Protein AF-A0A952J8Y2-F1 (afdb_monomer)

Nearest PDB structures (foldseek):
  6btm-assembly1_A  TM=7.842E-01  e=5.299E-17  Flavobacterium johnsoniae UW101
  8x2j-assembly1_A  TM=6.172E-01  e=7.082E-11  Chloroflexus aurantiacus J-10-fl
  6loe-assembly1_A  TM=7.519E-01  e=1.341E-09  Roseiflexus castenholzii DSM 13941
  6f0k-assembly1_A  TM=6.525E-01  e=1.495E-09  Rhodothermus marinus DSM 4252

Solvent-accessible surface area (backbone atoms only — not comparable to full-atom values): 26189 Å² total; per-residue (Å²): 134,82,88,85,88,91,87,83,92,90,82,86,79,84,80,84,76,85,52,72,67,59,58,52,52,50,50,52,55,55,62,63,71,69,68,76,72,80,71,73,79,57,69,66,46,35,53,50,8,45,52,54,33,59,75,75,42,51,90,39,39,35,41,87,42,71,54,67,33,66,43,41,45,56,45,64,60,52,36,44,71,68,44,66,55,98,93,35,46,17,61,56,51,48,55,45,32,60,26,34,55,64,55,44,36,73,74,60,39,66,69,47,46,55,58,63,68,72,35,97,64,79,84,76,73,35,80,84,68,47,72,70,56,50,51,23,29,53,51,16,33,65,44,67,84,62,76,79,82,74,87,79,76,80,79,79,89,71,90,73,80,84,76,83,75,80,70,74,70,56,67,65,59,54,52,51,51,52,51,53,50,52,52,50,52,53,51,51,54,54,52,52,54,54,51,51,52,54,53,33,58,73,70,73,46,87,78,71,81,79,73,56,70,88,70,32,67,67,51,50,51,52,51,51,52,52,49,49,51,50,50,50,48,52,52,51,52,52,57,68,49,59,92,51,57,54,67,43,60,76,87,52,88,56,88,60,40,39,21,55,43,37,44,72,66,60,46,60,71,51,77,56,27,53,34,25,56,73,31,51,56,59,49,78,62,57,64,64,67,55,48,74,52,43,76,76,54,61,63,48,96,84,64,38,46,63,56,51,49,53,51,27,66,29,43,14,45,38,82,89,80,72,42,75,80,46,81,65,47,87,80,80,70,71,83,67,85,82,74,63,87,90,60,90,66,49,33,17,55,40,40,62,70,60,61,51,60,68,46,82,59,51,33,70,48,41,70,24,54,61,74,45,24,60,48,62,85,40,71,68,58,54,51,52,48,63,73,71,55,81,74,70,66,90,85,34,74,76,52,56,57,55,52,50,51,51,50,32,43,74,71,63,77,34,93,74,86,50,62,61,76,78,46,71,73,42,61,73,81,76,65,118

Structure (mmCIF, N/CA/C/O backbone):
data_AF-A0A952J8Y2-F1
#
_entry.id   AF-A0A952J8Y2-F1
#
loop_
_atom_site.group_PDB
_atom_site.id
_atom_site.type_symbol
_atom_site.label_atom_id
_atom_site.label_alt_id
_atom_site.label_comp_id
_atom_site.label_asym_id
_atom_site.label_entity_id
_atom_site.label_seq_id
_atom_site.pdbx_PDB_ins_code
_atom_site.Cartn_x
_atom_site.Cartn_y
_atom_site.Cartn_z
_atom_site.occupancy
_atom_site.B_iso_or_equiv
_atom_site.auth_seq_id
_atom_site.auth_comp_id
_atom_site.auth_asym_id
_atom_site.auth_atom_id
_atom_site.pdbx_PDB_model_num
ATOM 1 N N . MET A 1 1 ? 95.793 -67.828 40.426 1.00 37.59 1 MET A N 1
ATOM 2 C CA . MET A 1 1 ? 97.027 -67.021 40.487 1.00 37.59 1 MET A CA 1
ATOM 3 C C . MET A 1 1 ? 96.925 -65.918 39.444 1.00 37.59 1 MET A C 1
ATOM 5 O O . MET A 1 1 ? 96.584 -66.226 38.314 1.00 37.59 1 MET A O 1
ATOM 9 N N . THR A 1 2 ? 97.158 -64.677 39.884 1.00 39.31 2 THR A N 1
ATOM 10 C CA . THR A 1 2 ? 97.718 -63.523 39.142 1.00 39.31 2 THR A CA 1
ATOM 11 C C . THR A 1 2 ? 97.095 -63.040 37.819 1.00 39.31 2 THR A C 1
ATOM 13 O O . THR A 1 2 ? 97.260 -63.648 36.770 1.00 39.31 2 THR A O 1
ATOM 16 N N . ASN A 1 3 ? 96.477 -61.852 37.922 1.00 41.53 3 ASN A N 1
ATOM 17 C CA . ASN A 1 3 ? 96.561 -60.657 37.059 1.00 41.53 3 ASN A CA 1
ATOM 18 C C . ASN A 1 3 ? 97.466 -60.722 35.810 1.00 41.53 3 ASN A C 1
ATOM 20 O O . ASN A 1 3 ? 98.627 -61.098 35.933 1.00 41.53 3 ASN A O 1
ATOM 24 N N . LEU A 1 4 ? 97.031 -60.103 34.701 1.00 38.81 4 LEU A N 1
ATOM 25 C CA . LEU A 1 4 ? 97.515 -58.768 34.286 1.00 38.81 4 LEU A CA 1
ATOM 26 C C . LEU A 1 4 ? 96.868 -58.276 32.976 1.00 38.81 4 LEU A C 1
ATOM 28 O O . LEU A 1 4 ? 96.550 -59.039 32.072 1.00 38.81 4 LEU A O 1
ATOM 32 N N . TYR A 1 5 ? 96.684 -56.959 32.944 1.00 49.06 5 TYR A N 1
ATOM 33 C CA . TYR A 1 5 ? 96.140 -56.112 31.886 1.00 49.06 5 TYR A CA 1
ATOM 34 C C . TYR A 1 5 ? 97.062 -56.011 30.663 1.00 49.06 5 TYR A C 1
ATOM 36 O O . TYR A 1 5 ? 98.270 -55.912 30.854 1.00 49.06 5 TYR A O 1
ATOM 44 N N . TRP A 1 6 ? 96.496 -55.832 29.460 1.00 31.84 6 TRP A N 1
ATOM 45 C CA . TRP A 1 6 ? 96.858 -54.713 28.571 1.00 31.84 6 TRP A CA 1
ATOM 46 C C . TRP A 1 6 ? 95.842 -54.515 27.429 1.00 31.84 6 TRP A C 1
ATOM 48 O O . TRP A 1 6 ? 95.114 -55.431 27.059 1.00 31.84 6 TRP A O 1
ATOM 58 N N . TRP A 1 7 ? 95.789 -53.289 26.911 1.00 40.00 7 TRP A N 1
ATOM 59 C CA . TRP A 1 7 ? 94.795 -52.717 25.997 1.00 40.00 7 TRP A CA 1
ATOM 60 C C . TRP A 1 7 ? 95.493 -52.263 24.705 1.00 40.00 7 TRP A C 1
ATOM 62 O O . TRP A 1 7 ? 96.508 -51.585 24.806 1.00 40.00 7 TRP A O 1
ATOM 72 N N . SER A 1 8 ? 94.952 -52.571 23.523 1.00 40.47 8 SER A N 1
ATOM 73 C CA . SER A 1 8 ? 94.955 -51.706 22.317 1.00 40.47 8 SER A CA 1
ATOM 74 C C . SER A 1 8 ? 94.087 -52.395 21.245 1.00 40.47 8 SER A C 1
ATOM 76 O O . SER A 1 8 ? 94.196 -53.598 21.035 1.00 40.47 8 SER A O 1
ATOM 78 N N . ASN A 1 9 ? 93.011 -51.813 20.710 1.00 40.97 9 ASN A N 1
ATOM 79 C CA . ASN A 1 9 ? 92.846 -50.582 19.927 1.00 40.97 9 ASN A CA 1
ATOM 80 C C . ASN A 1 9 ? 93.583 -50.627 18.573 1.00 40.97 9 ASN A C 1
ATOM 82 O O . ASN A 1 9 ? 94.766 -50.325 18.509 1.00 40.97 9 ASN A O 1
ATOM 86 N N . ASP A 1 10 ? 92.887 -51.064 17.512 1.00 42.88 10 ASP A N 1
ATOM 87 C CA . ASP A 1 10 ? 92.535 -50.234 16.339 1.00 42.88 10 ASP A CA 1
ATOM 88 C C . ASP A 1 10 ? 92.269 -51.035 15.048 1.00 42.88 10 ASP A C 1
ATOM 90 O O . ASP A 1 10 ? 93.159 -51.677 14.489 1.00 42.88 10 ASP A O 1
ATOM 94 N N . ARG A 1 11 ? 91.032 -50.870 14.548 1.00 40.94 11 ARG A N 1
ATOM 95 C CA . ARG A 1 11 ? 90.571 -50.637 13.155 1.00 40.94 11 ARG A CA 1
ATOM 96 C C . ARG A 1 11 ? 89.234 -51.356 12.900 1.00 40.94 11 ARG A C 1
ATOM 98 O O . ARG A 1 11 ? 89.181 -52.576 12.844 1.00 40.94 11 ARG A O 1
ATOM 105 N N . ILE A 1 12 ? 88.091 -50.656 12.967 1.00 44.97 12 ILE A N 1
ATOM 106 C CA . ILE A 1 12 ? 87.496 -49.793 11.911 1.00 44.97 12 ILE A CA 1
ATOM 107 C C . ILE A 1 12 ? 87.126 -50.638 10.673 1.00 44.97 12 ILE A C 1
ATOM 109 O O . ILE A 1 12 ? 88.001 -51.231 10.065 1.00 44.97 12 ILE A O 1
ATOM 113 N N . ASN A 1 13 ? 85.883 -50.705 10.185 1.00 40.69 13 ASN A N 1
ATOM 114 C CA . ASN A 1 13 ? 84.634 -50.105 10.641 1.00 40.69 13 ASN A CA 1
ATOM 115 C C . ASN A 1 13 ? 83.432 -50.891 10.090 1.00 40.69 13 ASN A C 1
ATOM 117 O O . ASN A 1 13 ? 83.464 -51.445 8.993 1.00 40.69 13 ASN A O 1
ATOM 121 N N . LYS A 1 14 ? 82.372 -50.895 10.899 1.00 43.59 14 LYS A N 1
ATOM 122 C CA . LYS A 1 14 ? 81.087 -51.585 10.752 1.00 43.59 14 LYS A CA 1
ATOM 123 C C . LYS A 1 14 ? 80.397 -51.353 9.405 1.00 43.59 14 LYS A C 1
ATOM 125 O O . LYS A 1 14 ? 80.108 -50.222 9.021 1.00 43.59 14 LYS A O 1
ATOM 130 N N . LYS A 1 15 ? 79.987 -52.458 8.779 1.00 45.75 15 LYS A N 1
ATOM 131 C CA . LYS A 1 15 ? 78.855 -52.482 7.852 1.00 45.75 15 LYS A CA 1
ATOM 132 C C . LYS A 1 15 ? 77.562 -52.153 8.607 1.00 45.75 15 LYS A C 1
ATOM 134 O O . LYS A 1 15 ? 77.312 -52.703 9.672 1.00 45.75 15 LYS A O 1
ATOM 139 N N . GLN A 1 16 ? 76.776 -51.282 7.979 1.00 55.72 16 GLN A N 1
ATOM 140 C CA . GLN A 1 16 ? 75.314 -51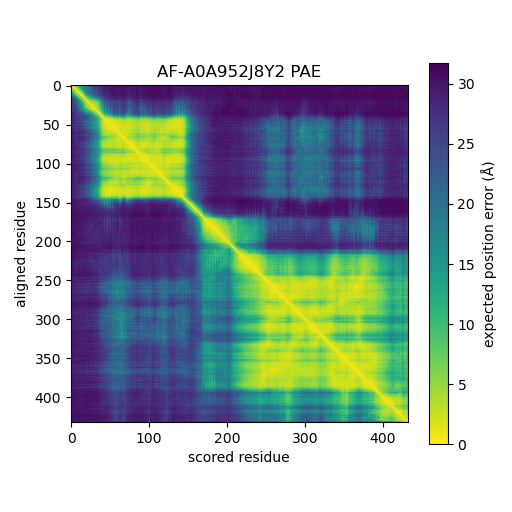.298 7.901 1.00 55.72 16 GLN A CA 1
ATOM 141 C C . GLN A 1 16 ? 74.534 -51.484 9.210 1.00 55.72 16 GLN A C 1
ATOM 143 O O . GLN A 1 16 ? 74.324 -52.585 9.703 1.00 55.72 16 GLN A O 1
ATOM 148 N N . GLY A 1 17 ? 73.985 -50.370 9.684 1.00 47.19 17 GLY A N 1
ATOM 149 C CA . GLY A 1 17 ? 72.886 -50.343 10.637 1.00 47.19 17 GLY A CA 1
ATOM 150 C C . GLY A 1 17 ? 72.138 -49.029 10.484 1.00 47.19 17 GLY A C 1
ATOM 151 O O . GLY A 1 17 ? 72.238 -48.163 11.348 1.00 47.19 17 GLY A O 1
ATOM 152 N N . ILE A 1 18 ? 71.452 -48.841 9.350 1.00 46.00 18 ILE A N 1
ATOM 153 C CA . ILE A 1 18 ? 70.480 -47.751 9.219 1.00 46.00 18 ILE A CA 1
ATOM 154 C C . ILE A 1 18 ? 69.364 -48.081 10.208 1.00 46.00 18 ILE A C 1
ATOM 156 O O . ILE A 1 18 ? 68.601 -49.026 10.029 1.00 46.00 18 ILE A O 1
ATOM 160 N N . SER A 1 19 ? 69.372 -47.339 11.309 1.00 49.56 19 SER A N 1
ATOM 161 C CA . SER A 1 19 ? 68.416 -47.421 12.402 1.00 49.56 19 SER A CA 1
ATOM 162 C C . SER A 1 19 ? 66.984 -47.357 11.864 1.00 49.56 19 SER A C 1
ATOM 164 O O . SER A 1 19 ? 66.639 -46.434 11.124 1.00 49.56 19 SER A O 1
ATOM 166 N N . LEU A 1 20 ? 66.143 -48.310 12.277 1.00 52.84 20 LEU A N 1
ATOM 167 C CA . LEU A 1 20 ? 64.697 -48.370 12.007 1.00 52.84 20 LEU A CA 1
ATOM 168 C C . LEU A 1 20 ? 63.957 -47.056 12.339 1.00 52.84 20 LEU A C 1
ATOM 170 O O . LEU A 1 20 ? 62.896 -46.789 11.781 1.00 52.84 20 LEU A O 1
ATOM 174 N N . TYR A 1 21 ? 64.548 -46.186 13.165 1.00 52.72 21 TYR A N 1
ATOM 175 C CA . TYR A 1 21 ? 64.028 -44.850 13.459 1.00 52.72 21 TYR A CA 1
ATOM 176 C C . TYR A 1 21 ? 64.170 -43.852 12.291 1.00 52.72 21 TYR A C 1
ATOM 178 O O . TYR A 1 21 ? 63.358 -42.939 12.179 1.00 52.72 21 TYR A O 1
ATOM 186 N N . SER A 1 22 ? 65.135 -44.029 11.379 1.00 52.72 22 SER A N 1
ATOM 187 C CA . SER A 1 22 ? 65.331 -43.144 10.214 1.00 52.72 22 SER A CA 1
ATOM 188 C C . SER A 1 22 ? 64.353 -43.449 9.070 1.00 52.72 22 SER A C 1
ATOM 190 O O . SER A 1 22 ? 63.892 -42.524 8.399 1.00 52.72 22 SER A O 1
ATOM 192 N N . LEU A 1 23 ? 63.955 -44.717 8.906 1.00 54.09 23 LEU A N 1
ATOM 193 C CA . LEU A 1 23 ? 62.909 -45.139 7.961 1.00 54.09 23 LEU A CA 1
ATOM 194 C C . LEU A 1 23 ? 61.502 -44.779 8.457 1.00 54.09 23 LEU A C 1
ATOM 196 O O . LEU A 1 23 ? 60.667 -44.359 7.664 1.00 54.09 23 LEU A O 1
ATOM 200 N N . ALA A 1 24 ? 61.251 -44.852 9.768 1.00 55.09 24 ALA A N 1
ATOM 201 C CA . ALA A 1 24 ? 59.982 -44.405 10.343 1.00 55.09 24 ALA A CA 1
ATOM 202 C C . ALA A 1 24 ? 59.804 -42.876 10.257 1.00 55.09 24 ALA A C 1
ATOM 204 O O . ALA A 1 24 ? 58.704 -42.404 9.983 1.00 55.09 24 ALA A O 1
ATOM 205 N N . PHE A 1 25 ? 60.878 -42.093 10.421 1.00 54.78 25 PHE A N 1
ATOM 206 C CA . PHE A 1 25 ? 60.811 -40.629 10.343 1.00 54.78 25 PHE A CA 1
ATOM 207 C C . PHE A 1 25 ? 60.676 -40.115 8.898 1.00 54.78 25 PHE A C 1
ATOM 209 O O . PHE A 1 25 ? 59.941 -39.164 8.649 1.00 54.78 25 PHE A O 1
ATOM 216 N N . THR A 1 26 ? 61.312 -40.779 7.924 1.00 57.34 26 THR A N 1
ATOM 217 C CA . THR A 1 26 ? 61.156 -40.456 6.491 1.00 57.34 26 THR A CA 1
ATOM 218 C C . THR A 1 26 ? 59.823 -40.943 5.917 1.00 57.34 26 THR A C 1
ATOM 220 O O . THR A 1 26 ? 59.223 -40.230 5.117 1.00 57.34 26 THR A O 1
ATOM 223 N N . ALA A 1 27 ? 59.292 -42.081 6.379 1.00 56.25 27 ALA A N 1
ATOM 224 C CA . ALA A 1 27 ? 57.943 -42.528 6.027 1.00 56.25 27 ALA A CA 1
ATOM 225 C C . ALA A 1 27 ? 56.852 -41.627 6.632 1.00 56.25 27 ALA A C 1
ATOM 227 O O . ALA A 1 27 ? 55.861 -41.355 5.962 1.00 56.25 27 ALA A O 1
ATOM 228 N N . LEU A 1 28 ? 57.044 -41.102 7.849 1.00 54.31 28 LEU A N 1
ATOM 229 C CA . LEU A 1 28 ? 56.104 -40.164 8.474 1.00 54.31 28 LEU A CA 1
ATOM 230 C C . LEU A 1 28 ? 56.121 -38.780 7.796 1.00 54.31 28 LEU A C 1
ATOM 232 O O . LEU A 1 28 ? 55.064 -38.181 7.627 1.00 54.31 28 LEU A O 1
ATOM 236 N N . LEU A 1 29 ? 57.285 -38.308 7.328 1.00 54.38 29 LEU A N 1
ATOM 237 C CA . LEU A 1 29 ? 57.415 -37.088 6.512 1.00 54.38 29 LEU A CA 1
ATOM 238 C C . LEU A 1 29 ? 56.833 -37.251 5.092 1.00 54.38 29 LEU A C 1
ATOM 240 O O . LEU A 1 29 ? 56.220 -36.316 4.577 1.00 54.38 29 LEU A O 1
ATOM 244 N N . LEU A 1 30 ? 56.936 -38.436 4.477 1.00 52.59 30 LEU A N 1
ATOM 245 C CA . LEU A 1 30 ? 56.304 -38.734 3.180 1.00 52.59 30 LEU A CA 1
ATOM 246 C C . LEU A 1 30 ? 54.785 -38.970 3.291 1.00 52.59 30 LEU A C 1
ATOM 248 O O . LEU A 1 30 ? 54.043 -38.579 2.391 1.00 52.59 30 LEU A O 1
ATOM 252 N N . LEU A 1 31 ? 54.297 -39.512 4.412 1.00 48.81 31 LEU A N 1
ATOM 253 C CA . LEU A 1 31 ? 52.860 -39.623 4.712 1.00 48.81 31 LEU A CA 1
ATOM 254 C C . LEU A 1 31 ? 52.219 -38.270 5.067 1.00 48.81 31 LEU A C 1
ATOM 256 O O . LEU A 1 31 ? 51.034 -38.081 4.814 1.00 48.81 31 LEU A O 1
ATOM 260 N N . PHE A 1 32 ? 52.990 -37.299 5.569 1.00 44.69 32 PHE A N 1
ATOM 261 C CA . PHE A 1 32 ? 52.515 -35.922 5.771 1.00 44.69 32 PHE A CA 1
ATOM 262 C C . PHE A 1 32 ? 52.504 -35.070 4.491 1.00 44.69 32 PHE A C 1
ATOM 264 O O . PHE A 1 32 ? 51.901 -34.000 4.475 1.00 44.69 32 PHE A O 1
ATOM 271 N N . SER A 1 33 ? 53.134 -35.539 3.408 1.00 44.16 33 SER A N 1
ATOM 272 C CA . SER A 1 33 ? 53.255 -34.793 2.144 1.00 44.16 33 SER A CA 1
ATOM 273 C C . SER A 1 33 ? 52.091 -35.023 1.166 1.00 44.16 33 SER A C 1
ATOM 275 O O . SER A 1 33 ? 52.050 -34.391 0.116 1.00 44.16 33 SER A O 1
ATOM 277 N N . THR A 1 34 ? 51.150 -35.924 1.476 1.00 45.81 34 THR A N 1
ATOM 278 C CA . THR A 1 34 ? 50.039 -36.296 0.568 1.00 45.81 34 THR A CA 1
ATOM 279 C C . THR A 1 34 ? 48.643 -35.994 1.117 1.00 45.81 34 THR A C 1
ATOM 281 O O . THR A 1 34 ? 47.646 -36.267 0.454 1.00 45.81 34 THR A O 1
ATOM 284 N N . LEU A 1 35 ? 48.543 -35.336 2.275 1.00 44.91 35 LEU A N 1
ATOM 285 C CA . LEU A 1 35 ? 47.290 -34.753 2.757 1.00 44.91 35 LEU A CA 1
ATOM 286 C C . LEU A 1 35 ? 47.133 -33.328 2.212 1.00 44.91 35 LEU A C 1
ATOM 288 O O . LEU A 1 35 ? 47.125 -32.350 2.958 1.00 44.91 35 LEU A O 1
ATOM 292 N N . SER A 1 36 ? 46.973 -33.206 0.893 1.00 38.16 36 SER A N 1
ATOM 293 C CA . SER A 1 36 ? 46.277 -32.050 0.329 1.00 38.16 36 SER A CA 1
ATOM 294 C C . SER A 1 36 ? 44.815 -32.168 0.748 1.00 38.16 36 SER A C 1
ATOM 296 O O . SER A 1 36 ? 43.996 -32.771 0.059 1.00 38.16 36 SER A O 1
ATOM 298 N N . PHE A 1 37 ? 44.497 -31.643 1.931 1.00 44.50 37 PHE A N 1
ATOM 299 C CA . PHE A 1 37 ? 43.121 -31.369 2.310 1.00 44.50 37 PHE A CA 1
ATOM 300 C C . PHE A 1 37 ? 42.515 -30.500 1.206 1.00 44.50 37 PHE A C 1
ATOM 302 O O . PHE A 1 37 ? 42.927 -29.358 1.015 1.00 44.50 37 PHE A O 1
ATOM 309 N N . SER A 1 38 ? 41.545 -31.042 0.469 1.00 40.59 38 SER A N 1
ATOM 310 C CA . SER A 1 38 ? 40.608 -30.224 -0.292 1.00 40.59 38 SER A CA 1
ATOM 311 C C . SER A 1 38 ? 39.824 -29.432 0.753 1.00 40.59 38 SER A C 1
ATOM 313 O O . SER A 1 38 ? 38.894 -29.948 1.373 1.00 40.59 38 SER A O 1
ATOM 315 N N . GLN A 1 39 ? 40.307 -28.228 1.076 1.00 50.84 39 GLN A N 1
ATOM 316 C CA . GLN A 1 39 ? 39.574 -27.306 1.927 1.00 50.84 39 GLN A CA 1
ATOM 317 C C . GLN A 1 39 ? 38.243 -27.047 1.231 1.00 50.84 39 GLN A C 1
ATOM 319 O O . GLN A 1 39 ? 38.209 -26.597 0.085 1.00 50.84 39 GLN A O 1
ATOM 324 N N . ALA A 1 40 ? 37.147 -27.371 1.919 1.00 61.75 40 ALA A N 1
ATOM 325 C CA . ALA A 1 40 ? 35.840 -26.886 1.519 1.00 61.75 40 ALA A CA 1
ATOM 326 C C . ALA A 1 40 ? 35.933 -25.359 1.321 1.00 61.75 40 ALA A C 1
ATOM 328 O O . ALA A 1 40 ? 36.669 -24.710 2.074 1.00 61.75 40 ALA A O 1
ATOM 329 N N . PRO A 1 41 ? 35.240 -24.788 0.322 1.00 68.25 41 PRO A N 1
ATOM 330 C CA . PRO A 1 41 ? 35.394 -23.378 -0.001 1.00 68.25 41 PRO A CA 1
ATOM 331 C C . PRO A 1 41 ? 35.125 -22.493 1.218 1.00 68.25 41 PRO A C 1
ATOM 333 O O . PRO A 1 41 ? 34.172 -22.752 1.958 1.00 68.25 41 PRO A O 1
ATOM 336 N N . ASP A 1 42 ? 35.954 -21.466 1.425 1.00 78.50 42 ASP A N 1
ATOM 337 C CA . ASP A 1 42 ? 35.836 -20.576 2.582 1.00 78.50 42 ASP A CA 1
ATOM 338 C C . ASP A 1 42 ? 34.438 -19.915 2.597 1.00 78.50 42 ASP A C 1
ATOM 340 O O . ASP A 1 42 ? 34.062 -19.224 1.641 1.00 78.50 42 ASP A O 1
ATOM 344 N N . PRO A 1 43 ? 33.637 -20.098 3.666 1.00 79.12 43 PRO A N 1
ATOM 345 C CA . PRO A 1 43 ? 32.347 -19.430 3.808 1.00 79.12 43 PRO A CA 1
ATOM 346 C C . PRO A 1 43 ? 32.417 -17.900 3.671 1.00 79.12 43 PRO A C 1
ATOM 348 O O . PRO A 1 43 ? 31.439 -17.285 3.235 1.00 79.12 43 PRO A O 1
ATOM 351 N N . ALA A 1 44 ? 33.551 -17.280 4.018 1.00 82.06 44 ALA A N 1
ATOM 352 C CA . ALA A 1 44 ? 33.777 -15.848 3.848 1.00 82.06 44 ALA A CA 1
ATOM 353 C C . ALA A 1 44 ? 33.849 -15.449 2.365 1.00 82.06 44 ALA A C 1
ATOM 355 O O . ALA A 1 44 ? 33.252 -14.442 1.973 1.00 82.06 44 ALA A O 1
ATOM 356 N N . ASP A 1 45 ? 34.488 -16.266 1.526 1.00 85.31 45 ASP A N 1
ATOM 357 C CA . ASP A 1 45 ? 34.583 -16.030 0.084 1.00 85.31 45 ASP A CA 1
ATOM 358 C C . ASP A 1 45 ? 33.234 -16.220 -0.616 1.00 85.31 45 ASP A C 1
ATOM 360 O O . ASP A 1 45 ? 32.874 -15.425 -1.485 1.00 85.31 45 ASP A O 1
ATOM 364 N N . ILE A 1 46 ? 32.423 -17.192 -0.178 1.00 85.94 46 ILE A N 1
ATOM 365 C CA . ILE A 1 46 ? 31.036 -17.354 -0.652 1.00 85.94 46 ILE A CA 1
ATOM 366 C C . ILE A 1 46 ? 30.196 -16.119 -0.287 1.00 85.94 46 ILE A C 1
ATOM 368 O O . ILE A 1 46 ? 29.402 -15.633 -1.099 1.00 85.94 46 ILE A O 1
ATOM 372 N N . ALA A 1 47 ? 30.359 -15.579 0.925 1.00 86.56 47 ALA A N 1
ATOM 373 C CA . ALA A 1 47 ? 29.645 -14.380 1.358 1.00 86.56 47 ALA A CA 1
ATOM 374 C C . ALA A 1 47 ? 30.081 -13.125 0.577 1.00 86.56 47 ALA A C 1
ATOM 376 O O . ALA A 1 47 ? 29.224 -12.341 0.154 1.00 86.56 47 ALA A O 1
ATOM 377 N N . ALA A 1 48 ? 31.384 -12.956 0.335 1.00 89.31 48 ALA A N 1
ATOM 378 C CA . ALA A 1 48 ? 31.925 -11.877 -0.491 1.00 89.31 48 ALA A CA 1
ATOM 379 C C . ALA A 1 48 ? 31.446 -11.990 -1.949 1.00 89.31 48 ALA A C 1
ATOM 381 O O . ALA A 1 48 ? 30.946 -11.016 -2.518 1.00 89.31 48 ALA A O 1
ATOM 382 N N . GLY A 1 49 ? 31.492 -13.196 -2.519 1.00 90.75 49 GLY A N 1
ATOM 383 C CA . GLY A 1 49 ? 30.969 -13.510 -3.847 1.00 90.75 49 GLY A CA 1
ATOM 384 C C . GLY A 1 49 ? 29.481 -13.202 -3.986 1.00 90.75 49 GLY A C 1
ATOM 385 O O . GLY A 1 49 ? 29.060 -12.587 -4.964 1.00 90.75 49 GLY A O 1
ATOM 386 N N . LYS A 1 50 ? 28.679 -13.525 -2.965 1.00 91.00 50 LYS A N 1
ATOM 387 C CA . LYS A 1 50 ? 27.253 -13.173 -2.912 1.00 91.00 50 LYS A CA 1
ATOM 388 C C . LYS A 1 50 ? 27.020 -11.666 -2.954 1.00 91.00 50 LYS A C 1
ATOM 390 O O . LYS A 1 50 ? 26.090 -11.214 -3.624 1.00 91.00 50 LYS A O 1
ATOM 395 N N . ALA A 1 51 ? 27.820 -10.889 -2.223 1.00 91.25 51 ALA A N 1
ATOM 396 C CA . ALA A 1 51 ? 27.707 -9.434 -2.209 1.00 91.25 51 ALA A CA 1
ATOM 397 C C . ALA A 1 51 ? 28.034 -8.841 -3.590 1.00 91.25 51 ALA A C 1
ATOM 399 O O . ALA A 1 51 ? 27.243 -8.057 -4.118 1.00 91.25 51 ALA A O 1
ATOM 400 N N . LEU A 1 52 ? 29.132 -9.289 -4.205 1.00 92.38 52 LEU A N 1
ATOM 401 C CA . LEU A 1 52 ? 29.542 -8.887 -5.553 1.00 92.38 52 LEU A CA 1
ATOM 402 C C . LEU A 1 52 ? 28.505 -9.281 -6.616 1.00 92.38 52 LEU A C 1
ATOM 404 O O . LEU A 1 52 ? 28.144 -8.462 -7.462 1.00 92.38 52 LEU A O 1
ATOM 408 N N . PHE A 1 53 ? 27.963 -10.498 -6.530 1.00 93.12 53 PHE A N 1
ATOM 409 C CA . PHE A 1 53 ? 26.905 -10.984 -7.415 1.00 93.12 53 PHE A CA 1
ATOM 410 C C . PHE A 1 53 ? 25.630 -10.147 -7.286 1.00 93.12 53 PHE A C 1
ATOM 412 O O . PHE A 1 53 ? 25.032 -9.758 -8.289 1.00 93.12 53 PHE A O 1
ATOM 419 N N . LYS A 1 54 ? 25.213 -9.834 -6.053 1.00 90.50 54 LYS A N 1
ATOM 420 C CA . LYS A 1 54 ? 24.025 -9.012 -5.797 1.00 90.50 54 LYS A CA 1
ATOM 421 C C . LYS A 1 54 ? 24.179 -7.594 -6.348 1.00 90.50 54 LYS A C 1
ATOM 423 O O . LYS A 1 54 ? 23.199 -7.040 -6.834 1.00 90.50 54 LYS A O 1
ATOM 428 N N . ALA A 1 55 ? 25.380 -7.026 -6.266 1.00 90.62 55 ALA A N 1
ATOM 429 C CA . ALA A 1 55 ? 25.660 -5.679 -6.747 1.00 90.62 55 ALA A CA 1
ATOM 430 C C . ALA A 1 55 ? 25.703 -5.587 -8.281 1.00 90.62 55 ALA A C 1
ATOM 432 O O . ALA A 1 55 ? 25.220 -4.604 -8.834 1.00 90.62 55 ALA A O 1
ATOM 433 N N . ASN A 1 56 ? 26.253 -6.600 -8.962 1.00 91.12 56 ASN A N 1
ATOM 434 C CA . ASN A 1 56 ? 26.602 -6.482 -10.382 1.00 91.12 56 ASN A CA 1
ATOM 435 C C . ASN A 1 56 ? 25.789 -7.393 -11.319 1.00 91.12 56 ASN A C 1
ATOM 437 O O . ASN A 1 56 ? 25.564 -7.035 -12.470 1.00 91.12 56 ASN A O 1
ATOM 441 N N . CYS A 1 57 ? 25.330 -8.561 -10.859 1.00 89.88 57 CYS A N 1
ATOM 442 C CA . CYS A 1 57 ? 24.830 -9.624 -11.746 1.00 89.88 57 CYS A CA 1
ATOM 443 C C . CYS A 1 57 ? 23.361 -10.005 -11.493 1.00 89.88 57 CYS A C 1
ATOM 445 O O . CYS A 1 57 ? 22.657 -10.413 -12.419 1.00 89.88 57 CYS A O 1
ATOM 447 N N . ALA A 1 58 ? 22.878 -9.851 -10.256 1.00 88.00 58 ALA A N 1
ATOM 448 C CA . ALA A 1 58 ? 21.564 -10.335 -9.817 1.00 88.00 58 ALA A CA 1
ATOM 449 C C . ALA A 1 58 ? 20.361 -9.644 -10.484 1.00 88.00 58 ALA A C 1
ATOM 451 O O . ALA A 1 58 ? 19.236 -10.120 -10.350 1.00 88.00 58 ALA A O 1
ATOM 452 N N . ALA A 1 59 ? 20.581 -8.531 -11.190 1.00 85.75 59 ALA A N 1
ATOM 453 C CA . ALA A 1 59 ? 19.540 -7.870 -11.973 1.00 85.75 59 ALA A CA 1
ATOM 454 C C . ALA A 1 59 ? 19.099 -8.704 -13.191 1.00 85.75 59 ALA A C 1
ATOM 456 O O . ALA A 1 59 ? 17.938 -8.632 -13.588 1.00 85.75 59 ALA A O 1
ATOM 457 N N . CYS A 1 60 ? 20.011 -9.499 -13.765 1.00 86.44 60 CYS A N 1
ATOM 458 C CA . CYS A 1 60 ? 19.771 -10.245 -15.005 1.00 86.44 60 CYS A CA 1
ATOM 459 C C . CYS A 1 60 ? 19.954 -11.760 -14.857 1.00 86.44 60 CYS A C 1
ATOM 461 O O . CYS A 1 60 ? 19.308 -12.516 -15.581 1.00 86.44 60 CYS A O 1
ATOM 463 N N . HIS A 1 61 ? 20.811 -12.206 -13.935 1.00 89.12 61 HIS A N 1
ATOM 464 C CA . HIS A 1 61 ? 21.136 -13.616 -13.744 1.00 89.12 61 HIS A CA 1
ATOM 465 C C . HIS A 1 61 ? 20.628 -14.165 -12.412 1.00 89.12 61 HIS A C 1
ATOM 467 O O . HIS A 1 61 ? 20.626 -13.482 -11.387 1.00 89.12 61 HIS A O 1
ATOM 473 N N . ASN A 1 62 ? 20.297 -15.454 -12.416 1.00 87.38 62 ASN A N 1
ATOM 474 C CA . ASN A 1 62 ? 20.033 -16.249 -11.224 1.00 87.38 62 ASN A CA 1
ATOM 475 C C . ASN A 1 62 ? 20.943 -17.496 -11.252 1.00 87.38 62 ASN A C 1
ATOM 477 O O . ASN A 1 62 ? 21.186 -18.043 -12.329 1.00 87.38 62 ASN A O 1
ATOM 481 N N . PRO A 1 63 ? 21.473 -17.968 -10.106 1.00 87.75 63 PRO A N 1
ATOM 482 C CA . PRO A 1 63 ? 22.272 -19.190 -10.084 1.00 87.75 63 PRO A CA 1
ATOM 483 C C . PRO A 1 63 ? 21.529 -20.409 -10.647 1.00 87.75 63 PRO A C 1
ATOM 485 O O . PRO A 1 63 ? 22.093 -21.171 -11.415 1.00 87.75 63 PRO A O 1
ATOM 488 N N . THR A 1 64 ? 20.249 -20.589 -10.335 1.00 82.31 64 THR A N 1
ATOM 489 C CA . THR A 1 64 ? 19.539 -21.856 -10.606 1.00 82.31 64 THR A CA 1
ATOM 490 C C . THR A 1 64 ? 18.483 -21.770 -11.701 1.00 82.31 64 THR A C 1
ATOM 492 O O . THR A 1 64 ? 18.009 -22.803 -12.162 1.00 82.31 64 THR A O 1
ATOM 495 N N . GLN A 1 65 ? 18.103 -20.563 -12.121 1.00 78.75 65 GLN A N 1
ATOM 496 C CA . GLN A 1 65 ? 16.987 -20.340 -13.040 1.00 78.75 65 GLN A CA 1
ATOM 497 C C . GLN A 1 65 ? 17.379 -19.395 -14.175 1.00 78.75 65 GLN A C 1
ATOM 499 O O . GLN A 1 65 ? 18.234 -18.526 -14.005 1.00 78.75 65 GLN A O 1
ATOM 504 N N . ASN A 1 66 ? 16.732 -19.557 -15.326 1.00 83.38 66 ASN A N 1
ATOM 505 C CA . ASN A 1 66 ? 16.873 -18.636 -16.450 1.00 83.38 66 ASN A CA 1
ATOM 506 C C . ASN A 1 66 ? 16.066 -17.354 -16.180 1.00 83.38 66 ASN A C 1
ATOM 508 O O . ASN A 1 66 ? 14.976 -17.410 -15.613 1.00 83.38 66 ASN A O 1
ATOM 512 N N . GLY A 1 67 ? 16.599 -16.206 -16.591 1.00 78.38 67 GLY A N 1
ATOM 513 C CA . GLY A 1 67 ? 15.946 -14.897 -16.521 1.00 78.38 67 GLY A CA 1
ATOM 514 C C . GLY A 1 67 ? 16.266 -14.082 -17.772 1.00 78.38 67 GLY A C 1
ATOM 515 O O . GLY A 1 67 ? 16.193 -14.602 -18.882 1.00 78.38 67 GLY A O 1
ATOM 516 N N . THR A 1 68 ? 16.679 -12.822 -17.606 1.00 81.38 68 THR A N 1
ATOM 517 C CA . THR A 1 68 ? 17.231 -12.018 -18.716 1.00 81.38 68 THR A CA 1
ATOM 518 C C . THR A 1 68 ? 18.511 -12.637 -19.288 1.00 81.38 68 THR A C 1
ATOM 520 O O . THR A 1 68 ? 18.776 -12.494 -20.481 1.00 81.38 68 THR A O 1
ATOM 523 N N . GLY A 1 69 ? 19.288 -13.325 -18.444 1.00 84.06 69 GLY A N 1
ATOM 524 C CA . GLY A 1 69 ? 20.397 -14.200 -18.824 1.00 84.06 69 GLY A CA 1
ATOM 525 C C . GLY A 1 69 ? 20.185 -15.648 -18.346 1.00 84.06 69 GLY A C 1
ATOM 526 O O . GLY A 1 69 ? 19.295 -15.906 -17.527 1.00 84.06 69 GLY A O 1
ATOM 527 N N . PRO A 1 70 ? 20.995 -16.608 -18.823 1.00 85.75 70 PRO A N 1
ATOM 528 C CA . PRO A 1 70 ? 20.864 -18.019 -18.459 1.00 85.75 70 PRO A CA 1
ATOM 529 C C . PRO A 1 70 ? 21.238 -18.292 -16.994 1.00 85.75 70 PRO A C 1
ATOM 531 O O . PRO A 1 70 ? 21.966 -17.511 -16.365 1.00 85.75 70 PRO A O 1
ATOM 534 N N . ALA A 1 71 ? 20.775 -19.435 -16.479 1.00 88.31 71 ALA A N 1
ATOM 535 C CA . ALA A 1 71 ? 21.130 -19.951 -15.159 1.00 88.31 71 ALA A CA 1
ATOM 536 C C . ALA A 1 71 ? 22.645 -20.163 -15.038 1.00 88.31 71 ALA A C 1
ATOM 538 O O . ALA A 1 71 ? 23.259 -20.833 -15.873 1.00 88.31 71 ALA A O 1
ATOM 539 N N . LEU A 1 72 ? 23.266 -19.610 -13.995 1.00 91.00 72 LEU A N 1
ATOM 540 C CA . LEU A 1 72 ? 24.729 -19.569 -13.900 1.00 91.00 72 LEU A CA 1
ATOM 541 C C . LEU A 1 72 ? 25.370 -20.733 -13.135 1.00 91.00 72 LEU A C 1
ATOM 543 O O . LEU A 1 72 ? 26.578 -20.910 -13.233 1.00 91.00 72 LEU A O 1
ATOM 547 N N . LYS A 1 73 ? 24.616 -21.560 -12.412 1.00 89.69 73 LYS A N 1
ATOM 548 C CA . LYS A 1 73 ? 25.1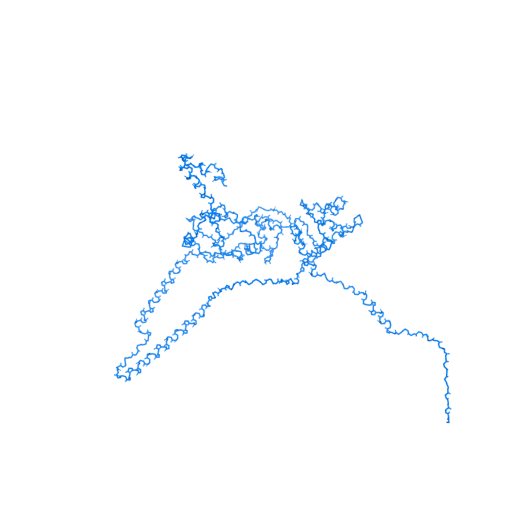72 -22.717 -11.698 1.00 89.69 73 LYS A CA 1
ATOM 549 C C . LYS A 1 73 ? 25.828 -23.670 -12.695 1.00 89.69 73 LYS A C 1
ATOM 551 O O . LYS A 1 73 ? 25.209 -24.053 -13.691 1.00 89.69 73 LYS A O 1
ATOM 556 N N . GLY A 1 74 ? 27.088 -24.011 -12.458 1.00 88.50 74 GLY A N 1
ATOM 557 C CA . GLY A 1 74 ? 27.937 -24.792 -13.353 1.00 88.50 74 GLY A CA 1
ATOM 558 C C . GLY A 1 74 ? 28.442 -24.027 -14.579 1.00 88.50 74 GLY A C 1
ATOM 559 O O . GLY A 1 74 ? 28.851 -24.661 -15.550 1.00 88.50 74 GLY A O 1
ATOM 560 N N . VAL A 1 75 ? 28.391 -22.688 -14.597 1.00 91.75 75 VAL A N 1
ATOM 561 C CA . VAL A 1 75 ? 28.845 -21.896 -15.756 1.00 91.75 75 VAL A CA 1
ATOM 562 C C . VAL A 1 75 ? 30.333 -22.080 -16.027 1.00 91.75 75 VAL A C 1
ATOM 564 O O . VAL A 1 75 ? 30.699 -22.237 -17.186 1.00 91.75 75 VAL A O 1
ATOM 567 N N . LEU A 1 76 ? 31.173 -22.149 -14.990 1.00 90.94 76 LEU A N 1
ATOM 568 C CA . LEU A 1 76 ? 32.609 -22.368 -15.160 1.00 90.94 76 LEU A CA 1
ATOM 569 C C . LEU A 1 76 ? 32.878 -23.697 -15.875 1.00 90.94 76 LEU A C 1
ATOM 571 O O . LEU A 1 76 ? 33.544 -23.711 -16.904 1.00 90.94 76 LEU A O 1
ATOM 575 N N . ALA A 1 77 ? 32.247 -24.778 -15.413 1.00 89.62 77 ALA A N 1
ATOM 576 C CA . ALA A 1 77 ? 32.369 -26.093 -16.036 1.00 89.62 77 ALA A CA 1
ATOM 577 C C . ALA A 1 77 ? 31.889 -26.104 -17.499 1.00 89.62 77 ALA A C 1
ATOM 579 O O . ALA A 1 77 ? 32.491 -26.771 -18.336 1.00 89.62 77 ALA A O 1
ATOM 580 N N . ARG A 1 78 ? 30.829 -25.353 -17.838 1.00 90.56 78 ARG A N 1
ATOM 581 C CA . ARG A 1 78 ? 30.359 -25.233 -19.232 1.00 90.56 78 ARG A CA 1
ATOM 582 C C . ARG A 1 78 ? 31.372 -24.521 -20.127 1.00 90.56 78 ARG A C 1
ATOM 584 O O . ARG A 1 78 ? 31.588 -24.959 -21.251 1.00 90.56 78 ARG A O 1
ATOM 591 N N . TRP A 1 79 ? 31.998 -23.459 -19.626 1.00 91.00 79 TRP A N 1
ATOM 592 C CA . TRP A 1 79 ? 33.010 -22.705 -20.368 1.00 91.00 79 TRP A CA 1
ATOM 593 C C . TRP A 1 79 ? 34.329 -23.469 -20.496 1.00 91.00 79 TRP A C 1
ATOM 595 O O . TRP A 1 79 ? 34.967 -23.416 -21.540 1.00 91.00 79 TRP A O 1
ATOM 605 N N . GLU A 1 80 ? 34.716 -24.235 -19.478 1.00 89.31 80 GLU A N 1
ATOM 606 C CA . GLU A 1 80 ? 35.856 -25.154 -19.560 1.00 89.31 80 GLU A CA 1
ATOM 607 C C . GLU A 1 80 ? 35.588 -26.303 -20.542 1.00 89.31 80 GLU A C 1
ATOM 609 O O . GLU A 1 80 ? 36.452 -26.634 -21.352 1.00 89.31 80 GLU A O 1
ATOM 614 N N . ALA A 1 81 ? 34.373 -26.861 -20.550 1.00 89.38 81 ALA A N 1
ATOM 615 C CA . ALA A 1 81 ? 33.975 -27.901 -21.501 1.00 89.38 81 ALA A CA 1
ATOM 616 C C . ALA A 1 81 ? 33.903 -27.402 -22.956 1.00 89.38 81 ALA A C 1
ATOM 618 O O . ALA A 1 81 ? 34.082 -28.193 -23.881 1.00 89.38 81 ALA A O 1
ATOM 619 N N . ALA A 1 82 ? 33.669 -26.104 -23.170 1.00 86.69 82 ALA A N 1
ATOM 620 C CA . ALA A 1 82 ? 33.688 -25.477 -24.491 1.00 86.69 82 ALA A CA 1
ATOM 621 C C . ALA A 1 82 ? 35.104 -25.352 -25.094 1.00 86.69 82 ALA A C 1
ATOM 623 O O . ALA A 1 82 ? 35.242 -25.041 -26.279 1.00 86.69 82 ALA A O 1
ATOM 624 N N . GLY A 1 83 ? 36.144 -25.638 -24.304 1.00 84.50 83 GLY A N 1
ATOM 625 C CA . GLY A 1 83 ? 37.526 -25.750 -24.752 1.00 84.50 83 GLY A CA 1
ATOM 626 C C . GLY A 1 83 ? 38.278 -24.423 -24.843 1.00 84.50 83 GLY A C 1
ATOM 627 O O . GLY A 1 83 ? 37.698 -23.333 -24.873 1.00 84.50 83 GLY A O 1
ATOM 628 N N . ASP A 1 84 ? 39.602 -24.551 -24.891 1.00 88.62 84 ASP A N 1
ATOM 629 C CA . ASP A 1 84 ? 40.543 -23.437 -24.957 1.00 88.62 84 ASP A CA 1
ATOM 630 C C . ASP A 1 84 ? 40.509 -22.759 -26.331 1.00 88.62 84 ASP A C 1
ATOM 632 O O . ASP A 1 84 ? 40.351 -23.402 -27.373 1.00 88.62 84 ASP A O 1
ATOM 636 N N . TYR A 1 85 ? 40.709 -21.443 -26.354 1.00 87.38 85 TYR A N 1
ATOM 637 C CA . TYR A 1 85 ? 40.669 -20.658 -27.583 1.00 87.38 85 TYR A CA 1
ATOM 638 C C . TYR A 1 85 ? 41.817 -19.658 -27.628 1.00 87.38 85 TYR A C 1
ATOM 640 O O . TYR A 1 85 ? 42.035 -18.894 -26.692 1.00 87.38 85 TYR A O 1
ATOM 648 N N . LYS A 1 86 ? 42.581 -19.674 -28.729 1.00 85.50 86 LYS A N 1
ATOM 649 C CA . LYS A 1 86 ? 43.734 -18.779 -28.958 1.00 85.50 86 LYS A CA 1
ATOM 650 C C . LYS A 1 86 ? 44.716 -18.712 -27.771 1.00 85.50 86 LYS A C 1
ATOM 652 O O . LYS A 1 86 ? 45.243 -17.651 -27.452 1.00 85.50 86 LYS A O 1
ATOM 657 N N . GLY A 1 87 ? 44.973 -19.854 -27.131 1.00 86.38 87 GLY A N 1
ATOM 658 C CA . GLY A 1 87 ? 45.916 -19.967 -26.012 1.00 86.38 87 GLY A CA 1
ATOM 659 C C . GLY A 1 87 ? 45.378 -19.500 -24.655 1.00 86.38 87 GLY A C 1
ATOM 660 O O . GLY A 1 87 ? 46.149 -19.459 -23.700 1.00 86.38 87 GLY A O 1
ATOM 661 N N . LYS A 1 88 ? 44.086 -19.163 -24.558 1.00 88.50 88 LYS A N 1
ATOM 662 C CA . LYS A 1 88 ? 43.391 -18.870 -23.299 1.00 88.50 88 LYS A CA 1
ATOM 663 C C . LYS A 1 88 ? 42.517 -20.055 -22.899 1.00 88.50 88 LYS A C 1
ATOM 665 O O . LYS A 1 88 ? 41.837 -20.630 -23.752 1.00 88.50 88 LYS A O 1
ATOM 670 N N . THR A 1 89 ? 42.510 -20.395 -21.613 1.00 90.81 89 THR A N 1
ATOM 671 C CA . THR A 1 89 ? 41.663 -21.476 -21.095 1.00 90.81 89 THR A CA 1
ATOM 672 C C . THR A 1 89 ? 40.190 -21.085 -21.074 1.00 90.81 89 THR A C 1
ATOM 674 O O . THR A 1 89 ? 39.868 -19.896 -21.014 1.00 90.81 89 THR A O 1
ATOM 677 N N . GLY A 1 90 ? 39.275 -22.058 -21.045 1.00 86.81 90 GLY A N 1
ATOM 678 C CA . GLY A 1 90 ? 37.836 -21.782 -20.886 1.00 86.81 90 GLY A CA 1
ATOM 679 C C . GLY A 1 90 ? 37.512 -20.877 -19.681 1.00 86.81 90 GLY A C 1
ATOM 680 O O . GLY A 1 90 ? 36.700 -19.956 -19.790 1.00 86.81 90 GLY A O 1
ATOM 681 N N . LYS A 1 91 ? 38.237 -21.041 -18.563 1.00 90.88 91 LYS A N 1
ATOM 682 C CA . LYS A 1 91 ? 38.168 -20.139 -17.400 1.00 90.88 91 LYS A CA 1
ATOM 683 C C . LYS A 1 91 ? 38.598 -18.706 -17.742 1.00 90.88 91 LYS A C 1
ATOM 685 O O . LYS A 1 91 ? 37.896 -17.756 -17.405 1.00 90.88 91 LYS A O 1
ATOM 690 N N . GLN A 1 92 ? 39.731 -18.531 -18.422 1.00 91.62 92 GLN A N 1
ATOM 691 C CA . GLN A 1 92 ? 40.216 -17.205 -18.828 1.00 91.62 92 GLN A CA 1
ATOM 692 C C . GLN A 1 92 ? 39.255 -16.530 -19.816 1.00 91.62 92 GLN A C 1
ATOM 694 O O . GLN A 1 92 ? 38.972 -15.340 -19.687 1.00 91.62 92 GLN A O 1
ATOM 699 N N . MET A 1 93 ? 38.683 -17.305 -20.740 1.00 91.75 93 MET A N 1
ATOM 700 C CA . MET A 1 93 ? 37.652 -16.833 -21.664 1.00 91.75 93 MET A CA 1
ATOM 701 C C . MET A 1 93 ? 36.388 -16.378 -20.923 1.00 91.75 93 MET A C 1
ATOM 703 O O . MET A 1 93 ? 35.821 -15.341 -21.267 1.00 91.75 93 MET A O 1
ATOM 707 N N . LEU A 1 94 ? 35.978 -17.092 -19.869 1.00 92.56 94 LEU A N 1
ATOM 708 C CA . LEU A 1 94 ? 34.850 -16.697 -19.023 1.00 92.56 94 LEU A CA 1
ATOM 709 C C . LEU A 1 94 ? 35.137 -15.401 -18.248 1.00 92.56 94 LEU A C 1
ATOM 711 O O . LEU A 1 94 ? 34.268 -14.537 -18.153 1.00 92.56 94 LEU A O 1
ATOM 715 N N . HIS A 1 95 ? 36.353 -15.221 -17.728 1.00 93.62 95 HIS A N 1
ATOM 716 C CA . HIS A 1 95 ? 36.741 -13.982 -17.044 1.00 93.62 95 HIS A CA 1
ATOM 717 C C . HIS A 1 95 ? 36.697 -12.776 -17.992 1.00 93.62 95 HIS A C 1
ATOM 719 O O . HIS A 1 95 ? 36.197 -11.707 -17.631 1.00 93.62 95 HIS A O 1
ATOM 725 N N . GLU A 1 96 ? 37.183 -12.942 -19.223 1.00 92.00 96 GLU A N 1
ATOM 726 C CA . GLU A 1 96 ? 37.094 -11.905 -20.252 1.00 92.00 96 GLU A CA 1
ATOM 727 C C . GLU A 1 96 ? 35.652 -11.622 -20.661 1.00 92.00 96 GLU A C 1
ATOM 729 O O . GLU A 1 96 ? 35.278 -10.455 -20.765 1.00 92.00 96 GLU A O 1
ATOM 734 N N . TRP A 1 97 ? 34.824 -12.659 -20.811 1.00 92.38 97 TRP A N 1
ATOM 735 C CA . TRP A 1 97 ? 33.396 -12.508 -21.082 1.00 92.38 97 TRP A CA 1
ATOM 736 C C . TRP A 1 97 ? 32.687 -11.697 -19.995 1.00 92.38 97 TRP A C 1
ATOM 738 O O . TRP A 1 97 ? 31.928 -10.780 -20.308 1.00 92.38 97 TRP A O 1
ATOM 748 N N . ILE A 1 98 ? 32.963 -11.989 -18.720 1.00 92.44 98 ILE A N 1
ATOM 749 C CA . ILE A 1 98 ? 32.341 -11.292 -17.589 1.00 92.44 98 ILE A CA 1
ATOM 750 C C . ILE A 1 98 ? 32.714 -9.807 -17.580 1.00 92.44 98 ILE A C 1
ATOM 752 O O . ILE A 1 98 ? 31.862 -8.967 -17.305 1.00 92.44 98 ILE A O 1
ATOM 756 N N . ARG A 1 99 ? 33.955 -9.449 -17.922 1.00 93.56 99 ARG A N 1
ATOM 757 C CA . ARG A 1 99 ? 34.358 -8.037 -18.027 1.00 93.56 99 ARG A CA 1
ATOM 758 C C . ARG A 1 99 ? 33.786 -7.364 -19.263 1.00 93.56 99 ARG A C 1
ATOM 760 O O . ARG A 1 99 ? 33.341 -6.216 -19.198 1.00 93.56 99 ARG A O 1
ATOM 767 N N . ASN A 1 100 ? 33.860 -8.056 -20.394 1.00 92.69 100 ASN A N 1
ATOM 768 C CA . ASN A 1 100 ? 33.473 -7.548 -21.694 1.00 92.69 100 ASN A CA 1
ATOM 769 C C . ASN A 1 100 ? 33.110 -8.691 -22.649 1.00 92.69 100 ASN A C 1
ATOM 771 O O . ASN A 1 100 ? 33.956 -9.211 -23.380 1.00 92.69 100 ASN A O 1
ATOM 775 N N . TRP A 1 101 ? 31.817 -9.001 -22.711 1.00 90.31 101 TRP A N 1
ATOM 776 C CA . TRP A 1 101 ? 31.265 -10.041 -23.579 1.00 90.31 101 TRP A CA 1
ATOM 777 C C . TRP A 1 101 ? 31.606 -9.835 -25.065 1.00 90.31 101 TRP A C 1
ATOM 779 O O . TRP A 1 101 ? 31.740 -10.798 -25.815 1.00 90.31 101 TRP A O 1
ATOM 789 N N . ASN A 1 102 ? 31.801 -8.586 -25.501 1.00 89.94 102 ASN A N 1
ATOM 790 C CA . ASN A 1 102 ? 32.074 -8.254 -26.898 1.00 89.94 102 ASN A CA 1
ATOM 791 C C . ASN A 1 102 ? 33.486 -8.687 -27.335 1.00 89.94 102 ASN A C 1
ATOM 793 O O . ASN A 1 102 ? 33.716 -8.919 -28.520 1.00 89.94 102 ASN A O 1
ATOM 797 N N . THR A 1 103 ? 34.441 -8.812 -26.406 1.00 90.00 103 THR A N 1
ATOM 798 C CA . THR A 1 103 ? 35.820 -9.200 -26.742 1.00 90.00 103 THR A CA 1
ATOM 799 C C . THR A 1 103 ? 35.888 -10.648 -27.251 1.00 90.00 103 THR A C 1
ATOM 801 O O . THR A 1 103 ? 36.263 -10.822 -28.412 1.00 90.00 103 THR A O 1
ATOM 804 N N . PRO A 1 104 ? 35.432 -11.677 -26.503 1.00 88.50 104 PRO A N 1
ATOM 805 C CA . PRO A 1 104 ? 35.401 -13.054 -27.009 1.00 88.50 104 PRO A CA 1
ATOM 806 C C . PRO A 1 104 ? 34.574 -13.237 -28.292 1.00 88.50 104 PRO A C 1
ATOM 808 O O . PRO A 1 104 ? 34.937 -14.044 -29.149 1.00 88.50 104 PRO A O 1
ATOM 811 N N . VAL A 1 105 ? 33.489 -12.468 -28.458 1.00 87.62 105 VAL A N 1
ATOM 812 C CA . VAL A 1 105 ? 32.646 -12.499 -29.669 1.00 87.62 105 VAL A CA 1
ATOM 813 C C . VAL A 1 105 ? 33.406 -11.969 -30.883 1.00 87.62 105 VAL A C 1
ATOM 815 O O . VAL A 1 105 ? 33.454 -12.636 -31.914 1.00 87.62 105 VAL A O 1
ATOM 818 N N . LYS A 1 106 ? 34.058 -10.805 -30.764 1.00 88.69 106 LYS A N 1
ATOM 819 C CA . LYS A 1 106 ? 34.892 -10.232 -31.837 1.00 88.69 106 LYS A CA 1
ATOM 820 C C . LYS A 1 106 ? 36.110 -11.089 -32.154 1.00 88.69 106 LYS A C 1
ATOM 822 O O . LYS A 1 106 ? 36.525 -11.160 -33.307 1.00 88.69 106 LYS A O 1
ATOM 827 N N . GLU A 1 107 ? 36.682 -11.744 -31.148 1.00 87.31 107 GLU A N 1
ATOM 828 C CA . GLU A 1 107 ? 37.788 -12.683 -31.333 1.00 87.31 107 GLU A CA 1
ATOM 829 C C . GLU A 1 107 ? 37.361 -13.976 -32.047 1.00 87.31 107 GLU A C 1
ATOM 831 O O . GLU A 1 107 ? 38.237 -14.735 -32.481 1.00 87.31 107 GLU A O 1
ATOM 836 N N . GLY A 1 108 ? 36.056 -14.212 -32.209 1.00 88.19 108 GLY A N 1
ATOM 837 C CA . GLY A 1 108 ? 35.489 -15.335 -32.948 1.00 88.19 108 GLY A CA 1
ATOM 838 C C . GLY A 1 108 ? 35.317 -16.611 -32.125 1.00 88.19 108 GLY A C 1
ATOM 839 O O . GLY A 1 108 ? 35.239 -17.684 -32.715 1.00 88.19 108 GLY A O 1
ATOM 840 N N . TYR A 1 109 ? 35.304 -16.534 -30.789 1.00 89.81 109 TYR A N 1
ATOM 841 C CA . TYR A 1 109 ? 35.148 -17.724 -29.949 1.00 89.81 109 TYR A CA 1
ATOM 842 C C . TYR A 1 109 ? 33.733 -18.318 -30.108 1.00 89.81 109 TYR A C 1
ATOM 844 O O . TYR A 1 109 ? 32.761 -17.633 -29.768 1.00 89.81 109 TYR A O 1
ATOM 852 N N . PRO A 1 110 ? 33.576 -19.571 -30.592 1.00 89.50 110 PRO A N 1
ATOM 853 C CA . PRO A 1 110 ? 32.263 -20.119 -30.947 1.00 89.50 110 PRO A CA 1
ATOM 854 C C . PRO A 1 110 ? 31.245 -20.097 -29.803 1.00 89.50 110 PRO A C 1
ATOM 856 O O . PRO A 1 110 ? 30.102 -19.693 -30.008 1.00 89.50 110 PRO A O 1
ATOM 859 N N . HIS A 1 111 ? 31.671 -20.449 -28.586 1.00 89.50 111 HIS A N 1
ATOM 860 C CA . HIS A 1 111 ? 30.781 -20.482 -27.424 1.00 89.50 111 HIS A CA 1
ATOM 861 C C . HIS A 1 111 ? 30.324 -19.080 -26.986 1.00 89.50 111 HIS A C 1
ATOM 863 O O . HIS A 1 111 ? 29.175 -18.891 -26.593 1.00 89.50 111 HIS A O 1
ATOM 869 N N . ALA A 1 112 ? 31.182 -18.063 -27.121 1.00 88.00 112 ALA A N 1
ATOM 870 C CA . ALA A 1 112 ? 30.796 -16.677 -26.860 1.00 88.00 112 ALA A CA 1
ATOM 871 C C . ALA A 1 112 ? 29.789 -16.152 -27.893 1.00 88.00 112 ALA A C 1
ATOM 873 O O . ALA A 1 112 ? 28.849 -15.445 -27.530 1.00 88.00 112 ALA A O 1
ATOM 874 N N . ILE A 1 113 ? 29.953 -16.507 -29.172 1.00 88.62 113 ILE A N 1
ATOM 875 C CA . ILE A 1 113 ? 28.998 -16.140 -30.228 1.00 88.62 113 ILE A CA 1
ATOM 876 C C . ILE A 1 113 ? 27.635 -16.781 -29.948 1.00 88.62 113 ILE A C 1
ATOM 878 O O . ILE A 1 113 ? 26.619 -16.088 -29.979 1.00 88.62 113 ILE A O 1
ATOM 882 N N . GLU A 1 114 ? 27.605 -18.074 -29.623 1.00 89.00 114 GLU A N 1
ATOM 883 C CA . GLU A 1 114 ? 26.380 -18.779 -29.233 1.00 89.00 114 GLU A CA 1
ATOM 884 C C . GLU A 1 114 ? 25.694 -18.085 -28.049 1.00 89.00 114 GLU A C 1
ATOM 886 O O . GLU A 1 114 ? 24.517 -17.730 -28.129 1.00 89.00 114 GLU A O 1
ATOM 891 N N . MET A 1 115 ? 26.450 -17.799 -26.986 1.00 86.31 115 MET A N 1
ATOM 892 C CA . MET A 1 115 ? 25.924 -17.152 -25.788 1.00 86.31 115 MET A CA 1
ATOM 893 C C . MET A 1 115 ? 25.403 -15.735 -26.062 1.00 86.31 115 MET A C 1
ATOM 895 O O . MET A 1 115 ? 24.404 -15.320 -25.478 1.00 86.31 115 MET A O 1
ATOM 899 N N . SER A 1 116 ? 26.030 -14.996 -26.984 1.00 85.62 116 SER A N 1
ATOM 900 C CA . SER A 1 116 ? 25.582 -13.650 -27.370 1.00 85.62 116 SER A CA 1
ATOM 901 C C . SER A 1 116 ? 24.219 -13.637 -28.069 1.00 85.62 116 SER A C 1
ATOM 903 O O . SER A 1 116 ? 23.521 -12.628 -28.024 1.00 85.62 116 SER A O 1
ATOM 905 N N . ASN A 1 117 ? 23.813 -14.767 -28.655 1.00 86.06 117 ASN A N 1
ATOM 906 C CA . ASN A 1 117 ? 22.524 -14.930 -29.323 1.00 86.06 117 ASN A CA 1
ATOM 907 C C . ASN A 1 117 ? 21.427 -15.479 -28.394 1.00 86.06 117 ASN A C 1
ATOM 909 O O . ASN A 1 117 ? 20.287 -15.637 -28.828 1.00 86.06 117 ASN A O 1
ATOM 913 N N . TRP A 1 118 ? 21.745 -15.781 -27.129 1.00 82.81 118 TRP A N 1
ATOM 914 C CA . TRP A 1 118 ? 20.805 -16.404 -26.192 1.00 82.81 118 TRP A CA 1
ATOM 915 C C . TRP A 1 118 ? 19.641 -15.479 -25.803 1.00 82.81 118 TRP A C 1
ATOM 917 O O . TRP A 1 118 ? 18.510 -15.936 -25.652 1.00 82.81 118 TRP A O 1
ATOM 927 N N . SER A 1 119 ? 19.899 -14.175 -25.656 1.00 79.56 119 SER A N 1
ATOM 928 C CA . SER A 1 119 ? 18.887 -13.168 -25.317 1.00 79.56 119 SER A CA 1
ATOM 929 C C . SER A 1 119 ? 19.060 -11.915 -26.174 1.00 79.56 119 SER A C 1
ATOM 931 O O . SER A 1 119 ? 20.191 -11.523 -26.459 1.00 79.56 119 SER A O 1
ATOM 933 N N . PRO A 1 120 ? 17.961 -11.237 -26.558 1.00 74.50 120 PRO A N 1
ATOM 934 C CA . PRO A 1 120 ? 18.036 -9.949 -27.245 1.00 74.50 120 PRO A CA 1
ATOM 935 C C . PRO A 1 120 ? 18.623 -8.832 -26.361 1.00 74.50 120 PRO A C 1
ATOM 937 O O . PRO A 1 120 ? 19.003 -7.781 -26.874 1.00 74.50 120 PRO A O 1
ATOM 940 N N . SER A 1 121 ? 18.682 -9.020 -25.037 1.00 78.50 121 SER A N 1
ATOM 941 C CA . SER A 1 121 ? 19.290 -8.065 -24.105 1.00 78.50 121 SER A CA 1
ATOM 942 C C . SER A 1 121 ? 20.796 -8.298 -23.974 1.00 78.50 121 SER A C 1
ATOM 944 O O . SER A 1 121 ? 21.234 -9.379 -23.589 1.00 78.50 121 SER A O 1
ATOM 946 N N . GLN A 1 122 ? 21.593 -7.262 -24.245 1.00 82.00 122 GLN A N 1
ATOM 947 C CA . GLN A 1 122 ? 23.052 -7.322 -24.127 1.00 82.00 122 GLN A CA 1
ATOM 948 C C . GLN A 1 122 ? 23.510 -7.198 -22.668 1.00 82.00 122 GLN A C 1
ATOM 950 O O . GLN A 1 122 ? 22.953 -6.421 -21.891 1.00 82.00 122 GLN A O 1
ATOM 955 N N . MET A 1 123 ? 24.557 -7.943 -22.306 1.00 85.06 123 MET A N 1
ATOM 956 C CA . MET A 1 123 ? 25.165 -7.884 -20.977 1.00 85.06 123 MET A CA 1
ATOM 957 C C . MET A 1 123 ? 25.906 -6.552 -20.769 1.00 85.06 123 MET A C 1
ATOM 959 O O . MET A 1 123 ? 26.622 -6.075 -21.654 1.00 85.06 123 MET A O 1
ATOM 963 N N . THR A 1 124 ? 25.747 -5.954 -19.587 1.00 85.81 124 THR A N 1
ATOM 964 C CA . THR A 1 124 ? 26.493 -4.756 -19.172 1.00 85.81 124 THR A CA 1
ATOM 965 C C . THR A 1 124 ? 27.993 -5.056 -19.071 1.00 85.81 124 THR A C 1
ATOM 967 O O . THR A 1 124 ? 28.390 -6.184 -18.792 1.00 85.81 124 THR A O 1
ATOM 970 N N . LEU A 1 125 ? 28.842 -4.051 -19.301 1.00 89.38 125 LEU A N 1
ATOM 971 C CA . LEU A 1 125 ? 30.296 -4.187 -19.183 1.00 89.38 125 LEU A CA 1
ATOM 972 C C . LEU A 1 125 ? 30.745 -4.003 -17.730 1.00 89.38 125 LEU A C 1
ATOM 974 O O . LEU A 1 125 ? 30.341 -3.044 -17.072 1.00 89.38 125 LEU A O 1
ATOM 978 N N . PHE A 1 126 ? 31.647 -4.865 -17.264 1.00 91.94 126 PHE A N 1
ATOM 979 C CA . PHE A 1 126 ? 32.190 -4.836 -15.904 1.00 91.94 126 PHE A CA 1
ATOM 980 C C . PHE A 1 126 ? 33.728 -4.749 -15.905 1.00 91.94 126 PHE A C 1
ATOM 982 O O . PHE A 1 126 ? 34.400 -5.616 -15.344 1.00 91.94 126 PHE A O 1
ATOM 989 N N . PRO A 1 127 ? 34.330 -3.705 -16.512 1.00 89.50 127 PRO A N 1
ATOM 990 C CA . PRO A 1 127 ? 35.786 -3.599 -16.640 1.00 89.50 127 PRO A CA 1
ATOM 991 C C . PRO A 1 127 ? 36.509 -3.450 -15.293 1.00 89.50 127 PRO A C 1
ATOM 993 O O . PRO A 1 127 ? 37.712 -3.680 -15.219 1.00 89.50 127 PRO A O 1
ATOM 996 N N . ALA A 1 128 ? 35.789 -3.065 -14.235 1.00 89.56 128 ALA A N 1
ATOM 997 C CA . ALA A 1 128 ? 36.343 -2.865 -12.900 1.00 89.56 128 ALA A CA 1
ATOM 998 C C . ALA A 1 128 ? 36.530 -4.165 -12.094 1.00 89.56 128 ALA A C 1
ATOM 1000 O O . ALA A 1 128 ? 37.230 -4.127 -11.085 1.00 89.56 128 ALA A O 1
ATOM 1001 N N . LEU A 1 129 ? 35.929 -5.291 -12.512 1.00 91.06 129 LEU A N 1
ATOM 1002 C CA . LEU A 1 129 ? 36.008 -6.553 -11.768 1.00 91.06 129 LEU A CA 1
ATOM 1003 C C . LEU A 1 129 ? 37.374 -7.229 -11.938 1.00 91.06 129 LEU A C 1
ATOM 1005 O O . LEU A 1 129 ? 37.812 -7.537 -13.055 1.00 91.06 129 LEU A O 1
ATOM 1009 N N . LYS A 1 130 ? 38.035 -7.515 -10.818 1.00 94.06 130 LYS A N 1
ATOM 1010 C CA . LYS A 1 130 ? 39.310 -8.245 -10.771 1.00 94.06 130 LYS A CA 1
ATOM 1011 C C . LYS A 1 130 ? 39.097 -9.757 -10.836 1.00 94.06 130 LYS A C 1
ATOM 1013 O O . LYS A 1 130 ? 37.992 -10.245 -10.624 1.00 94.06 130 LYS A O 1
ATOM 1018 N N . ASP A 1 131 ? 40.147 -10.505 -11.174 1.00 91.75 131 ASP A N 1
ATOM 1019 C CA . ASP A 1 131 ? 40.047 -11.966 -11.319 1.00 91.75 131 ASP A CA 1
ATOM 1020 C C . ASP A 1 131 ? 39.636 -12.645 -10.007 1.00 91.75 131 ASP A C 1
ATOM 1022 O O . ASP A 1 131 ? 38.818 -13.558 -10.033 1.00 91.75 131 ASP A O 1
ATOM 1026 N N . ASP A 1 132 ? 40.120 -12.151 -8.862 1.00 92.19 132 ASP A N 1
ATOM 1027 C CA . ASP A 1 132 ? 39.763 -12.685 -7.544 1.00 92.19 132 ASP A CA 1
ATOM 1028 C C . ASP A 1 132 ? 38.290 -12.427 -7.186 1.00 92.19 132 ASP A C 1
ATOM 1030 O O . ASP A 1 132 ? 37.632 -13.261 -6.566 1.00 92.19 132 ASP A O 1
ATOM 1034 N N . GLU A 1 133 ? 37.751 -11.279 -7.596 1.00 91.12 133 GLU A N 1
ATOM 1035 C CA . GLU A 1 133 ? 36.341 -10.931 -7.417 1.00 91.12 133 GLU A CA 1
ATOM 1036 C C . GLU A 1 133 ? 35.439 -11.797 -8.302 1.00 91.12 133 GLU A C 1
ATOM 1038 O O . GLU A 1 133 ? 34.396 -12.267 -7.843 1.00 91.12 133 GLU A O 1
ATOM 1043 N N . ILE A 1 134 ? 35.854 -12.051 -9.547 1.00 93.19 134 ILE A N 1
ATOM 1044 C CA . ILE A 1 134 ? 35.154 -12.953 -10.470 1.00 93.19 134 ILE A CA 1
ATOM 1045 C C . ILE A 1 134 ? 35.161 -14.383 -9.924 1.00 93.19 134 ILE A C 1
ATOM 1047 O O . ILE A 1 134 ? 34.104 -15.010 -9.871 1.00 93.19 134 ILE A O 1
ATOM 1051 N N . ASP A 1 135 ? 36.305 -14.872 -9.443 1.00 93.62 135 ASP A N 1
ATOM 1052 C CA . ASP A 1 135 ? 36.421 -16.204 -8.844 1.00 93.62 135 ASP A CA 1
ATOM 1053 C C . ASP A 1 135 ? 35.478 -16.369 -7.641 1.00 93.62 135 ASP A C 1
ATOM 1055 O O . ASP A 1 135 ? 34.776 -17.376 -7.535 1.00 93.62 135 ASP A O 1
ATOM 1059 N N . LYS A 1 136 ? 35.368 -15.353 -6.774 1.00 93.12 136 LYS A N 1
ATOM 1060 C CA . LYS A 1 136 ? 34.411 -15.351 -5.652 1.00 93.12 136 LYS A CA 1
ATOM 1061 C C . LYS A 1 136 ? 32.957 -15.363 -6.128 1.00 93.12 136 LYS A C 1
ATOM 1063 O O . LYS A 1 136 ? 32.129 -16.064 -5.544 1.00 93.12 136 LYS A O 1
ATOM 1068 N N . ILE A 1 137 ? 32.621 -14.612 -7.182 1.00 92.88 137 ILE A N 1
ATOM 1069 C CA . ILE A 1 137 ? 31.276 -14.631 -7.782 1.00 92.88 137 ILE A CA 1
ATOM 1070 C C . ILE A 1 137 ? 30.943 -16.036 -8.299 1.00 92.88 137 ILE A C 1
ATOM 1072 O O . ILE A 1 137 ? 29.872 -16.556 -7.982 1.00 92.88 137 ILE A O 1
ATOM 1076 N N . LEU A 1 138 ? 31.849 -16.655 -9.062 1.00 92.56 138 LEU A N 1
ATOM 1077 C CA . LEU A 1 138 ? 31.670 -18.005 -9.605 1.00 92.56 138 LEU A CA 1
ATOM 1078 C C . LEU A 1 138 ? 31.538 -19.041 -8.482 1.00 92.56 138 LEU A C 1
ATOM 1080 O O . LEU A 1 138 ? 30.635 -19.877 -8.515 1.00 92.56 138 LEU A O 1
ATOM 1084 N N . LEU A 1 139 ? 32.352 -18.911 -7.432 1.00 90.56 139 LEU A N 1
ATOM 1085 C CA . LEU A 1 139 ? 32.282 -19.768 -6.256 1.00 90.56 139 LEU A CA 1
ATOM 1086 C C . LEU A 1 139 ? 30.921 -19.680 -5.550 1.00 90.56 139 LEU A C 1
ATOM 1088 O O . LEU A 1 139 ? 30.349 -20.708 -5.183 1.00 90.56 139 LEU A O 1
ATOM 1092 N N . TYR A 1 140 ? 30.379 -18.471 -5.376 1.00 91.38 140 TYR A N 1
ATOM 1093 C CA . TYR A 1 140 ? 29.038 -18.282 -4.818 1.00 91.38 140 TYR A CA 1
ATOM 1094 C C . TYR A 1 140 ? 27.952 -18.893 -5.707 1.00 91.38 140 TYR A C 1
ATOM 1096 O O . TYR A 1 140 ? 27.029 -19.523 -5.195 1.00 91.38 140 TYR A O 1
ATOM 1104 N N . VAL A 1 141 ? 28.043 -18.706 -7.023 1.00 90.94 141 VAL A N 1
ATOM 1105 C CA . VAL A 1 141 ? 27.054 -19.215 -7.979 1.00 90.94 141 VAL A CA 1
ATOM 1106 C C . VAL A 1 141 ? 26.955 -20.743 -7.928 1.00 90.94 141 VAL A C 1
ATOM 1108 O O . VAL A 1 141 ? 25.845 -21.275 -7.924 1.00 90.94 141 VAL A O 1
ATOM 1111 N N . ASP A 1 142 ? 28.081 -21.448 -7.816 1.00 88.75 142 ASP A N 1
ATOM 1112 C CA . ASP A 1 142 ? 28.092 -22.913 -7.723 1.00 88.75 142 ASP A CA 1
ATOM 1113 C C . ASP A 1 142 ? 27.646 -23.432 -6.346 1.00 88.75 142 ASP A C 1
ATOM 1115 O O . ASP A 1 142 ? 27.099 -24.533 -6.240 1.00 88.75 142 ASP A O 1
ATOM 1119 N N . ASN A 1 143 ? 27.786 -22.608 -5.303 1.00 84.75 143 ASN A N 1
ATOM 1120 C CA . ASN A 1 143 ? 27.433 -22.928 -3.917 1.00 84.75 143 ASN A CA 1
ATOM 1121 C C . ASN A 1 143 ? 26.213 -22.140 -3.405 1.00 84.75 143 ASN A C 1
ATOM 1123 O O . ASN A 1 143 ? 26.046 -21.964 -2.197 1.00 84.75 143 ASN A O 1
ATOM 1127 N N . SER A 1 144 ? 25.329 -21.676 -4.295 1.00 75.69 144 SER A N 1
ATOM 1128 C CA . SER A 1 144 ? 24.214 -20.781 -3.940 1.00 75.69 144 SER A CA 1
ATOM 1129 C C . SER A 1 144 ? 23.194 -21.391 -2.968 1.00 75.69 144 SER A C 1
ATOM 1131 O O . SER A 1 144 ? 22.411 -20.664 -2.354 1.00 75.69 144 SER A O 1
ATOM 1133 N N . ASP A 1 145 ? 23.207 -22.718 -2.825 1.00 69.19 145 ASP A N 1
ATOM 1134 C CA . ASP A 1 145 ? 22.337 -23.488 -1.930 1.00 69.19 145 ASP A CA 1
ATOM 1135 C C . ASP A 1 145 ? 22.894 -23.586 -0.495 1.00 69.19 145 ASP A C 1
ATOM 1137 O O . ASP A 1 145 ? 22.181 -23.983 0.431 1.00 69.19 145 ASP A O 1
ATOM 1141 N N . VAL A 1 146 ? 24.158 -23.196 -0.282 1.00 56.69 146 VAL A N 1
ATOM 1142 C CA . VAL A 1 146 ? 24.806 -23.208 1.032 1.00 56.69 146 VAL A CA 1
ATOM 1143 C C . VAL A 1 146 ? 24.352 -21.982 1.825 1.00 56.69 146 VAL A C 1
ATOM 1145 O O . VAL A 1 146 ? 24.692 -20.835 1.530 1.00 56.69 146 VAL A O 1
ATOM 1148 N N . LYS A 1 147 ? 23.547 -22.219 2.865 1.00 40.16 147 LYS A N 1
ATOM 1149 C CA . LYS A 1 147 ? 23.121 -21.187 3.818 1.00 40.16 147 LYS A CA 1
ATOM 1150 C C . LYS A 1 147 ? 24.360 -20.656 4.562 1.00 40.16 147 LYS A C 1
ATOM 1152 O O . LYS A 1 147 ? 25.020 -21.453 5.225 1.00 40.16 147 LYS A O 1
ATOM 1157 N N . PRO A 1 148 ? 24.673 -19.346 4.516 1.00 43.91 148 PRO A N 1
ATOM 1158 C CA . PRO A 1 148 ? 25.825 -18.818 5.238 1.00 43.91 148 PRO A CA 1
ATOM 1159 C C . PRO A 1 148 ? 25.657 -19.042 6.743 1.00 43.91 148 PRO A C 1
ATOM 1161 O O . PRO A 1 148 ? 24.620 -18.686 7.317 1.00 43.91 148 PRO A O 1
ATOM 1164 N N . ALA A 1 149 ? 26.679 -19.606 7.384 1.00 40.66 149 ALA A N 1
ATOM 1165 C CA . ALA A 1 149 ? 26.804 -19.573 8.830 1.00 40.66 149 ALA A CA 1
ATOM 1166 C C . ALA A 1 149 ? 27.130 -18.130 9.253 1.00 40.66 149 ALA A C 1
ATOM 1168 O O . ALA A 1 149 ? 28.192 -17.612 8.936 1.00 40.66 149 ALA A O 1
ATOM 1169 N N . GLY A 1 150 ? 26.175 -17.483 9.925 1.00 38.50 150 GLY A N 1
ATOM 1170 C CA . GLY A 1 150 ? 26.388 -16.334 10.809 1.00 38.50 150 GLY A CA 1
ATOM 1171 C C . GLY A 1 150 ? 27.128 -15.120 10.238 1.00 38.50 150 GLY A C 1
ATOM 1172 O O . GLY A 1 150 ? 28.305 -14.929 10.514 1.00 38.50 150 GLY A O 1
ATOM 1173 N N . ALA A 1 151 ? 26.403 -14.199 9.598 1.00 30.34 151 ALA A N 1
ATOM 1174 C CA . ALA A 1 151 ? 26.818 -12.797 9.608 1.00 30.34 151 ALA A CA 1
ATOM 1175 C C . ALA A 1 151 ? 26.386 -12.184 10.949 1.00 30.34 151 ALA A C 1
ATOM 1177 O O . ALA A 1 151 ? 25.221 -11.827 11.134 1.00 30.34 151 ALA A O 1
ATOM 1178 N N . ALA A 1 152 ? 27.316 -12.107 11.901 1.00 31.30 152 ALA A N 1
ATOM 1179 C CA . ALA A 1 152 ? 27.163 -11.260 13.073 1.00 31.30 152 ALA A CA 1
ATOM 1180 C C . ALA A 1 152 ? 27.141 -9.798 12.606 1.00 31.30 152 ALA A C 1
ATOM 1182 O O . ALA A 1 152 ? 28.155 -9.241 12.191 1.00 31.30 152 ALA A O 1
ATOM 1183 N N . THR A 1 153 ? 25.968 -9.173 12.642 1.00 29.64 153 THR A N 1
ATOM 1184 C CA . THR A 1 153 ? 25.846 -7.721 12.534 1.00 29.64 153 THR A CA 1
ATOM 1185 C C . THR A 1 153 ? 26.417 -7.098 13.801 1.00 29.64 153 THR A C 1
ATOM 1187 O O . THR A 1 153 ? 25.842 -7.251 14.880 1.00 29.64 153 THR A O 1
ATOM 1190 N N . ALA A 1 154 ? 27.545 -6.400 13.665 1.00 30.39 154 ALA A N 1
ATOM 1191 C CA . ALA A 1 154 ? 28.044 -5.478 14.674 1.00 30.39 154 ALA A CA 1
ATOM 1192 C C . ALA A 1 154 ? 26.956 -4.431 14.959 1.00 30.39 154 ALA A C 1
ATOM 1194 O O . ALA A 1 154 ? 26.553 -3.672 14.076 1.00 30.39 154 ALA A O 1
ATOM 1195 N N . GLY A 1 155 ? 26.427 -4.459 16.181 1.00 28.55 155 GLY A N 1
ATOM 1196 C CA . GLY A 1 155 ? 25.387 -3.551 16.634 1.00 28.55 155 GLY A CA 1
ATOM 1197 C C . GLY A 1 155 ? 25.930 -2.137 16.801 1.00 28.55 155 GLY A C 1
ATOM 1198 O O . GLY A 1 155 ? 26.791 -1.895 17.641 1.00 28.55 155 GLY A O 1
ATOM 1199 N N . ALA A 1 156 ? 25.378 -1.199 16.036 1.00 28.67 156 ALA A N 1
ATOM 1200 C CA . ALA A 1 156 ? 25.384 0.205 16.404 1.00 28.67 156 ALA A CA 1
ATOM 1201 C C . ALA A 1 156 ? 24.310 0.410 17.483 1.00 28.67 156 ALA A C 1
ATOM 1203 O O . ALA A 1 156 ? 23.112 0.295 17.224 1.00 28.67 156 ALA A O 1
ATOM 1204 N N . GLN A 1 157 ? 24.755 0.668 18.710 1.00 29.44 157 GLN A N 1
ATOM 1205 C CA . GLN A 1 157 ? 23.908 1.109 19.811 1.00 29.44 157 GLN A CA 1
ATOM 1206 C C . GLN A 1 157 ? 23.446 2.544 19.537 1.00 29.44 157 GLN A C 1
ATOM 1208 O O . GLN A 1 157 ? 24.191 3.499 19.729 1.00 29.44 157 GLN A O 1
ATOM 1213 N N . GLY A 1 158 ? 22.204 2.680 19.081 1.00 29.09 158 GLY A N 1
ATOM 1214 C CA . GLY A 1 158 ? 21.429 3.912 19.149 1.00 29.09 158 GLY A CA 1
ATOM 1215 C C . GLY A 1 158 ? 20.255 3.671 20.086 1.00 29.09 158 GLY A C 1
ATOM 1216 O O . GLY A 1 158 ? 19.360 2.894 19.762 1.00 29.09 158 GLY A O 1
ATOM 1217 N N . ALA A 1 159 ? 20.297 4.278 21.271 1.00 31.17 159 ALA A N 1
ATOM 1218 C CA . ALA A 1 159 ? 19.229 4.209 22.256 1.00 31.17 159 ALA A CA 1
ATOM 1219 C C . ALA A 1 159 ? 17.936 4.806 21.675 1.00 31.17 159 ALA A C 1
ATOM 1221 O O . ALA A 1 159 ? 17.879 5.997 21.372 1.00 31.17 159 ALA A O 1
ATOM 1222 N N . ALA A 1 160 ? 16.904 3.974 21.532 1.00 27.52 160 ALA A N 1
ATOM 1223 C CA . ALA A 1 160 ? 15.537 4.424 21.306 1.00 27.52 160 ALA A CA 1
ATOM 1224 C C . ALA A 1 160 ? 14.865 4.691 22.668 1.00 27.52 160 ALA A C 1
ATOM 1226 O O . ALA A 1 160 ? 15.081 3.917 23.607 1.00 27.52 160 ALA A O 1
ATOM 1227 N N . PRO A 1 161 ? 14.069 5.766 22.804 1.00 31.36 161 PRO A N 1
ATOM 1228 C CA . PRO A 1 161 ? 13.370 6.069 24.042 1.00 31.36 161 PRO A CA 1
ATOM 1229 C C . PRO A 1 161 ? 12.333 4.983 24.338 1.00 31.36 161 PRO A C 1
ATOM 1231 O O . PRO A 1 161 ? 11.690 4.446 23.434 1.00 31.36 161 PRO A O 1
ATOM 1234 N N . ALA A 1 162 ? 12.197 4.656 25.621 1.00 27.64 162 ALA A N 1
ATOM 1235 C CA . ALA A 1 162 ? 11.240 3.686 26.120 1.00 27.64 162 ALA A CA 1
ATOM 1236 C C . ALA A 1 162 ? 9.819 4.075 25.692 1.00 27.64 162 ALA A C 1
ATOM 1238 O O . ALA A 1 162 ? 9.258 5.062 26.165 1.00 27.64 162 ALA A O 1
ATOM 1239 N N . ALA A 1 163 ? 9.238 3.280 24.797 1.00 27.77 163 ALA A N 1
ATOM 1240 C CA . ALA A 1 163 ? 7.805 3.265 24.595 1.00 27.77 163 ALA A CA 1
ATOM 1241 C C . ALA A 1 163 ? 7.168 2.706 25.873 1.00 27.77 163 ALA A C 1
ATOM 1243 O O . ALA A 1 163 ? 7.347 1.529 26.202 1.00 27.77 163 ALA A O 1
ATOM 1244 N N . GLU A 1 164 ? 6.437 3.554 26.596 1.00 29.03 164 GLU A N 1
ATOM 1245 C CA . GLU A 1 164 ? 5.508 3.116 27.629 1.00 29.03 164 GLU A CA 1
ATOM 1246 C C . GLU A 1 164 ? 4.447 2.233 26.973 1.00 29.03 164 GLU A C 1
ATOM 1248 O O . GLU A 1 164 ? 3.442 2.678 26.418 1.00 29.03 164 GLU A O 1
ATOM 1253 N N . THR A 1 165 ? 4.700 0.931 27.009 1.00 31.25 165 THR A N 1
ATOM 1254 C CA . THR A 1 165 ? 3.677 -0.069 26.761 1.00 31.25 165 THR A CA 1
ATOM 1255 C C . THR A 1 165 ? 2.753 -0.036 27.967 1.00 31.25 165 THR A C 1
ATOM 1257 O O . THR A 1 165 ? 3.001 -0.663 28.994 1.00 31.25 165 THR A O 1
ATOM 1260 N N . GLY A 1 166 ? 1.672 0.734 27.846 1.00 37.94 166 GLY A N 1
ATOM 1261 C CA . GLY A 1 166 ? 0.495 0.595 28.691 1.00 37.94 166 GLY A CA 1
ATOM 1262 C C . GLY A 1 166 ? -0.069 -0.809 28.507 1.00 37.94 166 GLY A C 1
ATOM 1263 O O . GLY A 1 166 ? -0.986 -1.028 27.715 1.00 37.94 166 GLY A O 1
ATOM 1264 N N . ALA A 1 167 ? 0.525 -1.780 29.200 1.00 34.38 167 ALA A N 1
ATOM 1265 C CA . ALA A 1 167 ? 0.025 -3.132 29.291 1.00 34.38 167 ALA A CA 1
ATOM 1266 C C . ALA A 1 167 ? -1.373 -3.038 29.900 1.00 34.38 167 ALA A C 1
ATOM 1268 O O . ALA A 1 167 ? -1.535 -2.792 31.096 1.00 34.38 167 ALA A O 1
ATOM 1269 N N . LYS A 1 168 ? -2.406 -3.202 29.067 1.00 44.19 168 LYS A N 1
ATOM 1270 C CA . LYS A 1 168 ? -3.752 -3.472 29.565 1.00 44.19 168 LYS A CA 1
ATOM 1271 C C . LYS A 1 168 ? -3.626 -4.720 30.432 1.00 44.19 168 LYS A C 1
ATOM 1273 O O . LYS A 1 168 ? -3.317 -5.791 29.910 1.00 44.19 168 LYS A O 1
ATOM 1278 N N . ALA A 1 169 ? -3.792 -4.562 31.746 1.00 50.38 169 ALA A N 1
ATOM 1279 C CA . ALA A 1 169 ? -3.796 -5.686 32.669 1.00 50.38 169 ALA A CA 1
ATOM 1280 C C . ALA A 1 169 ? -4.740 -6.768 32.112 1.00 50.38 169 ALA A C 1
ATOM 1282 O O . ALA A 1 169 ? -5.816 -6.418 31.609 1.00 50.38 169 ALA A O 1
ATOM 1283 N N . PRO A 1 170 ? -4.362 -8.061 32.152 1.00 59.28 170 PRO A N 1
ATOM 1284 C CA . PRO A 1 170 ? -5.252 -9.120 31.699 1.00 59.28 170 PRO A CA 1
ATOM 1285 C C . PRO A 1 170 ? -6.573 -8.958 32.448 1.00 59.28 170 PRO A C 1
ATOM 1287 O O . PRO A 1 170 ? -6.555 -8.769 33.664 1.00 59.28 170 PRO A O 1
ATOM 1290 N N . ALA A 1 171 ? -7.709 -9.002 31.748 1.00 63.94 171 ALA A N 1
ATOM 1291 C CA . ALA A 1 171 ? -9.025 -8.744 32.345 1.00 63.94 171 ALA A CA 1
ATOM 1292 C C . ALA A 1 171 ? -9.244 -9.546 33.650 1.00 63.94 171 ALA A C 1
ATOM 1294 O O . ALA A 1 171 ? -9.830 -9.046 34.605 1.00 63.94 171 ALA A O 1
ATOM 1295 N N . MET A 1 172 ? -8.641 -10.738 33.742 1.00 68.25 172 MET A N 1
ATOM 1296 C CA . MET A 1 172 ? -8.565 -11.581 34.942 1.00 68.25 172 MET A CA 1
ATOM 1297 C C . MET A 1 172 ? -7.970 -10.902 36.187 1.00 68.25 172 MET A C 1
ATOM 1299 O O . MET A 1 172 ? -8.491 -11.094 37.282 1.00 68.25 172 MET A O 1
ATOM 1303 N N . ALA A 1 173 ? -6.911 -10.100 36.052 1.00 71.56 173 ALA A N 1
ATOM 1304 C CA . ALA A 1 173 ? -6.309 -9.364 37.166 1.00 71.56 173 ALA A CA 1
ATOM 1305 C C . ALA A 1 173 ? -7.241 -8.257 37.683 1.00 71.56 173 ALA A C 1
ATOM 1307 O O . ALA A 1 173 ? -7.317 -8.030 38.889 1.00 71.56 173 ALA A O 1
ATOM 1308 N N . ILE A 1 174 ? -8.004 -7.622 36.786 1.00 71.31 174 ILE A N 1
ATOM 1309 C CA . ILE A 1 174 ? -9.015 -6.621 37.149 1.00 71.31 174 ILE A CA 1
ATOM 1310 C C . ILE A 1 174 ? -10.167 -7.292 37.908 1.00 71.31 174 ILE A C 1
ATOM 1312 O O . ILE A 1 174 ? -10.590 -6.785 38.945 1.00 71.31 174 ILE A O 1
ATOM 1316 N N . TYR A 1 175 ? -10.633 -8.461 37.456 1.00 74.88 175 TYR A N 1
ATOM 1317 C CA . TYR A 1 175 ? -11.679 -9.213 38.159 1.00 74.88 175 TYR A CA 1
ATOM 1318 C C . TYR A 1 175 ? -11.224 -9.728 39.532 1.00 74.88 175 TYR A C 1
ATOM 1320 O O . TYR A 1 175 ? -11.989 -9.642 40.491 1.00 74.88 175 TYR A O 1
ATOM 1328 N N . LEU A 1 176 ? -9.978 -10.199 39.663 1.00 81.50 176 LEU A N 1
ATOM 1329 C CA . LEU A 1 176 ? -9.394 -10.586 40.954 1.00 81.50 176 LEU A CA 1
ATOM 1330 C C . LEU A 1 176 ? -9.295 -9.396 41.914 1.00 81.50 176 LEU A C 1
ATOM 1332 O O . LEU A 1 176 ? -9.696 -9.502 43.071 1.00 81.50 176 LEU A O 1
ATOM 1336 N N . PHE A 1 177 ? -8.814 -8.250 41.428 1.00 77.44 177 PHE A N 1
ATOM 1337 C CA . PHE A 1 177 ? -8.701 -7.026 42.219 1.00 77.44 177 PHE A CA 1
ATOM 1338 C C . PHE A 1 177 ? -10.071 -6.507 42.683 1.00 77.44 177 PHE A C 1
ATOM 1340 O O . PHE A 1 177 ? -10.248 -6.192 43.861 1.00 77.44 177 PHE A O 1
ATOM 1347 N N . LEU A 1 178 ? -11.068 -6.494 41.790 1.00 78.44 178 LEU A N 1
ATOM 1348 C CA . LEU A 1 178 ? -12.453 -6.163 42.135 1.00 78.44 178 LEU A CA 1
ATOM 1349 C C . LEU A 1 178 ? -13.037 -7.149 43.158 1.00 78.44 178 LEU A C 1
ATOM 1351 O O . LEU A 1 178 ? -13.705 -6.722 44.098 1.00 78.44 178 LEU A O 1
ATOM 1355 N N . GLY A 1 179 ? -12.747 -8.446 43.030 1.00 83.06 179 GLY A N 1
ATOM 1356 C CA . GLY A 1 179 ? -13.168 -9.467 43.992 1.00 83.06 179 GLY A CA 1
ATOM 1357 C C . GLY A 1 179 ? -12.598 -9.240 45.396 1.00 83.06 179 GLY A C 1
ATOM 1358 O O . GLY A 1 179 ? -13.338 -9.301 46.380 1.00 83.06 179 GLY A O 1
ATOM 1359 N N . VAL A 1 180 ? -11.307 -8.907 45.497 1.00 87.38 180 VAL A N 1
ATOM 1360 C CA . VAL A 1 180 ? -10.646 -8.583 46.776 1.00 87.38 180 VAL A CA 1
ATOM 1361 C C . VAL A 1 180 ? -11.226 -7.309 47.398 1.00 87.38 180 VAL A C 1
ATOM 1363 O O . VAL A 1 180 ? -11.478 -7.279 48.603 1.00 87.38 180 VAL A O 1
ATOM 1366 N N . LEU A 1 181 ? -11.504 -6.279 46.593 1.00 79.75 181 LEU A N 1
ATOM 1367 C CA . LEU A 1 181 ? -12.151 -5.048 47.058 1.00 79.75 181 LEU A CA 1
ATOM 1368 C C . LEU A 1 181 ? -13.549 -5.307 47.627 1.00 79.75 181 LEU A C 1
ATOM 1370 O O . LEU A 1 181 ? -13.873 -4.820 48.709 1.00 79.75 181 LEU A O 1
ATOM 1374 N N . VAL A 1 182 ? -14.367 -6.104 46.936 1.00 81.75 182 VAL A N 1
ATOM 1375 C CA . VAL A 1 182 ? -15.705 -6.475 47.420 1.00 81.75 182 VAL A CA 1
ATOM 1376 C C . VAL A 1 182 ? -15.608 -7.258 48.732 1.00 81.75 182 VAL A C 1
ATOM 1378 O O . VAL A 1 182 ? -16.352 -6.962 49.668 1.00 81.75 182 VAL A O 1
ATOM 1381 N N . ALA A 1 183 ? -14.663 -8.197 48.851 1.00 81.19 183 ALA A N 1
ATOM 1382 C CA . ALA A 1 183 ? -14.435 -8.942 50.089 1.00 81.19 183 ALA A CA 1
ATOM 1383 C C . ALA A 1 183 ? -14.038 -8.021 51.259 1.00 81.19 183 ALA A C 1
ATOM 1385 O O . ALA A 1 183 ? -14.595 -8.136 52.352 1.00 81.19 183 ALA A O 1
ATOM 1386 N N . LEU A 1 184 ? -13.139 -7.061 51.023 1.00 83.62 184 LEU A N 1
ATOM 1387 C CA . LEU A 1 184 ? -12.741 -6.054 52.012 1.00 83.62 184 LEU A CA 1
ATOM 1388 C C . LEU A 1 184 ? -13.921 -5.194 52.474 1.00 83.62 184 LEU A C 1
ATOM 1390 O O . LEU A 1 184 ? -14.095 -4.989 53.674 1.00 83.62 184 LEU A O 1
ATOM 1394 N N . VAL A 1 185 ? -14.761 -4.729 51.546 1.00 82.12 185 VAL A N 1
ATOM 1395 C CA . VAL A 1 185 ? -15.959 -3.942 51.878 1.00 82.12 185 VAL A CA 1
ATOM 1396 C C . VAL A 1 185 ? -16.927 -4.760 52.734 1.00 82.12 185 VAL A C 1
ATOM 1398 O O . VAL A 1 185 ? -17.416 -4.257 53.745 1.00 82.12 185 VAL A O 1
ATOM 1401 N N . VAL A 1 186 ? -17.172 -6.029 52.392 1.00 79.69 186 VAL A N 1
ATOM 1402 C CA . VAL A 1 186 ? -18.041 -6.917 53.184 1.00 79.69 186 VAL A CA 1
ATOM 1403 C C . VAL A 1 186 ? -17.495 -7.105 54.603 1.00 79.69 186 VAL A C 1
ATOM 1405 O O . VAL A 1 186 ? -18.255 -7.007 55.571 1.00 79.69 186 VAL A O 1
ATOM 1408 N N . ILE A 1 187 ? -16.183 -7.311 54.748 1.00 82.81 187 ILE A N 1
ATOM 1409 C CA . ILE A 1 187 ? -15.530 -7.438 56.056 1.00 82.81 187 ILE A CA 1
ATOM 1410 C C . ILE A 1 187 ? -15.690 -6.140 56.857 1.00 82.81 187 ILE A C 1
ATOM 1412 O O . ILE A 1 187 ? -16.169 -6.191 57.990 1.00 82.81 187 ILE A O 1
ATOM 1416 N N . LEU A 1 188 ? -15.379 -4.981 56.271 1.00 81.75 188 LEU A N 1
ATOM 1417 C CA . LEU A 1 188 ? -15.480 -3.679 56.938 1.00 81.75 188 LEU A CA 1
ATOM 1418 C C . LEU A 1 188 ? -16.911 -3.359 57.387 1.00 81.75 188 LEU A C 1
ATOM 1420 O O . LEU A 1 188 ? -17.116 -2.934 58.525 1.00 81.75 188 LEU A O 1
ATOM 1424 N N . VAL A 1 189 ? -17.915 -3.614 56.543 1.00 79.62 189 VAL A N 1
ATOM 1425 C CA . VAL A 1 189 ? -19.331 -3.439 56.912 1.00 79.62 189 VAL A CA 1
ATOM 1426 C C . VAL A 1 189 ? -19.733 -4.403 58.034 1.00 79.62 189 VAL A C 1
ATOM 1428 O O . VAL A 1 189 ? -20.456 -4.017 58.952 1.00 79.62 189 VAL A O 1
ATOM 1431 N N . SER A 1 190 ? -19.238 -5.644 58.019 1.00 72.69 190 SER A N 1
ATOM 1432 C CA . SER A 1 190 ? -19.544 -6.618 59.076 1.00 72.69 190 SER A CA 1
ATOM 1433 C C . SER A 1 190 ? -18.942 -6.226 60.430 1.00 72.69 190 SER A C 1
ATOM 1435 O O . SER A 1 190 ? -19.608 -6.347 61.459 1.00 72.69 190 SER A O 1
ATOM 1437 N N . VAL A 1 191 ? -17.705 -5.719 60.433 1.00 81.19 191 VAL A N 1
ATOM 1438 C CA . VAL A 1 191 ? -16.988 -5.302 61.643 1.00 81.19 191 VAL A CA 1
ATOM 1439 C C . VAL A 1 191 ? -17.606 -4.030 62.210 1.00 81.19 191 VAL A C 1
ATOM 1441 O O . VAL A 1 191 ? -17.908 -3.986 63.400 1.00 81.19 191 VAL A O 1
ATOM 1444 N N . THR A 1 192 ? -17.872 -3.026 61.371 1.00 79.50 192 THR A N 1
ATOM 1445 C CA . THR A 1 192 ? -18.515 -1.771 61.800 1.00 79.50 192 THR A CA 1
ATOM 1446 C C . THR A 1 192 ? -19.931 -2.002 62.327 1.00 79.50 192 THR A C 1
ATOM 1448 O O . THR A 1 192 ? -20.290 -1.447 63.362 1.00 79.50 192 THR A O 1
ATOM 1451 N N . SER A 1 193 ? -20.719 -2.884 61.699 1.00 72.25 193 SER A N 1
ATOM 1452 C CA . SER A 1 193 ? -22.047 -3.246 62.212 1.00 72.25 193 SER A CA 1
ATOM 1453 C C . SER A 1 193 ? -21.972 -3.939 63.575 1.00 72.25 193 SER A C 1
ATOM 1455 O O . SER A 1 193 ? -22.781 -3.630 64.449 1.00 72.25 193 SER A O 1
ATOM 1457 N N . LYS A 1 194 ? -21.007 -4.846 63.786 1.00 79.12 194 LYS A N 1
ATOM 1458 C CA . LYS A 1 194 ? -20.801 -5.506 65.086 1.00 79.12 194 LYS A CA 1
ATOM 1459 C C . LYS A 1 194 ? -20.332 -4.519 66.156 1.00 79.12 194 LYS A C 1
ATOM 1461 O O . LYS A 1 194 ? -20.841 -4.562 67.271 1.00 79.12 194 LYS A O 1
ATOM 1466 N N . LEU A 1 195 ? -19.416 -3.613 65.814 1.00 79.12 195 LEU A N 1
ATOM 1467 C CA . LEU A 1 195 ? -18.894 -2.597 66.728 1.00 79.12 195 LEU A CA 1
ATOM 1468 C C . LEU A 1 195 ? -19.988 -1.614 67.173 1.00 79.12 195 LEU A C 1
ATOM 1470 O O . LEU A 1 195 ? -20.115 -1.346 68.364 1.00 79.12 195 LEU A O 1
ATOM 1474 N N . ASN A 1 196 ? -20.828 -1.149 66.242 1.00 75.25 196 ASN A N 1
ATOM 1475 C CA . ASN A 1 196 ? -21.958 -0.267 66.548 1.00 75.25 196 ASN A CA 1
ATOM 1476 C C . ASN A 1 196 ? -22.969 -0.928 67.494 1.00 75.25 196 ASN A C 1
ATOM 1478 O O . ASN A 1 196 ? -23.459 -0.277 68.412 1.00 75.25 196 ASN A O 1
ATOM 1482 N N . ASN A 1 197 ? -23.235 -2.226 67.324 1.00 72.12 197 ASN A N 1
ATOM 1483 C CA . ASN A 1 197 ? -24.133 -2.963 68.217 1.00 72.12 197 ASN A CA 1
ATOM 1484 C C . ASN A 1 197 ? -23.557 -3.098 69.639 1.00 72.12 197 ASN A C 1
ATOM 1486 O O . ASN A 1 197 ? -24.302 -3.005 70.610 1.00 72.12 197 ASN A O 1
ATOM 1490 N N . VAL A 1 198 ? -22.238 -3.285 69.774 1.00 77.25 198 VAL A N 1
ATOM 1491 C CA . VAL A 1 198 ? -21.558 -3.342 71.083 1.00 77.25 198 VAL A CA 1
ATOM 1492 C C . VAL A 1 198 ? -21.539 -1.968 71.764 1.00 77.25 198 VAL A C 1
ATOM 1494 O O . VAL A 1 198 ? -21.746 -1.884 72.973 1.00 77.25 198 VAL A O 1
ATOM 1497 N N . LEU A 1 199 ? -21.340 -0.886 71.004 1.00 74.94 199 LEU A N 1
ATOM 1498 C CA . LEU A 1 199 ? -21.413 0.488 71.516 1.00 74.94 199 LEU A CA 1
ATOM 1499 C C . LEU A 1 199 ? -22.831 0.856 71.981 1.00 74.94 199 LEU A C 1
ATOM 1501 O O . LEU A 1 199 ? -22.984 1.402 73.071 1.00 74.94 199 LEU A O 1
ATOM 1505 N N . ALA A 1 200 ? -23.861 0.498 71.209 1.00 73.69 200 ALA A N 1
ATOM 1506 C CA . ALA A 1 200 ? -25.262 0.726 71.572 1.00 73.69 200 ALA A CA 1
ATOM 1507 C C . ALA A 1 200 ? -25.663 -0.045 72.843 1.00 73.69 200 ALA A C 1
ATOM 1509 O O . ALA A 1 200 ? -26.262 0.529 73.751 1.00 73.69 200 ALA A O 1
ATOM 1510 N N . ALA A 1 201 ? -25.239 -1.311 72.961 1.00 73.06 201 ALA A N 1
ATOM 1511 C CA . ALA A 1 201 ? -25.472 -2.124 74.156 1.00 73.06 201 ALA A CA 1
ATOM 1512 C C . ALA A 1 201 ? -24.798 -1.541 75.412 1.00 73.06 201 ALA A C 1
ATOM 1514 O O . ALA A 1 201 ? -25.358 -1.613 76.504 1.00 73.06 201 ALA A O 1
ATOM 1515 N N . LYS A 1 202 ? -23.612 -0.933 75.269 1.00 76.56 202 LYS A N 1
ATOM 1516 C CA . LYS A 1 202 ? -22.900 -0.279 76.378 1.00 76.56 202 LYS A CA 1
ATOM 1517 C C . LYS A 1 202 ? -23.561 1.038 76.812 1.00 76.56 202 LYS A C 1
ATOM 1519 O O . LYS A 1 202 ? -23.496 1.382 77.988 1.00 76.56 202 LYS A O 1
ATOM 1524 N N . ASN A 1 203 ? -24.196 1.753 75.885 1.00 80.00 203 ASN A N 1
ATOM 1525 C CA . ASN A 1 203 ? -24.856 3.035 76.145 1.00 80.00 203 ASN A CA 1
ATOM 1526 C C . ASN A 1 203 ? -26.312 2.893 76.634 1.00 80.00 203 ASN A C 1
ATOM 1528 O O . ASN A 1 203 ? -26.964 3.902 76.882 1.00 80.00 203 ASN A O 1
ATOM 1532 N N . GLY A 1 204 ? -26.818 1.663 76.796 1.00 70.06 204 GLY A N 1
ATOM 1533 C CA . GLY A 1 204 ? -28.180 1.403 77.279 1.00 70.06 204 GLY A CA 1
ATOM 1534 C C . GLY A 1 204 ? -29.284 1.706 76.260 1.00 70.06 204 GLY A C 1
ATOM 1535 O O . GLY A 1 204 ? -30.449 1.793 76.637 1.00 70.06 204 GLY A O 1
ATOM 1536 N N . GLU A 1 205 ? -28.937 1.869 74.981 1.00 74.44 205 GLU A N 1
ATOM 1537 C CA . GLU A 1 205 ? -29.895 2.112 73.899 1.00 74.44 205 GLU A CA 1
ATOM 1538 C C . GLU A 1 205 ? -30.460 0.792 73.342 1.00 74.44 205 GLU A C 1
ATOM 1540 O O . GLU A 1 205 ? -29.780 -0.237 73.318 1.00 74.44 205 GLU A O 1
ATOM 1545 N N . GLU A 1 206 ? -31.709 0.813 72.857 1.00 63.59 206 GLU A N 1
ATOM 1546 C CA . GLU A 1 206 ? -32.341 -0.355 72.230 1.00 63.59 206 GLU A CA 1
ATOM 1547 C C . GLU A 1 206 ? -31.525 -0.865 71.029 1.00 63.59 206 GLU A C 1
ATOM 1549 O O . GLU A 1 206 ? -31.362 -0.185 70.009 1.00 63.59 206 GLU A O 1
ATOM 1554 N N . VAL A 1 207 ? -31.066 -2.116 71.114 1.00 62.28 207 VAL A N 1
ATOM 1555 C CA . VAL A 1 207 ? -30.351 -2.794 70.028 1.00 62.28 207 VAL A CA 1
ATOM 1556 C C . VAL A 1 207 ? -31.354 -3.184 68.941 1.00 62.28 207 VAL A C 1
ATOM 1558 O O . VAL A 1 207 ? -31.958 -4.257 68.974 1.00 62.28 207 VAL A O 1
ATOM 1561 N N . LYS A 1 208 ? -31.545 -2.310 67.948 1.00 61.06 208 LYS A N 1
ATOM 1562 C CA . LYS A 1 208 ? -32.348 -2.645 66.763 1.00 61.06 208 LYS A CA 1
ATOM 1563 C C . LYS A 1 208 ? -31.699 -3.822 66.017 1.00 61.06 208 LYS A C 1
ATOM 1565 O O . LYS A 1 208 ? -30.490 -3.787 65.778 1.00 61.06 208 LYS A O 1
ATOM 1570 N N . PRO A 1 209 ? -32.464 -4.854 65.610 1.00 63.00 209 PRO A N 1
ATOM 1571 C CA . PRO A 1 209 ? -31.908 -5.980 64.870 1.00 63.00 209 PRO A CA 1
ATOM 1572 C C . PRO A 1 209 ? -31.271 -5.473 63.573 1.00 63.00 209 PRO A C 1
ATOM 1574 O O . PRO A 1 209 ? -31.931 -4.822 62.761 1.00 63.00 209 PRO A O 1
ATOM 1577 N N . SER A 1 210 ? -29.975 -5.751 63.393 1.00 61.62 210 SER A N 1
ATOM 1578 C CA . SER A 1 210 ? -29.227 -5.367 62.192 1.00 61.62 210 SER A CA 1
ATOM 1579 C C . SER A 1 210 ? -29.897 -5.993 60.971 1.00 61.62 210 SER A C 1
ATOM 1581 O O . SER A 1 210 ? -29.838 -7.207 60.762 1.00 61.62 210 SER A O 1
ATOM 1583 N N . THR A 1 211 ? -30.588 -5.180 60.169 1.00 64.44 211 THR A N 1
ATOM 1584 C CA . THR A 1 211 ? -31.057 -5.629 58.860 1.00 64.44 211 THR A CA 1
ATOM 1585 C C . THR A 1 211 ? -29.819 -5.962 58.039 1.00 64.44 211 THR A C 1
ATOM 1587 O O . THR A 1 211 ? -28.972 -5.077 57.874 1.00 64.44 211 THR A O 1
ATOM 1590 N N . PRO A 1 212 ? -29.688 -7.190 57.510 1.00 69.50 212 PRO A N 1
ATOM 1591 C CA . PRO A 1 212 ? -28.534 -7.537 56.703 1.00 69.50 212 PRO A CA 1
ATOM 1592 C C . PRO A 1 212 ? -28.341 -6.530 55.572 1.00 69.50 212 PRO A C 1
ATOM 1594 O O . PRO A 1 212 ? -29.327 -6.104 54.967 1.00 69.50 212 PRO A O 1
ATOM 1597 N N . PHE A 1 213 ? -27.098 -6.143 55.273 1.00 66.00 213 PHE A N 1
ATOM 1598 C CA . PHE A 1 213 ? -26.829 -5.060 54.319 1.00 66.00 213 PHE A CA 1
ATOM 1599 C C . PHE A 1 213 ? -27.496 -5.308 52.950 1.00 66.00 213 PHE A C 1
ATOM 1601 O O . PHE A 1 213 ? -28.037 -4.372 52.367 1.00 66.00 213 PHE A O 1
ATOM 1608 N N . TRP A 1 214 ? -27.591 -6.572 52.507 1.00 65.25 214 TRP A N 1
ATOM 1609 C CA . TRP A 1 214 ? -28.282 -7.003 51.279 1.00 65.25 214 TRP A CA 1
ATOM 1610 C C . TRP A 1 214 ? -29.808 -6.794 51.272 1.00 65.25 214 TRP A C 1
ATOM 1612 O O . TRP A 1 214 ? -30.416 -6.796 50.207 1.00 65.25 214 TRP A O 1
ATOM 1622 N N . LYS A 1 215 ? -30.442 -6.592 52.435 1.00 72.38 215 LYS A N 1
ATOM 1623 C CA . LYS A 1 215 ? -31.873 -6.250 52.575 1.00 72.38 215 LYS A CA 1
ATOM 1624 C C . LYS A 1 215 ? -32.121 -4.745 52.731 1.00 72.38 215 LYS A C 1
ATOM 1626 O O . LYS A 1 215 ? -33.271 -4.326 52.863 1.00 72.38 215 LYS A O 1
ATOM 1631 N N . SER A 1 216 ? -31.075 -3.916 52.721 1.00 79.06 216 SER A N 1
ATOM 1632 C CA . SER A 1 216 ? -31.230 -2.462 52.768 1.00 79.06 216 SER A CA 1
ATOM 1633 C C . SER A 1 216 ? -31.930 -1.966 51.502 1.00 79.06 216 SER A C 1
ATOM 1635 O O . SER A 1 216 ? -31.420 -2.146 50.397 1.00 79.06 216 SER A O 1
ATOM 1637 N N . ARG A 1 217 ? -33.072 -1.278 51.647 1.00 80.06 217 ARG A N 1
ATOM 1638 C CA . ARG A 1 217 ? -33.779 -0.652 50.511 1.00 80.06 217 ARG A CA 1
ATOM 1639 C C . ARG A 1 217 ? -32.894 0.346 49.759 1.00 80.06 217 ARG A C 1
ATOM 1641 O O . ARG A 1 217 ? -33.031 0.474 48.550 1.00 80.06 217 ARG A O 1
ATOM 1648 N N . LYS A 1 218 ? -31.965 1.010 50.461 1.00 80.06 218 LYS A N 1
ATOM 1649 C CA . LYS A 1 218 ? -30.979 1.915 49.853 1.00 80.06 218 LYS A CA 1
ATOM 1650 C C . LYS A 1 218 ? -29.970 1.144 49.002 1.00 80.06 218 LYS A C 1
ATOM 1652 O O . LYS A 1 218 ? -29.700 1.562 47.887 1.00 80.06 218 LYS A O 1
ATOM 1657 N N . LEU A 1 219 ? -29.470 0.002 49.484 1.00 80.50 219 LEU A N 1
ATOM 1658 C CA . LEU A 1 219 ? -28.562 -0.839 48.700 1.00 80.50 219 LEU A CA 1
ATOM 1659 C C . LEU A 1 219 ? -29.269 -1.437 47.481 1.00 80.50 219 LEU A C 1
ATOM 1661 O O . LEU A 1 219 ? -28.718 -1.391 46.389 1.00 80.50 219 LEU A O 1
ATOM 1665 N N . LEU A 1 220 ? -30.492 -1.949 47.652 1.00 82.00 220 LEU A N 1
ATOM 1666 C CA . LEU A 1 220 ? -31.290 -2.477 46.546 1.00 82.00 220 LEU A CA 1
ATOM 1667 C C . LEU A 1 220 ? -31.551 -1.395 45.485 1.00 82.00 220 LEU A C 1
ATOM 1669 O O . LEU A 1 220 ? -31.339 -1.646 44.304 1.00 82.00 220 LEU A O 1
ATOM 1673 N N . ALA A 1 221 ? -31.934 -0.183 45.899 1.00 84.19 221 ALA A N 1
ATOM 1674 C CA . ALA A 1 221 ? -32.117 0.947 44.989 1.00 84.19 221 ALA A CA 1
ATOM 1675 C C . ALA A 1 221 ? -30.817 1.318 44.252 1.00 84.19 221 ALA A C 1
ATOM 1677 O O . ALA A 1 221 ? -30.830 1.461 43.032 1.00 84.19 221 ALA A O 1
ATOM 1678 N N . THR A 1 222 ? -29.683 1.408 44.955 1.00 85.31 222 THR A N 1
ATOM 1679 C CA . THR A 1 222 ? -28.382 1.697 44.332 1.00 85.31 222 THR A CA 1
ATOM 1680 C C . THR A 1 222 ? -27.965 0.606 43.345 1.00 85.31 222 THR A C 1
ATOM 1682 O O . THR A 1 222 ? -27.520 0.924 42.246 1.00 85.31 222 THR A O 1
ATOM 1685 N N . LEU A 1 223 ? -28.140 -0.673 43.690 1.00 86.06 223 LEU A N 1
ATOM 1686 C CA . LEU A 1 223 ? -27.824 -1.791 42.796 1.00 86.06 223 LEU A CA 1
ATOM 1687 C C . LEU A 1 223 ? -28.705 -1.786 41.543 1.00 86.06 223 LEU A C 1
ATOM 1689 O O . LEU A 1 223 ? -28.191 -2.023 40.455 1.00 86.06 223 LEU A O 1
ATOM 1693 N N . ILE A 1 224 ? -29.996 -1.465 41.668 1.00 90.25 224 ILE A N 1
ATOM 1694 C CA . ILE A 1 224 ? -30.904 -1.328 40.519 1.00 90.25 224 ILE A CA 1
ATOM 1695 C C . ILE A 1 224 ? -30.471 -0.167 39.616 1.00 90.25 224 ILE A C 1
ATOM 1697 O O . ILE A 1 224 ? -30.458 -0.329 38.397 1.00 90.25 224 ILE A O 1
ATOM 1701 N N . ILE A 1 225 ? -30.065 0.976 40.182 1.00 92.75 225 ILE A N 1
ATOM 1702 C CA . ILE A 1 225 ? -29.561 2.119 39.403 1.00 92.75 225 ILE A CA 1
ATOM 1703 C C . ILE A 1 225 ? -28.276 1.734 38.663 1.00 92.75 225 ILE A C 1
ATOM 1705 O O . ILE A 1 225 ? -28.180 1.950 37.458 1.00 92.75 225 ILE A O 1
ATOM 1709 N N . LEU A 1 226 ? -27.312 1.112 39.348 1.00 90.56 226 LEU A N 1
ATOM 1710 C CA . LEU A 1 226 ? -26.062 0.661 38.731 1.00 90.56 226 LEU A CA 1
ATOM 1711 C C . LEU A 1 226 ? -26.303 -0.394 37.647 1.00 90.56 226 LEU A C 1
ATOM 1713 O O . LEU A 1 226 ? -25.709 -0.306 36.576 1.00 90.56 226 LEU A O 1
ATOM 1717 N N . ALA A 1 227 ? -27.200 -1.352 37.887 1.00 89.88 227 ALA A N 1
ATOM 1718 C CA . ALA A 1 227 ? -27.587 -2.350 36.895 1.00 89.88 227 ALA A CA 1
ATOM 1719 C C . ALA A 1 227 ? -28.255 -1.697 35.679 1.00 89.88 227 ALA A C 1
ATOM 1721 O O . ALA A 1 227 ? -27.924 -2.035 34.548 1.00 89.88 227 ALA A O 1
ATOM 1722 N N . THR A 1 228 ? -29.133 -0.715 35.896 1.00 92.88 228 THR A N 1
ATOM 1723 C CA . THR A 1 228 ? -29.766 0.050 34.812 1.00 92.88 228 THR A CA 1
ATOM 1724 C C . THR A 1 228 ? -28.730 0.811 33.992 1.00 92.88 228 THR A C 1
ATOM 1726 O O . THR A 1 228 ? -28.747 0.721 32.768 1.00 92.88 228 THR A O 1
ATOM 1729 N N . ILE A 1 229 ? -27.794 1.509 34.643 1.00 94.12 229 ILE A N 1
ATOM 1730 C CA . ILE A 1 229 ? -26.701 2.219 33.963 1.00 94.12 229 ILE A CA 1
ATOM 1731 C C . ILE A 1 229 ? -25.830 1.234 33.182 1.00 94.12 229 ILE A C 1
ATOM 1733 O O . ILE A 1 229 ? -25.480 1.514 32.042 1.00 94.12 229 ILE A O 1
ATOM 1737 N N . PHE A 1 230 ? -25.506 0.074 33.755 1.00 90.50 230 PHE A N 1
ATOM 1738 C CA . PHE A 1 230 ? -24.700 -0.945 33.088 1.00 90.50 230 PHE A CA 1
ATOM 1739 C C . PHE A 1 230 ? -25.406 -1.518 31.855 1.00 90.50 230 PHE A C 1
ATOM 1741 O O . PHE A 1 230 ? -24.803 -1.605 30.787 1.00 90.50 230 PHE A O 1
ATOM 1748 N N . VAL A 1 231 ? -26.687 -1.874 31.970 1.00 92.94 231 VAL A N 1
ATOM 1749 C CA . VAL A 1 231 ? -27.489 -2.358 30.838 1.00 92.94 231 VAL A CA 1
ATOM 1750 C C . VAL A 1 231 ? -27.603 -1.276 29.766 1.00 92.94 231 VAL A C 1
ATOM 1752 O O . VAL A 1 231 ? -27.370 -1.560 28.594 1.00 92.94 231 VAL A O 1
ATOM 1755 N N . PHE A 1 232 ? -27.888 -0.032 30.155 1.00 93.44 232 PHE A N 1
ATOM 1756 C CA . PHE A 1 232 ? -27.973 1.094 29.228 1.00 93.44 232 PHE A CA 1
ATOM 1757 C C . PHE A 1 232 ? -26.636 1.358 28.526 1.00 93.44 232 PHE A C 1
ATOM 1759 O O . PHE A 1 232 ? -26.610 1.535 27.313 1.00 93.44 232 PHE A O 1
ATOM 1766 N N . TYR A 1 233 ? -25.522 1.313 29.259 1.00 91.06 233 TYR A N 1
ATOM 1767 C CA . TYR A 1 233 ? -24.179 1.446 28.702 1.00 91.06 233 TYR A CA 1
ATOM 1768 C C . TYR A 1 233 ? -23.889 0.363 27.658 1.00 91.06 233 TYR A C 1
ATOM 1770 O O . TYR A 1 233 ? -23.481 0.701 26.555 1.00 91.06 233 TYR A O 1
ATOM 1778 N N . ASN A 1 234 ? -24.156 -0.914 27.958 1.00 89.62 234 ASN A N 1
ATOM 1779 C CA . ASN A 1 234 ? -23.936 -2.008 27.002 1.00 89.62 234 ASN A CA 1
ATOM 1780 C C . ASN A 1 234 ? -24.864 -1.907 25.783 1.00 89.62 234 ASN A C 1
ATOM 1782 O O . ASN A 1 234 ? -24.446 -2.208 24.668 1.00 89.62 234 ASN A O 1
ATOM 1786 N N . LEU A 1 235 ? -26.112 -1.469 25.976 1.00 92.75 235 LEU A N 1
ATOM 1787 C CA . LEU A 1 235 ? -27.058 -1.260 24.882 1.00 92.75 235 LEU A CA 1
ATOM 1788 C C . LEU A 1 235 ? -26.585 -0.145 23.943 1.00 92.75 235 LEU A C 1
ATOM 1790 O O . LEU A 1 235 ? -26.572 -0.329 22.727 1.00 92.75 235 LEU A O 1
ATOM 1794 N N . VAL A 1 236 ? -26.180 0.998 24.504 1.00 89.75 236 VAL A N 1
ATOM 1795 C CA . VAL A 1 236 ? -25.648 2.126 23.734 1.00 89.75 236 VAL A CA 1
ATOM 1796 C C . VAL A 1 236 ? -24.336 1.736 23.062 1.00 89.75 236 VAL A C 1
ATOM 1798 O O . VAL A 1 236 ? -24.190 1.954 21.866 1.00 89.75 236 VAL A O 1
ATOM 1801 N N . ASP A 1 237 ? -23.400 1.121 23.781 1.00 83.56 237 ASP A N 1
ATOM 1802 C CA . ASP A 1 237 ? -22.117 0.696 23.220 1.00 83.56 237 ASP A CA 1
ATOM 1803 C C . ASP A 1 237 ? -22.305 -0.298 22.065 1.00 83.56 237 ASP A C 1
ATOM 1805 O O . ASP A 1 237 ? -21.758 -0.093 20.978 1.00 83.56 237 ASP A O 1
ATOM 1809 N N . GLY A 1 238 ? -23.164 -1.305 22.249 1.00 86.69 238 GLY A N 1
ATOM 1810 C CA . GLY A 1 238 ? -23.551 -2.234 21.191 1.00 86.69 238 GLY A CA 1
ATOM 1811 C C . GLY A 1 238 ? -24.149 -1.508 19.987 1.00 86.69 238 GLY A C 1
ATOM 1812 O O . GLY A 1 238 ? -23.727 -1.751 18.858 1.00 86.69 238 GLY A O 1
ATOM 1813 N N . ALA A 1 239 ? -25.057 -0.554 20.214 1.00 87.38 239 ALA A N 1
ATOM 1814 C CA . ALA A 1 239 ? -25.672 0.232 19.148 1.00 87.38 239 ALA A CA 1
ATOM 1815 C C . ALA A 1 239 ? -24.663 1.091 18.368 1.00 87.38 239 ALA A C 1
ATOM 1817 O O . ALA A 1 239 ? -24.758 1.172 17.147 1.00 87.38 239 ALA A O 1
ATOM 1818 N N . ILE A 1 240 ? -23.674 1.702 19.030 1.00 83.12 240 ILE A N 1
ATOM 1819 C CA . ILE A 1 240 ? -22.640 2.486 18.337 1.00 83.12 240 ILE A CA 1
ATOM 1820 C C . ILE A 1 240 ? -21.703 1.546 17.555 1.00 83.12 240 ILE A C 1
ATOM 1822 O O . ILE A 1 240 ? -21.173 1.926 16.513 1.00 83.12 240 ILE A O 1
ATOM 1826 N N . HIS A 1 241 ? -21.438 0.326 18.031 1.00 81.12 241 HIS A N 1
ATOM 1827 C CA . HIS A 1 241 ? -20.619 -0.653 17.303 1.00 81.12 241 HIS A CA 1
ATOM 1828 C C . HIS A 1 241 ? -21.329 -1.286 16.097 1.00 81.12 241 HIS A C 1
ATOM 1830 O O . HIS A 1 241 ? -20.646 -1.742 15.176 1.00 81.12 241 HIS A O 1
ATOM 1836 N N . LEU A 1 242 ? -22.664 -1.264 16.039 1.00 83.50 242 LEU A N 1
ATOM 1837 C CA . LEU A 1 242 ? -23.407 -1.724 14.864 1.00 83.50 242 LEU A CA 1
ATOM 1838 C C . LEU A 1 242 ? -22.978 -0.953 13.607 1.00 83.50 242 LEU A C 1
ATOM 1840 O O . LEU A 1 242 ? -22.972 0.275 13.565 1.00 83.50 242 LEU A O 1
ATOM 1844 N N . GLY A 1 243 ? -22.604 -1.697 12.567 1.00 77.25 243 GLY A N 1
ATOM 1845 C CA . GLY A 1 243 ? -22.158 -1.136 11.291 1.00 77.25 243 GLY A CA 1
ATOM 1846 C C . GLY A 1 243 ? -20.692 -0.689 11.249 1.00 77.25 243 GLY A C 1
ATOM 1847 O O . GLY A 1 243 ? -20.227 -0.296 10.181 1.00 77.25 243 GLY A O 1
ATOM 1848 N N . ARG A 1 244 ? -19.930 -0.779 12.351 1.00 84.31 244 ARG A N 1
ATOM 1849 C CA . ARG A 1 244 ? -18.474 -0.554 12.331 1.00 84.31 244 ARG A CA 1
ATOM 1850 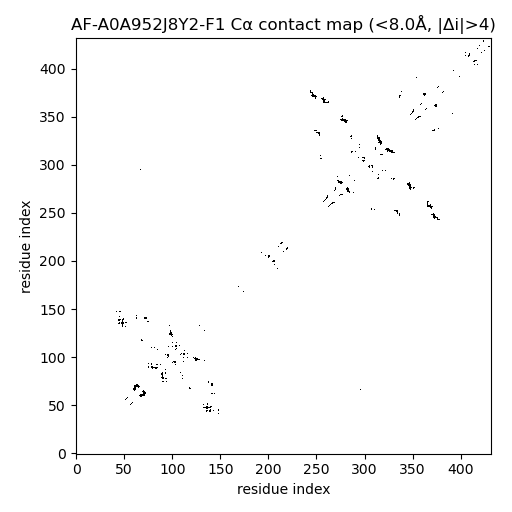C C . ARG A 1 244 ? -17.739 -1.858 12.020 1.00 84.31 244 ARG A C 1
ATOM 1852 O O . ARG A 1 244 ? -17.919 -2.854 12.707 1.00 84.31 244 ARG A O 1
ATOM 1859 N N . GLN A 1 245 ? -16.880 -1.833 11.003 1.00 85.38 245 GLN A N 1
ATOM 1860 C CA . GLN A 1 245 ? -16.113 -2.994 10.526 1.00 85.38 245 GLN A CA 1
ATOM 1861 C C . GLN A 1 245 ? -14.641 -2.957 10.973 1.00 85.38 245 GLN A C 1
ATOM 1863 O O . GLN A 1 245 ? -13.763 -3.511 10.319 1.00 85.38 245 GLN A O 1
ATOM 1868 N N . GLN A 1 246 ? -14.336 -2.282 12.084 1.00 88.81 246 GLN A N 1
ATOM 1869 C CA . GLN A 1 246 ? -12.963 -2.199 12.578 1.00 88.81 246 GLN A CA 1
ATOM 1870 C C . GLN A 1 246 ? -12.427 -3.597 12.926 1.00 88.81 246 GLN A C 1
ATOM 1872 O O . GLN A 1 246 ? -13.102 -4.378 13.590 1.00 88.81 246 GLN A O 1
ATOM 1877 N N . GLY A 1 247 ? -11.218 -3.912 12.463 1.00 89.69 247 GLY A N 1
ATOM 1878 C CA . GLY A 1 247 ? -10.618 -5.240 12.602 1.00 89.69 247 GLY A CA 1
ATOM 1879 C C . GLY A 1 247 ? -11.110 -6.273 11.584 1.00 89.69 247 GLY A C 1
ATOM 1880 O O . GLY A 1 247 ? -10.672 -7.418 11.639 1.00 89.69 247 GLY A O 1
ATOM 1881 N N . TYR A 1 248 ? -11.986 -5.903 10.642 1.00 92.50 248 TYR A N 1
ATOM 1882 C CA . TYR A 1 248 ? -12.392 -6.800 9.562 1.00 92.50 248 TYR A CA 1
ATOM 1883 C C . TYR A 1 248 ? -11.181 -7.185 8.698 1.00 92.50 248 TYR A C 1
ATOM 1885 O O . TYR A 1 248 ? -10.510 -6.314 8.140 1.00 92.50 248 TYR A O 1
ATOM 1893 N N . GLN A 1 249 ? -10.913 -8.489 8.616 1.00 93.31 249 GLN A N 1
ATOM 1894 C CA . GLN A 1 249 ? -9.753 -9.088 7.952 1.00 93.31 249 GLN A CA 1
ATOM 1895 C C . GLN A 1 249 ? -10.196 -10.358 7.199 1.00 93.31 249 GLN A C 1
ATOM 1897 O O . GLN A 1 249 ? -10.094 -11.466 7.730 1.00 93.31 249 GLN A O 1
ATOM 1902 N N . PRO A 1 250 ? -10.784 -10.220 5.999 1.00 93.19 250 PRO A N 1
ATOM 1903 C CA . PRO A 1 250 ? -11.214 -11.360 5.204 1.00 93.19 250 PRO A CA 1
ATOM 1904 C C . PRO A 1 250 ? -10.024 -12.035 4.523 1.00 93.19 250 PRO A C 1
ATOM 1906 O O . PRO A 1 250 ? -9.116 -11.359 4.038 1.00 93.19 250 PRO A O 1
ATOM 1909 N N . ALA A 1 251 ? -10.099 -13.361 4.400 1.00 92.75 251 ALA A N 1
ATOM 1910 C CA . ALA A 1 251 ? -9.139 -14.120 3.613 1.00 92.75 251 ALA A CA 1
ATOM 1911 C C . ALA A 1 251 ? -9.177 -13.675 2.142 1.00 92.75 251 ALA A C 1
ATOM 1913 O O . ALA A 1 251 ? -10.238 -13.628 1.517 1.00 92.75 251 ALA A O 1
ATOM 1914 N N . GLN A 1 252 ? -8.005 -13.369 1.592 1.00 95.00 252 GLN A N 1
ATOM 1915 C CA . GLN A 1 252 ? -7.840 -12.946 0.201 1.00 95.00 252 GLN A CA 1
ATOM 1916 C C . GLN A 1 252 ? -7.577 -14.144 -0.735 1.00 95.00 252 GLN A C 1
ATOM 1918 O O . GLN A 1 252 ? -7.017 -15.153 -0.294 1.00 95.00 252 GLN A O 1
ATOM 1923 N N . PRO A 1 253 ? -7.912 -14.049 -2.040 1.00 93.94 253 PRO A N 1
ATOM 1924 C CA . PRO A 1 253 ? -7.663 -15.130 -3.009 1.00 93.94 253 PRO A CA 1
ATOM 1925 C C . PRO A 1 253 ? -6.171 -15.489 -3.138 1.00 93.94 253 PRO A C 1
ATOM 1927 O O . PRO A 1 253 ? -5.795 -16.654 -3.325 1.00 93.94 253 PRO A O 1
ATOM 1930 N N . ILE A 1 254 ? -5.309 -14.481 -2.996 1.00 93.56 254 ILE A N 1
ATOM 1931 C CA . ILE A 1 254 ? -3.854 -14.608 -2.963 1.00 93.56 254 ILE A CA 1
ATOM 1932 C C . ILE A 1 254 ? -3.374 -14.045 -1.631 1.00 93.56 254 ILE A C 1
ATOM 1934 O O . ILE A 1 254 ? -3.769 -12.942 -1.246 1.00 93.56 254 ILE A O 1
ATOM 1938 N N . LYS A 1 255 ? -2.493 -14.776 -0.941 1.00 93.69 255 LYS A N 1
ATOM 1939 C CA . LYS A 1 255 ? -1.903 -14.350 0.340 1.00 93.69 255 LYS A CA 1
ATOM 1940 C C . LYS A 1 255 ? -0.834 -13.276 0.127 1.00 93.69 255 LYS A C 1
ATOM 1942 O O . LYS A 1 255 ? 0.360 -13.503 0.325 1.00 93.69 255 LYS A O 1
ATOM 1947 N N . PHE A 1 256 ? -1.267 -12.105 -0.327 1.00 94.56 256 PHE A N 1
ATOM 1948 C CA . PHE A 1 256 ? -0.402 -10.964 -0.583 1.00 94.56 256 PHE A CA 1
ATOM 1949 C C . PHE A 1 256 ? 0.033 -10.295 0.725 1.00 94.56 256 PHE A C 1
ATOM 1951 O O . PHE A 1 256 ? -0.800 -9.922 1.547 1.00 94.56 256 PHE A O 1
ATOM 1958 N N . SER A 1 257 ? 1.344 -10.098 0.889 1.00 95.25 257 SER A N 1
ATOM 1959 C CA . SER A 1 257 ? 1.923 -9.482 2.086 1.00 95.25 257 SER A CA 1
ATOM 1960 C C . SER A 1 257 ? 2.365 -8.044 1.832 1.00 95.25 257 SER A C 1
ATOM 1962 O O . SER A 1 257 ? 3.372 -7.821 1.154 1.00 95.25 257 SER A O 1
ATOM 1964 N N . HIS A 1 258 ? 1.670 -7.068 2.425 1.00 95.81 258 HIS A N 1
ATOM 1965 C CA . HIS A 1 258 ? 2.115 -5.668 2.401 1.00 95.81 258 HIS A CA 1
ATOM 1966 C C . HIS A 1 258 ? 3.399 -5.478 3.219 1.00 95.81 258 HIS A C 1
ATOM 1968 O O . HIS A 1 258 ? 4.294 -4.752 2.791 1.00 95.81 258 HIS A O 1
ATOM 1974 N N . GLN A 1 259 ? 3.560 -6.223 4.317 1.00 95.50 259 GLN A N 1
ATOM 1975 C CA . GLN A 1 259 ? 4.787 -6.229 5.113 1.00 95.50 259 GLN A CA 1
ATOM 1976 C C . GLN A 1 259 ? 6.035 -6.593 4.298 1.00 95.50 259 GLN A C 1
ATOM 1978 O O . GLN A 1 259 ? 7.104 -6.008 4.479 1.00 95.50 259 GLN A O 1
ATOM 1983 N N . LEU A 1 260 ? 5.927 -7.557 3.382 1.00 94.62 260 LEU A N 1
ATOM 1984 C CA . LEU A 1 260 ? 7.049 -7.916 2.520 1.00 94.62 260 LEU A CA 1
ATOM 1985 C C . LEU A 1 260 ? 7.352 -6.800 1.509 1.00 94.62 260 LEU A C 1
ATOM 1987 O O . LEU A 1 260 ? 8.502 -6.378 1.395 1.00 94.62 260 LEU A O 1
ATOM 1991 N N . HIS A 1 261 ? 6.332 -6.305 0.808 1.00 95.50 261 HIS A N 1
ATOM 1992 C CA . HIS A 1 261 ? 6.502 -5.358 -0.297 1.00 95.50 261 HIS A CA 1
ATOM 1993 C C . HIS A 1 261 ? 6.801 -3.927 0.183 1.00 95.50 261 HIS A C 1
ATOM 1995 O O . HIS A 1 261 ? 7.842 -3.369 -0.158 1.00 95.50 261 HIS A O 1
ATOM 2001 N N . ALA A 1 262 ? 5.938 -3.347 1.014 1.00 95.81 262 ALA A N 1
ATOM 2002 C CA . ALA A 1 262 ? 6.109 -1.991 1.537 1.00 95.81 262 ALA A CA 1
ATOM 2003 C C . ALA A 1 262 ? 7.066 -1.954 2.742 1.00 95.81 262 ALA A C 1
ATOM 2005 O O . ALA A 1 262 ? 7.893 -1.054 2.862 1.00 95.81 262 ALA A O 1
ATOM 2006 N N . GLY A 1 263 ? 7.018 -2.960 3.621 1.00 94.00 263 GLY A N 1
ATOM 2007 C CA . GLY A 1 263 ? 7.831 -2.988 4.841 1.00 94.00 263 GLY A CA 1
ATOM 2008 C C . GLY A 1 263 ? 9.299 -3.336 4.606 1.00 94.00 263 GLY A C 1
ATOM 2009 O O . GLY A 1 263 ? 10.183 -2.546 4.945 1.00 94.00 263 GLY A O 1
ATOM 2010 N N . LYS A 1 264 ? 9.573 -4.519 4.043 1.00 93.50 264 LYS A N 1
ATOM 2011 C CA . LYS A 1 264 ? 10.943 -5.035 3.854 1.00 93.50 264 LYS A CA 1
ATOM 2012 C C . LYS A 1 264 ? 11.605 -4.515 2.585 1.00 93.50 264 LYS A C 1
ATOM 2014 O O . LYS A 1 264 ? 12.772 -4.140 2.629 1.00 93.50 264 LYS A O 1
ATOM 2019 N N . HIS A 1 265 ? 10.878 -4.504 1.469 1.00 93.00 265 HIS A N 1
ATOM 2020 C CA . HIS A 1 265 ? 11.409 -4.045 0.184 1.00 93.00 265 HIS A CA 1
ATOM 2021 C C . HIS A 1 265 ? 11.248 -2.540 -0.049 1.00 93.00 265 HIS A C 1
ATOM 2023 O O . HIS A 1 265 ? 11.803 -2.040 -1.023 1.00 93.00 265 HIS A O 1
ATOM 2029 N N . LYS A 1 266 ? 10.553 -1.825 0.851 1.00 94.25 266 LYS A N 1
ATOM 2030 C CA . LYS A 1 266 ? 10.371 -0.365 0.794 1.00 94.25 266 LYS A CA 1
ATOM 2031 C C . LYS A 1 266 ? 9.800 0.109 -0.546 1.00 94.25 266 LYS A C 1
ATOM 2033 O O . LYS A 1 266 ? 10.180 1.156 -1.056 1.00 94.25 266 LYS A O 1
ATOM 2038 N N . ILE A 1 267 ? 8.899 -0.683 -1.130 1.00 95.25 267 ILE A N 1
ATOM 2039 C CA . ILE A 1 267 ? 8.178 -0.286 -2.338 1.00 95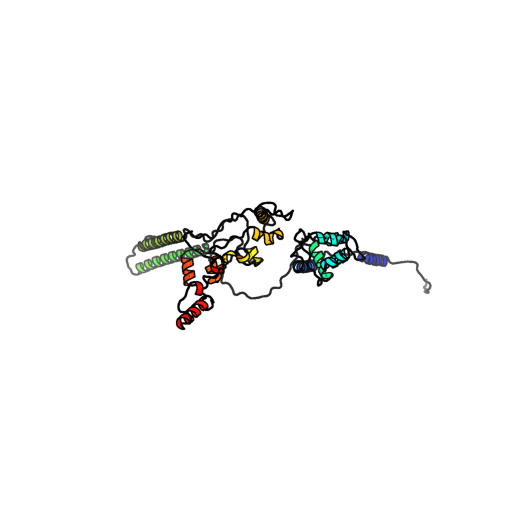.25 267 ILE A CA 1
ATOM 2040 C C . ILE A 1 267 ? 7.173 0.797 -1.952 1.00 95.25 267 ILE A C 1
ATOM 2042 O O . ILE A 1 267 ? 6.333 0.585 -1.076 1.00 95.25 267 ILE A O 1
ATOM 2046 N N . GLU A 1 268 ? 7.257 1.939 -2.628 1.00 94.25 268 GLU A N 1
ATOM 2047 C CA . GLU A 1 268 ? 6.370 3.074 -2.394 1.00 94.25 268 GLU A CA 1
ATOM 2048 C C . GLU A 1 268 ? 4.901 2.723 -2.649 1.00 94.25 268 GLU A C 1
ATOM 2050 O O . GLU A 1 268 ? 4.556 2.067 -3.636 1.00 94.25 268 GLU A O 1
ATOM 2055 N N . CYS A 1 269 ? 4.009 3.215 -1.783 1.00 93.44 269 CYS A N 1
ATOM 2056 C CA . CYS A 1 269 ? 2.582 2.872 -1.809 1.00 93.44 269 CYS A CA 1
ATOM 2057 C C . CYS A 1 269 ? 1.940 3.178 -3.175 1.00 93.44 269 CYS A C 1
ATOM 2059 O O . CYS A 1 269 ? 1.155 2.389 -3.707 1.00 93.44 269 CYS A O 1
ATOM 2061 N N . GLN A 1 270 ? 2.316 4.316 -3.764 1.00 91.06 270 GLN A N 1
ATOM 2062 C CA . GLN A 1 270 ? 1.780 4.816 -5.032 1.00 91.06 270 GLN A CA 1
ATOM 2063 C C . GLN A 1 270 ? 2.294 4.057 -6.262 1.00 91.06 270 GLN A C 1
ATOM 2065 O O . GLN A 1 270 ? 1.747 4.238 -7.344 1.00 91.06 270 GLN A O 1
ATOM 2070 N N . TYR A 1 271 ? 3.299 3.186 -6.122 1.00 93.44 271 TYR A N 1
ATOM 2071 C CA . TYR A 1 271 ? 3.735 2.335 -7.230 1.00 93.44 271 TYR A CA 1
ATOM 2072 C C . TYR A 1 271 ? 2.617 1.372 -7.659 1.00 93.44 271 TYR A C 1
ATOM 2074 O O . TYR A 1 271 ? 2.336 1.216 -8.846 1.00 93.44 271 TYR A O 1
ATOM 2082 N N . CYS A 1 272 ? 1.940 0.762 -6.682 1.00 94.38 272 CYS A N 1
ATOM 2083 C CA . CYS A 1 272 ? 0.803 -0.127 -6.928 1.00 94.38 272 CYS A CA 1
ATOM 2084 C C . CYS A 1 272 ? -0.536 0.628 -6.923 1.00 94.38 272 CYS A C 1
ATOM 2086 O O . CYS A 1 272 ? -1.415 0.350 -7.741 1.00 94.38 272 CYS A O 1
ATOM 2088 N N . HIS A 1 273 ? -0.682 1.590 -6.011 1.00 94.19 273 HIS A N 1
ATOM 2089 C CA . HIS A 1 273 ? -1.897 2.383 -5.806 1.00 94.19 273 HIS A CA 1
ATOM 2090 C C . HIS A 1 273 ? -1.779 3.766 -6.458 1.00 94.19 273 HIS A C 1
ATOM 2092 O O . HIS A 1 273 ? -1.916 4.804 -5.805 1.00 94.19 273 HIS A O 1
ATOM 2098 N N . SER A 1 274 ? -1.465 3.786 -7.750 1.00 90.06 274 SER A N 1
ATOM 2099 C CA . SER A 1 274 ? -1.118 5.001 -8.492 1.00 90.06 274 SER A CA 1
ATOM 2100 C C . SER A 1 274 ? -2.253 6.021 -8.572 1.00 90.06 274 SER A C 1
ATOM 2102 O O . SER A 1 274 ? -2.004 7.228 -8.527 1.00 90.06 274 SER A O 1
ATOM 2104 N N . THR A 1 275 ? -3.512 5.578 -8.616 1.00 90.94 275 THR A N 1
ATOM 2105 C CA . THR A 1 275 ? -4.652 6.496 -8.744 1.00 90.94 275 THR A CA 1
ATOM 2106 C C . THR A 1 275 ? -5.021 7.182 -7.431 1.00 90.94 275 THR A C 1
ATOM 2108 O O . THR A 1 275 ? -5.835 8.104 -7.449 1.00 90.94 275 THR A O 1
ATOM 2111 N N . ALA A 1 276 ? -4.403 6.808 -6.302 1.00 91.75 276 ALA A N 1
ATOM 2112 C CA . ALA A 1 276 ? -4.639 7.455 -5.011 1.00 91.75 276 ALA A CA 1
ATOM 2113 C C . ALA A 1 276 ? -4.347 8.966 -5.050 1.00 91.75 276 ALA A C 1
ATOM 2115 O O . ALA A 1 276 ? -5.029 9.746 -4.392 1.00 91.75 276 ALA A O 1
ATOM 2116 N N . ALA A 1 277 ? -3.359 9.389 -5.844 1.00 87.88 277 ALA A N 1
ATOM 2117 C CA . ALA A 1 277 ? -3.049 10.802 -6.045 1.00 87.88 277 ALA A CA 1
ATOM 2118 C C . ALA A 1 277 ? -3.941 11.480 -7.092 1.00 87.88 277 ALA A C 1
ATOM 2120 O O . ALA A 1 277 ? -4.065 12.695 -7.084 1.00 87.88 277 ALA A O 1
ATOM 2121 N N . GLN A 1 278 ? -4.533 10.742 -8.023 1.00 87.75 278 GLN A N 1
ATOM 2122 C CA . GLN A 1 278 ? -5.147 11.344 -9.213 1.00 87.75 278 GLN A CA 1
ATOM 2123 C C . GLN A 1 278 ? -6.667 11.422 -9.109 1.00 87.75 278 GLN A C 1
ATOM 2125 O O . GLN A 1 278 ? -7.276 12.376 -9.583 1.00 87.75 278 GLN A O 1
ATOM 2130 N N . GLY A 1 279 ? -7.287 10.425 -8.476 1.00 86.81 279 GLY A N 1
ATOM 2131 C CA . GLY A 1 279 ? -8.723 10.223 -8.557 1.00 86.81 279 GLY A CA 1
ATOM 2132 C C . GLY A 1 279 ? -9.436 10.102 -7.219 1.00 86.81 279 GLY A C 1
ATOM 2133 O O . GLY A 1 279 ? -8.859 10.087 -6.130 1.00 86.81 279 GLY A O 1
ATOM 2134 N N . LYS A 1 280 ? -10.758 9.948 -7.344 1.00 88.69 280 LYS A N 1
ATOM 2135 C CA . LYS A 1 280 ? -11.667 9.706 -6.223 1.00 88.69 280 LYS A CA 1
ATOM 2136 C C . LYS A 1 280 ? -11.325 8.407 -5.486 1.00 88.69 280 LYS A C 1
ATOM 2138 O O . LYS A 1 280 ? -11.354 8.355 -4.256 1.00 88.69 280 LYS A O 1
ATOM 2143 N N . HIS A 1 281 ? -11.011 7.359 -6.237 1.00 87.94 281 HIS A N 1
ATOM 2144 C CA . HIS A 1 281 ? -10.729 6.027 -5.723 1.00 87.94 281 HIS A CA 1
ATOM 2145 C C . HIS A 1 281 ? -9.258 5.663 -5.944 1.00 87.94 281 HIS A C 1
ATOM 2147 O O . HIS A 1 281 ? -8.692 5.935 -7.002 1.00 87.94 281 HIS A O 1
ATOM 2153 N N . SER A 1 282 ? -8.658 5.019 -4.945 1.00 91.06 282 SER A N 1
ATOM 2154 C CA . SER A 1 282 ? -7.386 4.323 -5.107 1.00 91.06 282 SER A CA 1
ATOM 2155 C C . SER A 1 282 ? -7.636 2.979 -5.790 1.00 91.06 282 SER A C 1
ATOM 2157 O O . SER A 1 282 ? -8.527 2.228 -5.383 1.00 91.06 282 SER A O 1
ATOM 2159 N N . ASN A 1 283 ? -6.896 2.695 -6.855 1.00 90.62 283 ASN A N 1
ATOM 2160 C CA . ASN A 1 283 ? -7.016 1.467 -7.618 1.00 90.62 283 ASN A CA 1
ATOM 2161 C C . ASN A 1 283 ? -6.464 0.287 -6.815 1.00 90.62 283 ASN A C 1
ATOM 2163 O O . ASN A 1 283 ? -5.497 0.410 -6.064 1.00 90.62 283 ASN A O 1
ATOM 2167 N N . ILE A 1 284 ? -7.036 -0.890 -7.042 1.00 92.62 284 ILE A N 1
ATOM 2168 C CA . ILE A 1 284 ? -6.328 -2.141 -6.776 1.00 92.62 284 ILE A CA 1
ATOM 2169 C C . ILE A 1 284 ? -5.441 -2.392 -8.005 1.00 92.62 284 ILE A C 1
ATOM 2171 O O . ILE A 1 284 ? -5.920 -2.207 -9.130 1.00 92.62 284 ILE A O 1
ATOM 2175 N N . PRO A 1 285 ? -4.147 -2.718 -7.840 1.00 91.75 285 PRO A N 1
ATOM 2176 C CA . PRO A 1 285 ? -3.251 -2.901 -8.975 1.00 91.75 285 PRO A CA 1
ATOM 2177 C C . PRO A 1 285 ? -3.759 -4.003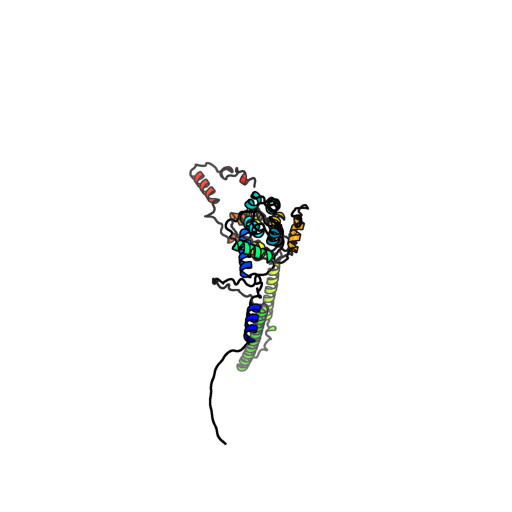 -9.907 1.00 91.75 285 PRO A C 1
ATOM 2179 O O . PRO A 1 285 ? -4.256 -5.042 -9.467 1.00 91.75 285 PRO A O 1
ATOM 2182 N N . SER A 1 286 ? -3.604 -3.775 -11.209 1.00 91.56 286 SER A N 1
ATOM 2183 C CA . SER A 1 286 ? -3.837 -4.817 -12.208 1.00 91.56 286 SER A CA 1
ATOM 2184 C C . SER A 1 286 ? -2.807 -5.942 -12.061 1.00 91.56 286 SER A C 1
ATOM 2186 O O . SER A 1 286 ? -1.706 -5.728 -11.548 1.00 91.56 286 SER A O 1
ATOM 2188 N N . VAL A 1 287 ? -3.120 -7.126 -12.593 1.00 92.06 287 VAL A N 1
ATOM 2189 C CA . VAL A 1 287 ? -2.190 -8.270 -12.582 1.00 92.06 287 VAL A CA 1
ATOM 2190 C C . VAL A 1 287 ? -0.860 -7.932 -13.273 1.00 92.06 287 VAL A C 1
ATOM 2192 O O . VAL A 1 287 ? 0.199 -8.403 -12.860 1.00 92.06 287 VAL A O 1
ATOM 2195 N N . ASN A 1 288 ? -0.879 -7.045 -14.273 1.00 89.50 288 ASN A N 1
ATOM 2196 C CA . ASN A 1 288 ? 0.328 -6.608 -14.977 1.00 89.50 288 ASN A CA 1
ATOM 2197 C C . ASN A 1 288 ? 1.335 -5.920 -14.048 1.00 89.50 288 ASN A C 1
ATOM 2199 O O . ASN A 1 288 ? 2.534 -6.153 -14.176 1.00 89.50 288 ASN A O 1
ATOM 2203 N N . THR A 1 289 ? 0.862 -5.147 -13.065 1.00 92.56 289 THR A N 1
ATOM 2204 C CA . THR A 1 289 ? 1.729 -4.522 -12.057 1.00 92.56 289 THR A CA 1
ATOM 2205 C C . THR A 1 289 ? 2.499 -5.579 -11.265 1.00 92.56 289 THR A C 1
ATOM 2207 O O . THR A 1 289 ? 3.686 -5.405 -11.000 1.00 92.56 289 THR A O 1
ATOM 2210 N N . CYS A 1 290 ? 1.863 -6.711 -10.944 1.00 93.31 290 CYS A N 1
ATOM 2211 C CA . CYS A 1 290 ? 2.524 -7.840 -10.288 1.00 93.31 290 CYS A CA 1
ATOM 2212 C C . CYS A 1 290 ? 3.612 -8.444 -11.196 1.00 93.31 290 CYS A C 1
ATOM 2214 O O . CYS A 1 290 ? 4.724 -8.738 -10.751 1.00 93.31 290 CYS A O 1
ATOM 2216 N N . MET A 1 291 ? 3.314 -8.588 -12.489 1.00 92.56 291 MET A N 1
ATOM 2217 C CA . MET A 1 291 ? 4.216 -9.202 -13.465 1.00 92.56 291 MET A CA 1
ATOM 2218 C C . MET A 1 291 ? 5.460 -8.365 -13.791 1.00 92.56 291 MET A C 1
ATOM 2220 O O . MET A 1 291 ? 6.421 -8.924 -14.316 1.00 92.56 291 MET A O 1
ATOM 2224 N N . ASN A 1 292 ? 5.504 -7.076 -13.440 1.00 91.50 292 ASN A N 1
ATOM 2225 C CA . ASN A 1 292 ? 6.706 -6.247 -13.610 1.00 91.50 292 ASN A CA 1
ATOM 2226 C C . ASN A 1 292 ? 7.927 -6.827 -12.880 1.00 91.50 292 ASN A C 1
ATOM 2228 O O . ASN A 1 292 ? 9.042 -6.756 -13.389 1.00 91.50 292 ASN A O 1
ATOM 2232 N N . CYS A 1 293 ? 7.706 -7.443 -11.715 1.00 92.44 293 CYS A N 1
ATOM 2233 C CA . CYS A 1 293 ? 8.763 -8.076 -10.925 1.00 92.44 293 CYS A CA 1
ATOM 2234 C C . CYS A 1 293 ? 8.652 -9.603 -10.944 1.00 92.44 293 CYS A C 1
ATOM 2236 O O . CYS A 1 293 ? 9.663 -10.304 -11.018 1.00 92.44 293 CYS A O 1
ATOM 2238 N N . HIS A 1 294 ? 7.430 -10.143 -10.912 1.00 92.19 294 HIS A N 1
ATOM 2239 C CA . HIS A 1 294 ? 7.216 -11.582 -10.760 1.00 92.19 294 HIS A CA 1
ATOM 2240 C C . HIS A 1 294 ? 7.566 -12.418 -11.995 1.00 92.19 294 HIS A C 1
ATOM 2242 O O . HIS A 1 294 ? 7.577 -13.635 -11.885 1.00 92.19 294 HIS A O 1
ATOM 2248 N N . LYS A 1 295 ? 7.948 -11.825 -13.134 1.00 87.81 295 LYS A N 1
ATOM 2249 C CA . LYS A 1 295 ? 8.613 -12.573 -14.223 1.00 87.81 295 LYS A CA 1
ATOM 2250 C C . LYS A 1 295 ? 9.971 -13.136 -13.794 1.00 87.81 295 LYS A C 1
ATOM 2252 O O . LYS A 1 295 ? 10.292 -14.278 -14.103 1.00 87.81 295 LYS A O 1
ATOM 2257 N N . ASN A 1 296 ? 10.724 -12.341 -13.034 1.00 87.56 296 ASN A N 1
ATOM 2258 C CA . ASN A 1 296 ? 12.066 -12.684 -12.560 1.00 87.56 296 ASN A CA 1
ATOM 2259 C C . ASN A 1 296 ? 12.048 -13.223 -11.120 1.00 87.56 296 ASN A C 1
ATOM 2261 O O . ASN A 1 296 ? 12.926 -13.985 -10.722 1.00 87.56 296 ASN A O 1
ATOM 2265 N N . VAL A 1 297 ? 11.041 -12.840 -10.326 1.00 87.75 297 VAL A N 1
ATOM 2266 C CA . VAL A 1 297 ? 10.866 -13.287 -8.937 1.00 87.75 297 VAL A CA 1
ATOM 2267 C C . VAL A 1 297 ? 9.798 -14.377 -8.869 1.00 87.75 297 VAL A C 1
ATOM 2269 O O . VAL A 1 297 ? 8.617 -14.097 -8.656 1.00 87.75 297 VAL A O 1
ATOM 2272 N N . GLN A 1 298 ? 10.235 -15.627 -9.030 1.00 84.75 298 GLN A N 1
ATOM 2273 C CA . GLN A 1 298 ? 9.349 -16.796 -9.132 1.00 84.75 298 GLN A CA 1
ATOM 2274 C C . GLN A 1 298 ? 9.052 -17.480 -7.787 1.00 84.75 298 GLN A C 1
ATOM 2276 O O . GLN A 1 298 ? 8.102 -18.253 -7.673 1.00 84.75 298 GLN A O 1
ATOM 2281 N N . LYS A 1 299 ? 9.848 -17.202 -6.744 1.00 86.88 299 LYS A N 1
ATOM 2282 C CA . LYS A 1 299 ? 9.723 -17.835 -5.424 1.00 86.88 299 LYS A CA 1
ATOM 2283 C C . LYS A 1 299 ? 9.667 -16.795 -4.308 1.00 86.88 299 LYS A C 1
ATOM 2285 O O . LYS A 1 299 ? 10.576 -15.984 -4.153 1.00 86.88 299 LYS A O 1
ATOM 2290 N N . GLY A 1 300 ? 8.609 -16.855 -3.505 1.00 85.38 300 GLY A N 1
ATOM 2291 C CA . GLY A 1 300 ? 8.441 -16.053 -2.300 1.00 85.38 300 GLY A CA 1
ATOM 2292 C C . GLY A 1 300 ? 9.125 -16.676 -1.073 1.00 85.38 300 GLY A C 1
ATOM 2293 O O . GLY A 1 300 ? 9.328 -17.892 -1.025 1.00 85.38 300 GLY A O 1
ATOM 2294 N N . PRO A 1 301 ? 9.451 -15.866 -0.049 1.00 85.50 301 PRO A N 1
ATOM 2295 C CA . PRO A 1 301 ? 10.165 -16.326 1.143 1.00 85.50 301 PRO A CA 1
ATOM 2296 C C . PRO A 1 301 ? 9.333 -17.237 2.058 1.00 85.50 301 PRO A C 1
ATOM 2298 O O . PRO A 1 301 ? 9.911 -18.051 2.770 1.00 85.50 301 PRO A O 1
ATOM 2301 N N . GLU A 1 302 ? 8.002 -17.106 2.057 1.00 84.88 302 GLU A N 1
ATOM 2302 C CA . GLU A 1 302 ? 7.120 -17.854 2.966 1.00 84.88 302 GLU A CA 1
ATOM 2303 C C . GLU A 1 302 ? 6.360 -18.988 2.267 1.00 84.88 302 GLU A C 1
ATOM 2305 O O . GLU A 1 302 ? 6.399 -20.128 2.715 1.00 84.88 302 GLU A O 1
ATOM 2310 N N . PHE A 1 303 ? 5.700 -18.693 1.143 1.00 85.69 303 PHE A N 1
ATOM 2311 C CA . PHE A 1 303 ? 4.841 -19.654 0.435 1.00 85.69 303 PHE A CA 1
ATOM 2312 C C . PHE A 1 303 ? 5.492 -20.278 -0.809 1.00 85.69 303 PHE A C 1
ATOM 2314 O O . PHE A 1 303 ? 4.823 -20.959 -1.591 1.00 85.69 303 PHE A O 1
ATOM 2321 N N . GLY A 1 304 ? 6.793 -20.044 -1.012 1.00 88.44 304 GLY A N 1
ATOM 2322 C CA . GLY A 1 304 ? 7.526 -20.558 -2.164 1.00 88.44 304 GLY A CA 1
ATOM 2323 C C . GLY A 1 304 ? 6.902 -20.102 -3.485 1.00 88.44 304 GLY A C 1
ATOM 2324 O O . GLY A 1 304 ? 6.698 -18.908 -3.697 1.00 88.44 304 GLY A O 1
ATOM 2325 N N . THR A 1 305 ? 6.606 -21.048 -4.372 1.00 89.38 305 THR A N 1
ATOM 2326 C CA . THR A 1 305 ? 6.012 -20.798 -5.697 1.00 89.38 305 THR A CA 1
ATOM 2327 C C . THR A 1 305 ? 4.478 -20.794 -5.686 1.00 89.38 305 THR A C 1
ATOM 2329 O O . THR A 1 305 ? 3.869 -20.288 -6.621 1.00 89.38 305 THR A O 1
ATOM 2332 N N . THR A 1 306 ? 3.836 -21.299 -4.626 1.00 91.94 306 THR A N 1
ATOM 2333 C CA . THR A 1 306 ? 2.387 -21.588 -4.591 1.00 91.94 306 THR A CA 1
ATOM 2334 C C . THR A 1 306 ? 1.514 -20.355 -4.829 1.00 91.94 306 THR A C 1
ATOM 2336 O O . THR A 1 306 ? 0.604 -20.378 -5.652 1.00 91.94 306 THR A O 1
ATOM 2339 N N . GLU A 1 307 ? 1.784 -19.258 -4.119 1.00 93.06 307 GLU A N 1
ATOM 2340 C CA . GLU A 1 307 ? 0.976 -18.035 -4.237 1.00 93.06 307 GLU A CA 1
ATOM 2341 C C . GLU A 1 307 ? 1.327 -17.233 -5.501 1.00 93.06 307 GLU A C 1
ATOM 2343 O O . GLU A 1 307 ? 0.453 -16.598 -6.085 1.00 93.06 307 GLU A O 1
ATOM 2348 N N . ILE A 1 308 ? 2.578 -17.307 -5.974 1.00 92.75 308 ILE A N 1
ATOM 2349 C CA . ILE A 1 308 ? 3.014 -16.651 -7.220 1.00 92.75 308 ILE A CA 1
ATOM 2350 C C . ILE A 1 308 ? 2.425 -17.370 -8.443 1.00 92.75 308 ILE A C 1
ATOM 2352 O O . ILE A 1 308 ? 2.019 -16.715 -9.399 1.00 92.75 308 ILE A O 1
ATOM 2356 N N . ALA A 1 309 ? 2.261 -18.695 -8.388 1.00 92.25 309 ALA A N 1
ATOM 2357 C CA . ALA A 1 309 ? 1.599 -19.459 -9.444 1.00 92.25 309 ALA A CA 1
ATOM 2358 C C . ALA A 1 309 ? 0.155 -18.987 -9.695 1.00 92.25 309 ALA A C 1
ATOM 2360 O O . ALA A 1 309 ? -0.292 -18.963 -10.840 1.00 92.25 309 ALA A O 1
ATOM 2361 N N . LYS A 1 310 ? -0.562 -18.531 -8.656 1.00 93.75 310 LYS A N 1
ATOM 2362 C CA . LYS A 1 310 ? -1.898 -17.927 -8.816 1.00 93.75 310 LYS A CA 1
ATOM 2363 C C . LYS A 1 310 ? -1.847 -16.620 -9.613 1.00 93.75 310 LYS A C 1
ATOM 2365 O O . LYS A 1 310 ? 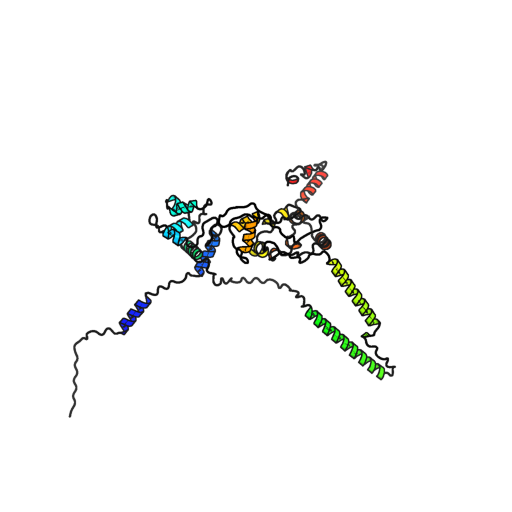-2.745 -16.363 -10.409 1.00 93.75 310 LYS A O 1
ATOM 2370 N N . ILE A 1 311 ? -0.794 -15.817 -9.432 1.00 93.88 311 ILE A N 1
ATOM 2371 C CA . ILE A 1 311 ? -0.565 -14.595 -10.219 1.00 93.88 311 ILE A CA 1
ATOM 2372 C C . ILE A 1 311 ? -0.306 -14.966 -11.680 1.00 93.88 311 ILE A C 1
ATOM 2374 O O . ILE A 1 311 ? -0.889 -14.348 -12.562 1.00 93.88 311 ILE A O 1
ATOM 2378 N N . TYR A 1 312 ? 0.506 -15.991 -11.952 1.00 93.44 312 TYR A N 1
ATOM 2379 C CA . TYR A 1 312 ? 0.761 -16.458 -13.320 1.00 93.44 312 TYR A CA 1
ATOM 2380 C C . TYR A 1 312 ? -0.497 -16.983 -14.003 1.00 93.44 312 TYR A C 1
ATOM 2382 O O . TYR A 1 312 ? -0.767 -16.607 -15.141 1.00 93.44 312 TYR A O 1
ATOM 2390 N N . ALA A 1 313 ? -1.307 -17.765 -13.288 1.00 92.62 313 ALA A N 1
ATOM 2391 C CA . ALA A 1 313 ? -2.597 -18.231 -13.782 1.00 92.62 313 ALA A CA 1
ATOM 2392 C C . ALA A 1 313 ? -3.545 -17.062 -14.105 1.00 92.62 313 ALA A C 1
ATOM 2394 O O . ALA A 1 313 ? -4.205 -17.082 -15.140 1.00 92.62 313 ALA A O 1
ATOM 2395 N N . ALA A 1 314 ? -3.579 -16.025 -13.259 1.00 93.38 314 ALA A N 1
ATOM 2396 C CA . ALA A 1 314 ? -4.362 -14.815 -13.509 1.00 93.38 314 ALA A CA 1
ATOM 2397 C C . ALA A 1 314 ? -3.791 -13.967 -14.659 1.00 93.38 314 ALA A C 1
ATOM 2399 O O . ALA A 1 314 ? -4.545 -13.384 -15.426 1.00 93.38 314 ALA A O 1
ATOM 2400 N N . ALA A 1 315 ? -2.468 -13.905 -14.813 1.00 92.94 315 ALA A N 1
ATOM 2401 C CA . ALA A 1 315 ? -1.803 -13.149 -15.873 1.00 92.94 315 ALA A CA 1
ATOM 2402 C C . ALA A 1 315 ? -1.828 -13.861 -17.233 1.00 92.94 315 ALA A C 1
ATOM 2404 O O . ALA A 1 315 ? -1.557 -13.225 -18.246 1.00 92.94 315 ALA A O 1
ATOM 2405 N N . GLY A 1 316 ? -2.065 -15.176 -17.240 1.00 92.06 316 GLY A N 1
ATOM 2406 C CA . GLY A 1 316 ? -1.854 -16.032 -18.402 1.00 92.06 316 GLY A CA 1
ATOM 2407 C C . GLY A 1 316 ? -0.376 -16.247 -18.743 1.00 92.06 316 GLY A C 1
ATOM 2408 O O . GLY A 1 316 ? -0.049 -16.442 -19.908 1.00 92.06 316 GLY A O 1
ATOM 2409 N N . TRP A 1 317 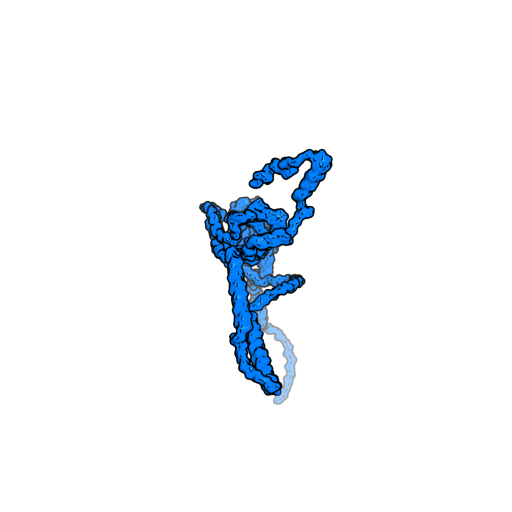? 0.523 -16.178 -17.758 1.00 91.31 317 TRP A N 1
ATOM 2410 C CA . TRP A 1 317 ? 1.972 -16.326 -17.934 1.00 91.31 317 TRP A CA 1
ATOM 2411 C C . TRP A 1 317 ? 2.425 -17.779 -17.758 1.00 91.31 317 TRP A C 1
ATOM 2413 O O . TRP A 1 317 ? 2.100 -18.406 -16.751 1.00 91.31 317 TRP A O 1
ATOM 2423 N N . ASP A 1 318 ? 3.219 -18.286 -18.701 1.00 88.62 318 ASP A N 1
ATOM 2424 C CA . ASP A 1 318 ? 3.914 -19.569 -18.595 1.00 88.62 318 ASP A CA 1
ATOM 2425 C C . ASP A 1 318 ? 5.380 -19.329 -18.167 1.00 88.62 318 ASP A C 1
ATOM 2427 O O . ASP A 1 318 ? 6.148 -18.723 -18.928 1.00 88.62 318 ASP A O 1
ATOM 2431 N N . PRO A 1 319 ? 5.784 -19.760 -16.954 1.00 85.19 319 PRO A N 1
ATOM 2432 C CA . PRO A 1 319 ? 7.141 -19.559 -16.455 1.00 85.19 319 PRO A CA 1
ATOM 2433 C C . PRO A 1 319 ? 8.198 -20.411 -17.170 1.00 85.19 319 PRO A C 1
ATOM 2435 O O . PRO A 1 319 ? 9.353 -19.989 -17.200 1.00 85.19 319 PRO A O 1
ATOM 2438 N N . ASP A 1 320 ? 7.830 -21.553 -17.758 1.00 85.44 320 ASP A N 1
ATOM 2439 C CA . ASP A 1 320 ? 8.772 -22.453 -18.433 1.00 85.44 320 ASP A CA 1
ATOM 2440 C C . ASP A 1 320 ? 9.090 -21.949 -19.847 1.00 85.44 320 ASP A C 1
ATOM 2442 O O . ASP A 1 320 ? 10.231 -22.016 -20.307 1.00 85.44 320 ASP A O 1
ATOM 2446 N N . GLN A 1 321 ? 8.087 -21.386 -20.528 1.00 83.62 321 GLN A N 1
ATOM 2447 C CA . GLN A 1 321 ? 8.249 -20.798 -21.864 1.00 83.62 321 GLN A CA 1
ATOM 2448 C C . GLN A 1 321 ? 8.657 -19.320 -21.838 1.00 83.62 321 GLN A C 1
ATOM 2450 O O . GLN A 1 321 ? 9.071 -18.777 -22.866 1.00 83.62 321 GLN A O 1
ATOM 2455 N N . GLY A 1 322 ? 8.500 -18.649 -20.693 1.00 85.25 322 GLY A N 1
ATOM 2456 C CA . GLY A 1 322 ? 8.773 -17.221 -20.540 1.00 85.25 322 GLY A CA 1
ATOM 2457 C C . GLY A 1 322 ? 7.859 -16.334 -21.393 1.00 85.25 322 GLY A C 1
ATOM 2458 O O . GLY A 1 322 ? 8.303 -15.299 -21.897 1.00 85.25 322 GLY A O 1
ATOM 2459 N N . LYS A 1 323 ? 6.603 -16.747 -21.616 1.00 87.88 323 LYS A N 1
ATOM 2460 C CA . LYS A 1 323 ? 5.648 -16.060 -22.504 1.00 87.88 323 LYS A CA 1
ATOM 2461 C C . LYS A 1 323 ? 4.235 -16.038 -21.923 1.00 87.88 323 LYS A C 1
ATOM 2463 O O . LYS A 1 323 ? 3.861 -16.885 -21.119 1.00 87.88 323 LYS A O 1
ATOM 2468 N N . TYR A 1 324 ? 3.439 -15.064 -22.361 1.00 90.25 324 TYR A N 1
ATOM 2469 C CA . TYR A 1 324 ? 1.999 -15.049 -22.106 1.00 90.25 324 TYR A CA 1
ATOM 2470 C C . TYR A 1 324 ? 1.306 -15.993 -23.088 1.00 90.25 324 TYR A C 1
ATOM 2472 O O . TYR A 1 324 ? 1.453 -15.838 -24.299 1.00 90.25 324 TYR A O 1
ATOM 2480 N N . VAL A 1 325 ? 0.588 -16.975 -22.557 1.00 91.00 325 VAL A N 1
ATOM 2481 C CA . VAL A 1 325 ? -0.069 -18.052 -23.310 1.00 91.00 325 VAL A CA 1
ATOM 2482 C C . VAL A 1 325 ? -1.593 -17.949 -23.284 1.00 91.00 325 VAL A C 1
ATOM 2484 O O . VAL A 1 325 ? -2.252 -18.519 -24.145 1.00 91.00 325 VAL A O 1
ATOM 2487 N N . ASN A 1 326 ? -2.157 -17.220 -22.317 1.00 87.94 326 ASN A N 1
ATOM 2488 C CA . ASN A 1 326 ? -3.597 -17.035 -22.155 1.00 87.94 326 ASN A CA 1
ATOM 2489 C C . ASN A 1 326 ? -3.937 -15.560 -21.915 1.00 87.94 326 ASN A C 1
ATOM 2491 O O . ASN A 1 326 ? -3.103 -14.793 -21.436 1.00 87.94 326 ASN A O 1
ATOM 2495 N N . GLU A 1 327 ? -5.189 -15.194 -22.187 1.00 87.88 327 GLU A N 1
ATOM 2496 C CA . GLU A 1 327 ? -5.730 -13.880 -21.830 1.00 87.88 327 GLU A CA 1
ATOM 2497 C C . GLU A 1 327 ? -5.772 -13.692 -20.301 1.00 87.88 327 GLU A C 1
ATOM 2499 O O . GLU A 1 327 ? -6.169 -14.619 -19.577 1.00 87.88 327 GLU A O 1
ATOM 2504 N N . PRO A 1 328 ? -5.396 -12.506 -19.786 1.00 89.19 328 PRO A N 1
ATOM 2505 C CA . PRO A 1 328 ? -5.384 -12.243 -18.358 1.00 89.19 328 PRO A CA 1
ATOM 2506 C C . PRO A 1 328 ? -6.806 -12.204 -17.785 1.00 89.19 328 PRO A C 1
ATOM 2508 O O . PRO A 1 328 ? -7.712 -11.572 -18.330 1.00 89.19 328 PRO A O 1
ATOM 2511 N N . LYS A 1 329 ? -6.991 -12.840 -16.628 1.00 89.00 329 LYS A N 1
ATOM 2512 C CA . LYS A 1 329 ? -8.230 -12.819 -15.846 1.00 89.00 329 LYS A CA 1
ATOM 2513 C C . LYS A 1 329 ? -8.064 -11.926 -14.611 1.00 89.00 329 LYS A C 1
ATOM 2515 O O . LYS A 1 329 ? -7.064 -12.059 -13.900 1.00 89.00 329 LYS A O 1
ATOM 2520 N N . PRO A 1 330 ? -9.026 -11.032 -14.314 1.00 89.50 330 PRO A N 1
ATOM 2521 C CA . PRO A 1 330 ? -8.992 -10.231 -13.095 1.00 89.50 330 PRO A CA 1
ATOM 2522 C C . PRO A 1 330 ? -8.982 -11.101 -11.834 1.00 89.50 330 PRO A C 1
ATOM 2524 O O . PRO A 1 330 ? -9.665 -12.119 -11.762 1.00 89.50 330 PRO A O 1
ATOM 2527 N N . ILE A 1 331 ? -8.227 -10.674 -10.821 1.00 93.56 331 ILE A N 1
ATOM 2528 C CA . ILE A 1 331 ? -8.251 -11.298 -9.495 1.00 93.56 331 ILE A CA 1
ATOM 2529 C C . ILE A 1 331 ? -9.426 -10.710 -8.709 1.00 93.56 331 ILE A C 1
ATOM 2531 O O . ILE A 1 331 ? -9.523 -9.492 -8.543 1.00 93.56 331 ILE A O 1
ATOM 2535 N N . GLU A 1 332 ? -10.291 -11.577 -8.191 1.00 93.25 332 GLU A N 1
ATOM 2536 C CA . GLU A 1 332 ? -11.464 -11.205 -7.393 1.00 93.25 332 GLU A CA 1
ATOM 2537 C C . GLU A 1 332 ? -11.073 -10.882 -5.943 1.00 93.25 332 GLU A C 1
ATOM 2539 O O . GLU A 1 332 ? -11.265 -11.670 -5.018 1.00 93.25 332 GLU A O 1
ATOM 2544 N N . TRP A 1 333 ? -10.461 -9.717 -5.741 1.00 94.75 333 TRP A N 1
ATOM 2545 C CA . TRP A 1 333 ? -10.076 -9.245 -4.412 1.00 94.75 333 TRP A CA 1
ATOM 2546 C C . TRP A 1 333 ? -11.291 -8.945 -3.530 1.00 94.75 333 TRP A C 1
ATOM 2548 O O . TRP A 1 333 ? -12.260 -8.324 -3.971 1.00 94.75 333 TRP A O 1
ATOM 2558 N N . VAL A 1 334 ? -11.200 -9.298 -2.244 1.00 94.75 334 VAL A N 1
ATOM 2559 C CA . VAL A 1 334 ? -12.234 -8.955 -1.262 1.00 94.75 334 VAL A CA 1
ATOM 2560 C C . VAL A 1 334 ? -11.935 -7.575 -0.695 1.00 94.75 334 VAL A C 1
ATOM 2562 O O . VAL A 1 334 ? -10.920 -7.357 -0.028 1.00 94.75 334 VAL A O 1
ATOM 2565 N N . ARG A 1 335 ? -12.830 -6.620 -0.955 1.00 91.81 335 ARG A N 1
ATOM 2566 C CA . ARG A 1 335 ? -12.682 -5.239 -0.490 1.00 91.81 335 ARG A CA 1
ATOM 2567 C C . ARG A 1 335 ? -12.835 -5.154 1.031 1.00 91.81 335 ARG A C 1
ATOM 2569 O O . ARG A 1 335 ? -13.849 -5.568 1.578 1.00 91.81 335 ARG A O 1
ATOM 2576 N N . ILE A 1 336 ? -11.842 -4.556 1.689 1.00 92.81 336 ILE A N 1
ATOM 2577 C CA . ILE A 1 336 ? -11.790 -4.423 3.155 1.00 92.81 336 ILE A CA 1
ATOM 2578 C C . ILE A 1 336 ? -12.396 -3.095 3.614 1.00 92.81 336 ILE A C 1
ATOM 2580 O O . ILE A 1 336 ? -13.213 -3.064 4.521 1.00 92.81 336 ILE A O 1
ATOM 2584 N N . HIS A 1 337 ? -12.007 -1.993 2.968 1.00 92.12 337 HIS A N 1
ATOM 2585 C CA . HIS A 1 337 ? -12.494 -0.660 3.310 1.00 92.12 337 HIS A CA 1
ATOM 2586 C C . HIS A 1 337 ? -13.675 -0.305 2.412 1.00 92.12 337 HIS A C 1
ATOM 2588 O O . HIS A 1 337 ? -13.500 -0.083 1.205 1.00 92.12 337 HIS A O 1
ATOM 2594 N N . ASN A 1 338 ? -14.865 -0.232 3.001 1.00 87.88 338 ASN A N 1
ATOM 2595 C CA . ASN A 1 338 ? -16.071 0.178 2.301 1.00 87.88 338 ASN A CA 1
ATOM 2596 C C . ASN A 1 338 ? -16.745 1.359 3.006 1.00 87.88 338 ASN A C 1
ATOM 2598 O O . ASN A 1 338 ? -16.832 1.404 4.230 1.00 87.88 338 ASN A O 1
ATOM 2602 N N . LEU A 1 339 ? -17.221 2.311 2.208 1.00 89.12 339 LEU A N 1
ATOM 2603 C CA . LEU A 1 339 ? -18.041 3.430 2.658 1.00 89.12 339 LEU A CA 1
ATOM 2604 C C . LEU A 1 339 ? -19.395 3.335 1.946 1.00 89.12 339 LEU A C 1
ATOM 2606 O O . LEU A 1 339 ? -19.430 2.879 0.801 1.00 89.12 339 LEU A O 1
ATOM 2610 N N . PRO A 1 340 ? -20.499 3.769 2.575 1.00 88.38 340 PRO A N 1
ATOM 2611 C CA . PRO A 1 340 ? -21.797 3.820 1.910 1.00 88.38 340 PRO A CA 1
ATOM 2612 C C . PRO A 1 340 ? -21.753 4.655 0.622 1.00 88.38 340 PRO A C 1
ATOM 2614 O O . PRO A 1 340 ? -21.074 5.678 0.565 1.00 88.38 340 PRO A O 1
ATOM 2617 N N . GLU A 1 341 ? -22.526 4.267 -0.393 1.00 84.88 341 GLU A N 1
ATOM 2618 C CA . GLU A 1 341 ? -22.467 4.890 -1.728 1.00 84.88 341 GLU A CA 1
ATOM 2619 C C . GLU A 1 341 ? -22.876 6.371 -1.754 1.00 84.88 341 GLU A C 1
ATOM 2621 O O . GLU A 1 341 ? -22.405 7.129 -2.600 1.00 84.88 341 GLU A O 1
ATOM 2626 N N . HIS A 1 342 ? -23.701 6.809 -0.799 1.00 87.25 342 HIS A N 1
ATOM 2627 C CA . HIS A 1 342 ? -24.087 8.215 -0.656 1.00 87.25 342 HIS A CA 1
ATOM 2628 C C . HIS A 1 342 ? -22.942 9.107 -0.140 1.00 87.25 342 HIS A C 1
ATOM 2630 O O . HIS A 1 342 ? -23.065 10.331 -0.151 1.00 87.25 342 HIS A O 1
ATOM 2636 N N . VAL A 1 343 ? -21.832 8.523 0.327 1.00 89.94 343 VAL A N 1
ATOM 2637 C CA . VAL A 1 343 ? -20.663 9.264 0.804 1.00 89.94 343 VAL A CA 1
ATOM 2638 C C . VAL A 1 343 ? -19.711 9.530 -0.359 1.00 89.94 343 VAL A C 1
ATOM 2640 O O . VAL A 1 343 ? -19.148 8.621 -0.975 1.00 89.94 343 VAL A O 1
ATOM 2643 N N . TYR A 1 344 ? -19.468 10.810 -0.633 1.00 89.50 344 TYR A N 1
ATOM 2644 C CA . TYR A 1 344 ? -18.442 11.221 -1.582 1.00 89.50 344 TYR A CA 1
ATOM 2645 C C . TYR A 1 344 ? -17.091 11.379 -0.875 1.00 89.50 344 TYR A C 1
ATOM 2647 O O . TYR A 1 344 ? -16.836 12.378 -0.209 1.00 89.50 344 TYR A O 1
ATOM 2655 N N . PHE A 1 345 ? -16.212 10.393 -1.043 1.00 92.50 345 PHE A N 1
ATOM 2656 C CA . PHE A 1 345 ? -14.820 10.449 -0.593 1.00 92.50 345 PHE A CA 1
ATOM 2657 C C . PHE A 1 345 ? -13.877 10.499 -1.795 1.00 92.50 345 PHE A C 1
ATOM 2659 O O . PHE A 1 345 ? -14.058 9.701 -2.712 1.00 92.50 345 PHE A O 1
ATOM 2666 N N . ASN A 1 346 ? -12.876 11.388 -1.790 1.00 91.81 346 ASN A N 1
ATOM 2667 C CA . ASN A 1 346 ? -11.902 11.533 -2.876 1.00 91.81 346 ASN A CA 1
ATOM 2668 C C . ASN A 1 346 ? -10.454 11.439 -2.359 1.00 91.81 346 ASN A C 1
ATOM 2670 O O . ASN A 1 346 ? -10.016 12.305 -1.603 1.00 91.81 346 ASN A O 1
ATOM 2674 N N . HIS A 1 347 ? -9.700 10.418 -2.781 1.00 94.06 347 HIS A N 1
ATOM 2675 C CA . HIS A 1 347 ? -8.315 10.206 -2.340 1.00 94.06 347 HIS A CA 1
ATOM 2676 C C . HIS A 1 347 ? -7.374 11.348 -2.750 1.00 94.06 347 HIS A C 1
ATOM 2678 O O . HIS A 1 347 ? -6.610 11.820 -1.909 1.00 94.06 347 HIS A O 1
ATOM 2684 N N . ALA A 1 348 ? -7.470 11.850 -3.985 1.00 91.50 348 ALA A N 1
ATOM 2685 C CA . ALA A 1 348 ? -6.584 12.895 -4.499 1.00 91.50 348 ALA A CA 1
ATOM 2686 C C . ALA A 1 348 ? -6.600 14.168 -3.640 1.00 91.50 348 ALA A C 1
ATOM 2688 O O . ALA A 1 348 ? -5.559 14.780 -3.412 1.00 91.50 348 ALA A O 1
ATOM 2689 N N . GLN A 1 349 ? -7.761 14.547 -3.097 1.00 90.19 349 GLN A N 1
ATOM 2690 C CA . GLN A 1 349 ? -7.866 15.708 -2.206 1.00 90.19 349 GLN A CA 1
ATOM 2691 C C . GLN A 1 349 ? -7.069 15.508 -0.911 1.00 90.19 349 GLN A C 1
ATOM 2693 O O . GLN A 1 349 ? -6.375 16.417 -0.465 1.00 90.19 349 GLN A O 1
ATOM 2698 N N . HIS A 1 350 ? -7.105 14.311 -0.333 1.00 92.19 350 HIS A N 1
ATOM 2699 C CA . HIS A 1 350 ? -6.411 14.020 0.921 1.00 92.19 350 HIS A CA 1
ATOM 2700 C C . HIS A 1 350 ? -4.907 13.801 0.704 1.00 92.19 350 HIS A C 1
ATOM 2702 O O . HIS A 1 350 ? -4.095 14.283 1.490 1.00 92.19 350 HIS A O 1
ATOM 2708 N N . VAL A 1 351 ? -4.525 13.133 -0.387 1.00 91.44 351 VAL A N 1
ATOM 2709 C CA . VAL A 1 351 ? -3.125 12.802 -0.695 1.00 91.44 351 VAL A CA 1
ATOM 2710 C C . VAL A 1 351 ? -2.383 13.993 -1.307 1.00 91.44 351 VAL A C 1
ATOM 2712 O O . VAL A 1 351 ? -1.307 14.352 -0.833 1.00 91.44 351 VAL A O 1
ATOM 2715 N N . ASN A 1 352 ? -2.937 14.649 -2.332 1.00 86.56 352 ASN A N 1
ATOM 2716 C CA . ASN A 1 352 ? -2.222 15.718 -3.036 1.00 86.56 352 ASN A CA 1
ATOM 2717 C C . ASN A 1 352 ? -2.369 17.078 -2.372 1.00 86.56 352 ASN A C 1
ATOM 2719 O O . ASN A 1 352 ? -1.358 17.767 -2.237 1.00 86.56 352 ASN A O 1
ATOM 2723 N N . ALA A 1 353 ? -3.592 17.469 -2.003 1.00 83.88 353 ALA A N 1
ATOM 2724 C CA . ALA A 1 353 ? -3.844 18.781 -1.411 1.00 83.88 353 ALA A CA 1
ATOM 2725 C C . ALA A 1 353 ? -3.617 18.760 0.106 1.00 83.88 353 ALA A C 1
ATOM 2727 O O . ALA A 1 353 ? -2.920 19.621 0.632 1.00 83.88 353 ALA A O 1
ATOM 2728 N N . GLY A 1 354 ? -4.152 17.749 0.794 1.00 85.88 354 GLY A N 1
ATOM 2729 C CA . GLY A 1 354 ? -4.002 17.591 2.241 1.00 85.88 354 GLY A CA 1
ATOM 2730 C C . GLY A 1 354 ? -2.644 17.048 2.691 1.00 85.88 354 GLY A C 1
ATOM 2731 O O . GLY A 1 354 ? -2.310 17.186 3.862 1.00 85.88 354 GLY A O 1
ATOM 2732 N N . LYS A 1 355 ? -1.860 16.432 1.789 1.00 88.81 355 LYS A N 1
ATOM 2733 C CA . LYS A 1 355 ? -0.578 15.770 2.108 1.00 88.81 355 LYS A CA 1
ATOM 2734 C C . LYS A 1 355 ? -0.682 14.792 3.288 1.00 88.81 355 LYS A C 1
ATOM 2736 O O . LYS A 1 355 ? 0.265 14.620 4.052 1.00 88.81 355 LYS A O 1
ATOM 2741 N N . ILE A 1 356 ? -1.839 14.149 3.438 1.00 91.12 356 ILE A N 1
ATOM 2742 C CA . ILE A 1 356 ? -2.106 13.221 4.536 1.00 91.12 356 ILE A CA 1
ATOM 2743 C C . ILE A 1 356 ? -1.406 11.892 4.253 1.00 91.12 356 ILE A C 1
ATOM 2745 O O . ILE A 1 356 ? -1.592 11.293 3.193 1.00 91.12 356 ILE A O 1
ATOM 2749 N N . ALA A 1 357 ? -0.617 11.419 5.218 1.00 92.06 357 ALA A N 1
ATOM 2750 C CA . ALA A 1 357 ? 0.041 10.122 5.135 1.00 92.06 357 ALA A CA 1
ATOM 2751 C C . ALA A 1 357 ? -0.985 8.976 5.103 1.00 92.06 357 ALA A C 1
ATOM 2753 O O . ALA A 1 357 ? -1.983 8.998 5.828 1.00 92.06 357 ALA A O 1
ATOM 2754 N N . CYS A 1 358 ? -0.710 7.940 4.305 1.00 93.94 358 CYS A N 1
ATOM 2755 C CA . CYS A 1 358 ? -1.596 6.782 4.136 1.00 93.94 358 CYS A CA 1
ATOM 2756 C C . CYS A 1 358 ? -1.900 6.092 5.478 1.00 93.94 358 CYS A C 1
ATOM 2758 O O . CYS A 1 358 ? -3.028 5.659 5.729 1.00 93.94 358 CYS A O 1
ATOM 2760 N N . GLN A 1 359 ? -0.896 6.042 6.356 1.00 93.62 359 GLN A N 1
ATOM 2761 C CA . GLN A 1 359 ? -0.941 5.380 7.655 1.00 93.62 359 GLN A CA 1
ATOM 2762 C C . GLN A 1 359 ? -1.934 6.020 8.625 1.00 93.62 359 GLN A C 1
ATOM 2764 O O . GLN A 1 359 ? -2.495 5.326 9.470 1.00 93.62 359 GLN A O 1
ATOM 2769 N N . ASN A 1 360 ? -2.223 7.314 8.472 1.00 92.88 360 ASN A N 1
ATOM 2770 C CA . ASN A 1 360 ? -3.179 8.006 9.338 1.00 92.88 360 ASN A CA 1
ATOM 2771 C C . ASN A 1 360 ? -4.604 7.451 9.180 1.00 92.88 360 ASN A C 1
ATOM 2773 O O . ASN A 1 360 ? -5.389 7.487 10.127 1.00 92.88 360 ASN A O 1
ATOM 2777 N N . CYS A 1 361 ? -4.929 6.917 7.998 1.00 93.88 361 CYS A N 1
ATOM 2778 C CA . CYS A 1 361 ? -6.245 6.358 7.688 1.00 93.88 361 CYS A CA 1
ATOM 2779 C C . CYS A 1 361 ? -6.241 4.824 7.667 1.00 93.88 361 CYS A C 1
ATOM 2781 O O . CYS A 1 361 ? -7.185 4.200 8.147 1.00 93.88 361 CYS A O 1
ATOM 2783 N N . HIS A 1 362 ? -5.190 4.209 7.120 1.00 95.06 362 HIS A N 1
ATOM 2784 C CA . HIS A 1 362 ? -5.119 2.759 6.919 1.00 95.06 362 HIS A CA 1
ATOM 2785 C C . HIS A 1 362 ? -4.293 2.017 7.981 1.00 95.06 362 HIS A C 1
ATOM 2787 O O . HIS A 1 362 ? -4.260 0.790 7.964 1.00 95.06 362 HIS A O 1
ATOM 2793 N N . GLY A 1 363 ? -3.675 2.729 8.928 1.00 94.88 363 GLY A N 1
ATOM 2794 C CA . GLY A 1 363 ? -2.759 2.152 9.914 1.00 94.88 363 GLY A CA 1
ATOM 2795 C C . GLY A 1 363 ? -1.376 1.836 9.327 1.00 94.88 363 GLY A C 1
ATOM 2796 O O . GLY A 1 363 ? -1.106 2.171 8.173 1.00 94.88 363 GLY A O 1
ATOM 2797 N N . PRO A 1 364 ? -0.485 1.186 10.095 1.00 95.81 364 PRO A N 1
ATOM 2798 C CA . PRO A 1 364 ? 0.866 0.829 9.650 1.00 95.81 364 PRO A CA 1
ATOM 2799 C C . PRO A 1 364 ? 0.834 -0.349 8.660 1.00 95.81 364 PRO A C 1
ATOM 2801 O O . PRO A 1 364 ? 1.187 -1.481 8.989 1.00 95.81 364 PRO A O 1
ATOM 2804 N N . VAL A 1 365 ? 0.356 -0.108 7.435 1.00 95.94 365 VAL A N 1
ATOM 2805 C CA . VAL A 1 365 ? 0.166 -1.136 6.393 1.00 95.94 365 VAL A CA 1
ATOM 2806 C C . VAL A 1 365 ? 1.481 -1.836 6.036 1.00 95.94 365 VAL A C 1
ATOM 2808 O O . VAL A 1 365 ? 1.494 -3.026 5.725 1.00 95.94 365 VAL A O 1
ATOM 2811 N N . GLU A 1 366 ? 2.608 -1.137 6.145 1.00 94.31 366 GLU A N 1
ATOM 2812 C CA . GLU A 1 366 ? 3.951 -1.685 5.967 1.00 94.31 366 GLU A CA 1
ATOM 2813 C C . GLU A 1 366 ? 4.348 -2.743 7.011 1.00 94.31 366 GLU A C 1
ATOM 2815 O O . GLU A 1 366 ? 5.328 -3.460 6.818 1.00 94.31 366 GLU A O 1
ATOM 2820 N N . GLU A 1 367 ? 3.588 -2.885 8.095 1.00 95.69 367 GLU A N 1
ATOM 2821 C CA . GLU A 1 367 ? 3.758 -3.943 9.095 1.00 95.69 367 GLU A CA 1
ATOM 2822 C C . GLU A 1 367 ? 2.707 -5.054 8.941 1.00 95.69 367 GLU A C 1
ATOM 2824 O O . GLU A 1 367 ? 2.846 -6.135 9.518 1.00 95.69 367 GLU A O 1
ATOM 2829 N N . MET A 1 368 ? 1.683 -4.832 8.111 1.00 94.12 368 MET A N 1
ATOM 2830 C CA . MET A 1 368 ? 0.558 -5.745 7.935 1.00 94.12 368 MET A CA 1
ATOM 2831 C C . MET A 1 368 ? 0.899 -6.869 6.960 1.00 94.12 368 MET A C 1
ATOM 2833 O O . MET A 1 368 ? 1.081 -6.679 5.753 1.00 94.12 368 MET A O 1
ATOM 2837 N N . LYS A 1 369 ? 0.949 -8.096 7.476 1.00 92.25 369 LYS A N 1
ATOM 2838 C CA . LYS A 1 369 ? 1.072 -9.288 6.632 1.00 92.25 369 LYS A CA 1
ATOM 2839 C C . LYS A 1 369 ? -0.202 -9.560 5.835 1.00 92.25 369 LYS A C 1
ATOM 2841 O O . LYS A 1 369 ? -0.113 -9.976 4.691 1.00 92.25 369 LYS A O 1
ATOM 2846 N N . GLU A 1 370 ? -1.353 -9.296 6.428 1.00 92.12 370 GLU A N 1
ATOM 2847 C CA . GLU A 1 370 ? -2.655 -9.276 5.777 1.00 92.12 370 GLU A CA 1
ATOM 2848 C C . GLU A 1 370 ? -3.354 -8.006 6.252 1.00 92.12 370 GLU A C 1
ATOM 2850 O O . GLU A 1 370 ? -3.246 -7.634 7.423 1.00 92.12 370 GLU A O 1
ATOM 2855 N N . VAL A 1 371 ? -3.983 -7.291 5.325 1.00 93.81 371 VAL A N 1
ATOM 2856 C CA . VAL A 1 371 ? -4.592 -5.998 5.639 1.00 93.81 371 VAL A CA 1
ATOM 2857 C C . VAL A 1 371 ? -5.891 -6.233 6.393 1.00 93.81 371 VAL A C 1
ATOM 2859 O O . VAL A 1 371 ? -6.665 -7.126 6.058 1.00 93.81 371 VAL A O 1
ATOM 2862 N N . TYR A 1 372 ? -6.140 -5.385 7.380 1.00 94.06 372 TYR A N 1
ATOM 2863 C CA . TYR A 1 372 ? -7.405 -5.304 8.089 1.00 94.06 372 TYR A CA 1
ATOM 2864 C C . TYR A 1 372 ? -7.856 -3.848 8.160 1.00 94.06 372 TYR A C 1
AT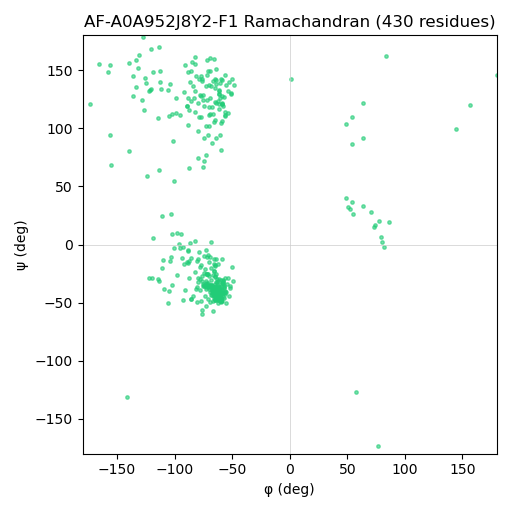OM 2866 O O . TYR A 1 372 ? -7.066 -2.921 7.962 1.00 94.06 372 TYR A O 1
ATOM 2874 N N . GLN A 1 373 ? -9.134 -3.628 8.451 1.00 93.88 373 GLN A N 1
ATOM 2875 C CA . GLN A 1 373 ? -9.638 -2.275 8.640 1.00 93.88 373 GLN A CA 1
ATOM 2876 C C . GLN A 1 373 ? -9.142 -1.696 9.975 1.00 93.88 373 GLN A C 1
ATOM 2878 O O . GLN A 1 373 ? -9.673 -2.011 11.041 1.00 93.88 373 GLN A O 1
ATOM 2883 N N . PHE A 1 374 ? -8.123 -0.836 9.917 1.00 93.81 374 PHE A N 1
ATOM 2884 C CA . PHE A 1 374 ? -7.539 -0.195 11.097 1.00 93.81 374 PHE A CA 1
ATOM 2885 C C . PHE A 1 374 ? -8.453 0.882 11.693 1.00 93.81 374 PHE A C 1
ATOM 2887 O O . PHE A 1 374 ? -8.762 0.852 12.887 1.00 93.81 374 PHE A O 1
ATOM 2894 N N . ALA A 1 375 ? -8.889 1.833 10.862 1.00 91.94 375 ALA A N 1
ATOM 2895 C CA . ALA A 1 375 ? -9.727 2.946 11.286 1.00 91.94 375 ALA A CA 1
ATOM 2896 C C . ALA A 1 375 ? -11.223 2.588 11.225 1.00 91.94 375 ALA A C 1
ATOM 2898 O O . ALA A 1 375 ? -11.660 1.845 10.343 1.00 91.94 375 ALA A O 1
ATOM 2899 N N . PRO A 1 376 ? -12.057 3.158 12.112 1.00 89.69 376 PRO A N 1
ATOM 2900 C CA . PRO A 1 376 ? -13.493 2.887 12.117 1.00 89.69 376 PRO A CA 1
ATOM 2901 C C . PRO A 1 376 ? -14.227 3.458 10.894 1.00 89.69 376 PRO A C 1
ATOM 2903 O O . PRO A 1 376 ? -15.330 3.004 10.608 1.00 89.69 376 PRO A O 1
ATOM 2906 N N . LEU A 1 377 ? -13.646 4.447 10.197 1.00 91.06 377 LEU A N 1
ATOM 2907 C CA . LEU A 1 377 ? -14.241 5.140 9.042 1.00 91.06 377 LEU A CA 1
ATOM 2908 C C . LEU A 1 377 ? -15.660 5.689 9.299 1.00 91.06 377 LEU A C 1
ATOM 2910 O O . LEU A 1 377 ? -16.490 5.774 8.396 1.00 91.06 377 LEU A O 1
ATOM 2914 N N . SER A 1 378 ? -15.949 6.069 10.546 1.00 89.88 378 SER A N 1
ATOM 2915 C CA . SER A 1 378 ? -17.233 6.658 10.923 1.00 89.88 378 SER A CA 1
ATOM 2916 C C . SER A 1 378 ? -17.271 8.157 10.622 1.00 89.88 378 SER A C 1
ATOM 2918 O O . SER A 1 378 ? -16.244 8.836 10.637 1.00 89.88 378 SER A O 1
ATOM 2920 N N . MET A 1 379 ? -18.474 8.708 10.440 1.00 89.81 379 MET A N 1
ATOM 2921 C CA . MET A 1 379 ? -18.671 10.151 10.240 1.00 89.81 379 MET A CA 1
ATOM 2922 C C . MET A 1 379 ? -18.005 10.988 11.343 1.00 89.81 379 MET A C 1
ATOM 2924 O O . MET A 1 379 ? -17.331 11.969 11.044 1.00 89.81 379 MET A O 1
ATOM 2928 N N . GLY A 1 380 ? -18.152 10.587 12.612 1.00 89.31 380 GLY A N 1
ATOM 2929 C CA . GLY A 1 380 ? -17.537 11.293 13.740 1.00 89.31 380 GLY A CA 1
ATOM 2930 C C . GLY A 1 380 ? -16.008 11.293 13.684 1.00 89.31 380 GLY A C 1
ATOM 2931 O O . GLY A 1 380 ? -15.385 12.306 13.987 1.00 89.31 380 GLY A O 1
ATOM 2932 N N . TRP A 1 381 ? -15.402 10.191 13.235 1.00 91.56 381 TRP A N 1
ATOM 2933 C CA . TRP A 1 381 ? -13.957 10.115 13.025 1.00 91.56 381 TRP A CA 1
ATOM 2934 C C . TRP A 1 381 ? -13.503 11.059 11.901 1.00 91.56 381 TRP A C 1
ATOM 2936 O O . TRP A 1 381 ? -12.588 11.854 12.117 1.00 91.56 381 TRP A O 1
ATOM 2946 N N . CYS A 1 382 ? -14.205 11.064 10.760 1.00 90.56 382 CYS A N 1
ATOM 2947 C CA . CYS A 1 382 ? -13.919 11.976 9.647 1.00 90.56 382 CYS A CA 1
ATOM 2948 C C . CYS A 1 382 ? -14.049 13.449 10.066 1.00 90.56 382 CYS A C 1
ATOM 2950 O O . CYS A 1 382 ? -13.141 14.242 9.835 1.00 90.56 382 CYS A O 1
ATOM 2952 N N . ILE A 1 383 ? -15.150 13.822 10.730 1.00 93.56 383 ILE A N 1
ATOM 2953 C CA . ILE A 1 383 ? -15.402 15.207 11.156 1.00 93.56 383 ILE A CA 1
ATOM 2954 C C . ILE A 1 383 ? -14.360 15.676 12.166 1.00 93.56 383 ILE A C 1
ATOM 2956 O O . ILE A 1 383 ? -13.880 16.800 12.061 1.00 93.56 383 ILE A O 1
ATOM 2960 N N . ASN A 1 384 ? -13.993 14.838 13.134 1.00 93.94 384 ASN A N 1
ATOM 2961 C CA . ASN A 1 384 ? -12.977 15.212 14.114 1.00 93.94 384 ASN A CA 1
ATOM 2962 C C . ASN A 1 384 ? -11.608 15.400 13.453 1.00 93.94 384 ASN A C 1
ATOM 2964 O O . ASN A 1 384 ? -10.915 16.362 13.768 1.00 93.94 384 ASN A O 1
ATOM 2968 N N . CYS A 1 385 ? -11.248 14.544 12.491 1.00 93.00 385 CYS A N 1
ATOM 2969 C CA . CYS A 1 385 ? -10.051 14.749 11.681 1.00 93.00 385 CYS A CA 1
ATOM 2970 C C . CYS A 1 385 ? -10.122 16.083 10.919 1.00 93.00 385 CYS A C 1
ATOM 2972 O O . CYS A 1 385 ? -9.200 16.885 11.027 1.00 93.00 385 CYS A O 1
ATOM 2974 N N . HIS A 1 386 ? -11.234 16.386 10.245 1.00 92.81 386 HIS A N 1
ATOM 2975 C CA . HIS A 1 386 ? -11.402 17.644 9.505 1.00 92.81 386 HIS A CA 1
ATOM 2976 C C . HIS A 1 386 ? -11.386 18.891 10.403 1.00 92.81 386 HIS A C 1
ATOM 2978 O O . HIS A 1 386 ? -10.946 19.947 9.964 1.00 92.81 386 HIS A O 1
ATOM 2984 N N . ARG A 1 387 ? -11.865 18.792 11.649 1.00 92.31 387 ARG A N 1
ATOM 2985 C CA . ARG A 1 387 ? -11.842 19.898 12.621 1.00 92.31 387 ARG A CA 1
ATOM 2986 C C . ARG A 1 387 ? -10.446 20.186 13.162 1.00 92.31 387 ARG A C 1
ATOM 2988 O O . ARG A 1 387 ? -10.156 21.334 13.473 1.00 92.31 387 ARG A O 1
ATOM 2995 N N . ASN A 1 388 ? -9.623 19.150 13.299 1.00 92.31 388 ASN A N 1
ATOM 2996 C CA . ASN A 1 388 ? -8.338 19.236 13.992 1.00 92.31 388 ASN A CA 1
ATOM 2997 C C . ASN A 1 388 ? -7.131 19.266 13.043 1.00 92.31 388 ASN A C 1
ATOM 2999 O O . ASN A 1 388 ? -6.024 19.546 13.488 1.00 92.31 388 ASN A O 1
ATOM 3003 N N . THR A 1 389 ? -7.315 18.937 11.762 1.00 88.50 389 THR A N 1
ATOM 3004 C CA . THR A 1 389 ? -6.222 18.921 10.782 1.00 88.50 389 THR A CA 1
ATOM 3005 C C . THR A 1 389 ? -6.095 20.287 10.133 1.00 88.50 389 THR A C 1
ATOM 3007 O O . THR A 1 389 ? -7.019 20.756 9.469 1.00 88.50 389 THR A O 1
ATOM 3010 N N . GLU A 1 390 ? -4.938 20.914 10.302 1.00 87.31 390 GLU A N 1
ATOM 3011 C CA . GLU A 1 390 ? -4.643 22.189 9.663 1.00 87.31 390 GLU A CA 1
ATOM 3012 C C . GLU A 1 390 ? -4.410 22.007 8.162 1.00 87.31 390 GLU A C 1
ATOM 3014 O O . GLU A 1 390 ? -3.720 21.088 7.712 1.00 87.31 390 GLU A O 1
ATOM 3019 N N . VAL A 1 391 ? -4.982 22.911 7.371 1.00 82.56 391 VAL A N 1
ATOM 3020 C CA . VAL A 1 391 ? -4.703 22.985 5.938 1.00 82.56 391 VAL A CA 1
ATOM 3021 C C . VAL A 1 391 ? -3.402 23.744 5.707 1.00 82.56 391 VAL A C 1
ATOM 3023 O O . VAL A 1 391 ? -3.103 24.719 6.395 1.00 82.56 391 VAL A O 1
ATOM 3026 N N . GLN A 1 392 ? -2.638 23.342 4.692 1.00 78.06 392 GLN A N 1
ATOM 3027 C CA . GLN A 1 392 ? -1.436 24.068 4.276 1.00 78.06 392 GLN A CA 1
ATOM 3028 C C . GLN A 1 392 ? -1.830 25.368 3.563 1.00 78.06 392 GLN A C 1
ATOM 3030 O O . GLN A 1 392 ? -1.822 25.439 2.339 1.00 78.06 392 GLN A O 1
ATOM 3035 N N . PHE A 1 393 ? -2.239 26.384 4.322 1.00 74.81 393 PHE A N 1
ATOM 3036 C CA . PHE A 1 393 ? -2.741 27.635 3.756 1.00 74.81 393 PHE A CA 1
ATOM 3037 C C . PHE A 1 393 ? -1.605 28.527 3.241 1.00 74.81 393 PHE A C 1
ATOM 3039 O O . PHE A 1 393 ? -1.636 28.959 2.096 1.00 74.81 393 PHE A O 1
ATOM 3046 N N . ALA A 1 394 ? -0.563 28.739 4.051 1.00 72.44 394 ALA A N 1
ATOM 3047 C CA . ALA A 1 394 ? 0.513 29.683 3.733 1.00 72.44 394 ALA A CA 1
ATOM 3048 C C . ALA A 1 394 ? 1.488 29.185 2.650 1.00 72.44 394 ALA A C 1
ATOM 3050 O O . ALA A 1 394 ? 1.979 29.967 1.846 1.00 72.44 394 ALA A O 1
ATOM 3051 N N . ASN A 1 395 ? 1.764 27.879 2.612 1.00 71.69 395 ASN A N 1
ATOM 3052 C CA . ASN A 1 395 ? 2.806 27.306 1.747 1.00 71.69 395 ASN A CA 1
ATOM 3053 C C . ASN A 1 395 ? 2.249 26.717 0.440 1.00 71.69 395 ASN A C 1
ATOM 3055 O O . ASN A 1 395 ? 2.957 26.005 -0.272 1.00 71.69 395 ASN A O 1
ATOM 3059 N N . ASN A 1 396 ? 0.973 26.961 0.134 1.00 73.69 396 ASN A N 1
ATOM 3060 C CA . ASN A 1 396 ? 0.320 26.408 -1.043 1.00 73.69 396 ASN A CA 1
ATOM 3061 C C . ASN A 1 396 ? 0.206 27.459 -2.153 1.00 73.69 396 ASN A C 1
ATOM 3063 O O . ASN A 1 396 ? -0.584 28.399 -2.069 1.00 73.69 396 ASN A O 1
ATOM 3067 N N . ASN A 1 397 ? 0.945 27.228 -3.242 1.00 74.31 397 ASN A N 1
ATOM 3068 C CA . ASN A 1 397 ? 0.951 28.065 -4.447 1.00 74.31 397 ASN A CA 1
ATOM 3069 C C . ASN A 1 397 ? -0.423 28.203 -5.123 1.00 74.31 397 ASN A C 1
ATOM 3071 O O . ASN A 1 397 ? -0.593 29.045 -5.996 1.00 74.31 397 ASN A O 1
ATOM 3075 N N . TYR A 1 398 ? -1.412 27.390 -4.747 1.00 76.88 398 TYR A N 1
ATOM 3076 C CA . TYR A 1 398 ? -2.783 27.561 -5.213 1.00 76.88 398 TYR A CA 1
ATOM 3077 C C . TYR A 1 398 ? -3.352 28.940 -4.842 1.00 76.88 398 TYR A C 1
ATOM 3079 O O . TYR A 1 398 ? -4.038 29.550 -5.658 1.00 76.88 398 TYR A O 1
ATOM 3087 N N . TYR A 1 399 ? -3.052 29.460 -3.644 1.00 75.88 399 TYR A N 1
ATOM 3088 C CA . TYR A 1 399 ? -3.629 30.721 -3.161 1.00 75.88 399 TYR A CA 1
ATOM 3089 C C . TYR A 1 399 ? -2.949 31.967 -3.735 1.00 75.88 399 TYR A C 1
ATOM 3091 O O . TYR A 1 399 ? -3.623 32.973 -3.945 1.00 75.88 399 TYR A O 1
ATOM 3099 N N . SER A 1 400 ? -1.662 31.889 -4.085 1.00 80.94 400 SER A N 1
ATOM 3100 C CA . SER A 1 400 ? -0.918 33.033 -4.633 1.00 80.94 400 SER A CA 1
ATOM 3101 C C . SER A 1 400 ? -1.482 33.524 -5.972 1.00 80.94 400 SER A C 1
ATOM 3103 O O . SER A 1 400 ? -1.440 34.718 -6.267 1.00 80.94 400 SER A O 1
ATOM 3105 N N . ILE A 1 401 ? -2.085 32.630 -6.766 1.00 81.00 401 ILE A N 1
ATOM 3106 C CA . ILE A 1 401 ? -2.791 32.996 -8.003 1.00 81.00 401 ILE A CA 1
ATOM 3107 C C . ILE A 1 401 ? -4.005 33.881 -7.688 1.00 81.00 401 ILE A C 1
ATOM 3109 O O . ILE A 1 401 ? -4.224 34.887 -8.360 1.00 81.00 401 ILE A O 1
ATOM 3113 N N . TYR A 1 402 ? -4.777 33.545 -6.653 1.00 83.38 402 TYR A N 1
ATOM 3114 C CA . TYR A 1 402 ? -5.952 34.327 -6.264 1.00 83.38 402 TYR A CA 1
ATOM 3115 C C . TYR A 1 402 ? -5.577 35.658 -5.615 1.00 83.38 402 TYR A C 1
ATOM 3117 O O . TYR A 1 402 ? -6.240 36.658 -5.880 1.00 83.38 402 TYR A O 1
ATOM 3125 N N . GLU A 1 403 ? -4.504 35.695 -4.822 1.00 85.44 403 GLU A N 1
ATOM 3126 C CA . GLU A 1 403 ? -3.953 36.944 -4.281 1.00 85.44 403 GLU A CA 1
ATOM 3127 C C . GLU A 1 403 ? -3.532 37.888 -5.411 1.00 85.44 403 GLU A C 1
ATOM 3129 O O . GLU A 1 403 ? -3.956 39.043 -5.441 1.00 85.44 403 GLU A O 1
ATOM 3134 N N . LYS A 1 404 ? -2.810 37.373 -6.414 1.00 85.62 404 LYS A N 1
ATOM 3135 C CA . LYS A 1 404 ? -2.426 38.147 -7.598 1.00 85.62 404 LYS A CA 1
ATOM 3136 C C . LYS A 1 404 ? -3.642 38.667 -8.370 1.00 85.62 404 LYS A C 1
ATOM 3138 O O . LYS A 1 404 ? -3.693 39.849 -8.698 1.00 85.62 404 LYS A O 1
ATOM 3143 N N . ILE A 1 405 ? -4.638 37.817 -8.634 1.00 87.25 405 ILE A N 1
ATOM 3144 C CA . ILE A 1 405 ? -5.876 38.232 -9.317 1.00 87.25 405 ILE A CA 1
ATOM 3145 C C . ILE A 1 405 ? -6.600 39.323 -8.509 1.00 87.25 405 ILE A C 1
ATOM 3147 O O . ILE A 1 405 ? -7.107 40.287 -9.084 1.00 87.25 405 ILE A O 1
ATOM 3151 N N . HIS A 1 406 ? -6.629 39.209 -7.178 1.00 87.62 406 HIS A N 1
ATOM 3152 C CA . HIS A 1 406 ? -7.222 40.216 -6.300 1.00 87.62 406 HIS A CA 1
ATOM 3153 C C . HIS A 1 406 ? -6.481 41.563 -6.376 1.00 87.62 406 HIS A C 1
ATOM 3155 O O . HIS A 1 406 ? -7.118 42.616 -6.472 1.00 87.62 406 HIS A O 1
ATOM 3161 N N . GLU A 1 407 ? -5.147 41.553 -6.389 1.00 90.06 407 GLU A N 1
ATOM 3162 C CA . GLU A 1 407 ? -4.328 42.759 -6.558 1.00 90.06 407 GLU A CA 1
ATOM 3163 C C . GLU A 1 407 ? -4.487 43.395 -7.947 1.00 90.06 407 GLU A C 1
ATOM 3165 O O . GLU A 1 407 ? -4.566 44.622 -8.073 1.00 90.06 407 GLU A O 1
ATOM 3170 N N . GLU A 1 408 ? -4.575 42.584 -9.000 1.00 88.88 408 GLU A N 1
ATOM 3171 C CA . GLU A 1 408 ? -4.771 43.051 -10.376 1.00 88.88 408 GLU A CA 1
ATOM 3172 C C . GLU A 1 408 ? -6.168 43.655 -10.591 1.00 88.88 408 GLU A C 1
ATOM 3174 O O . GLU A 1 408 ? -6.286 44.680 -11.267 1.00 88.88 408 GLU A O 1
ATOM 3179 N N . LEU A 1 409 ? -7.204 43.110 -9.942 1.00 88.88 409 LEU A N 1
ATOM 3180 C CA . LEU A 1 409 ? -8.530 43.735 -9.869 1.00 88.88 409 LEU A CA 1
ATOM 3181 C C . LEU A 1 409 ? -8.485 45.073 -9.116 1.00 88.88 409 LEU A C 1
ATOM 3183 O O . LEU A 1 409 ? -9.011 46.080 -9.588 1.00 88.88 409 LEU A O 1
ATOM 3187 N N . LYS A 1 410 ? -7.830 45.114 -7.947 1.00 90.25 410 LYS A N 1
ATOM 3188 C CA . LYS A 1 410 ? -7.738 46.328 -7.116 1.00 90.25 410 LYS A CA 1
ATOM 3189 C C . LYS A 1 410 ? -6.966 47.450 -7.814 1.00 90.25 410 LYS A C 1
ATOM 3191 O O . LYS A 1 410 ? -7.322 48.620 -7.685 1.00 90.25 410 LYS A O 1
ATOM 3196 N N . SER A 1 411 ? -5.926 47.096 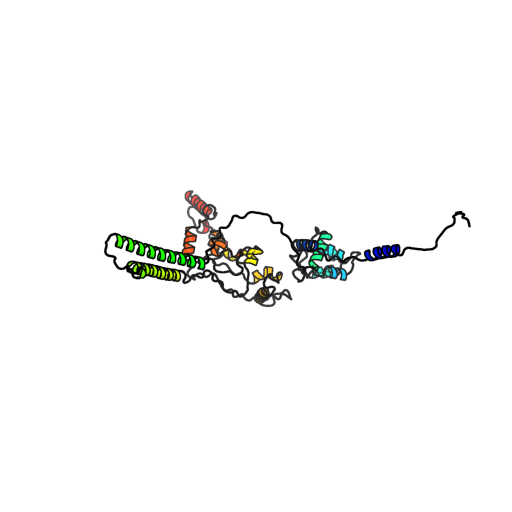-8.563 1.00 90.75 411 SER A N 1
ATOM 3197 C CA . SER A 1 411 ? -5.118 48.029 -9.356 1.00 90.75 411 SER A CA 1
ATOM 3198 C C . SER A 1 411 ? -5.727 48.376 -10.720 1.00 90.75 411 SER A C 1
ATOM 3200 O O . SER A 1 411 ? -5.108 49.130 -11.469 1.00 90.75 411 SER A O 1
ATOM 3202 N N . LYS A 1 412 ? -6.929 47.866 -11.039 1.00 86.31 412 LYS A N 1
ATOM 3203 C CA . LYS A 1 412 ? -7.608 48.027 -12.338 1.00 86.31 412 LYS A CA 1
ATOM 3204 C C . LYS A 1 412 ? -6.768 47.573 -13.542 1.00 86.31 412 LYS A C 1
ATOM 3206 O O . LYS A 1 412 ? -6.946 48.071 -14.649 1.00 86.31 412 LYS A O 1
ATOM 3211 N N . LYS A 1 413 ? -5.837 46.638 -13.334 1.00 85.81 413 LYS A N 1
ATOM 3212 C CA . LYS A 1 413 ? -5.147 45.933 -14.428 1.00 85.81 413 LYS A CA 1
ATOM 3213 C C . LYS A 1 413 ? -6.044 44.866 -15.054 1.00 85.81 413 LYS A C 1
ATOM 3215 O O . LYS A 1 413 ? -5.881 44.542 -16.225 1.00 85.81 413 LYS A O 1
ATOM 3220 N N . LEU A 1 414 ? -6.986 44.343 -14.271 1.00 82.94 414 LEU A N 1
ATOM 3221 C CA . LEU A 1 414 ? -8.066 43.462 -14.698 1.00 82.94 414 LEU A CA 1
ATOM 3222 C C . LEU A 1 414 ? -9.407 44.105 -14.329 1.00 82.94 414 LEU A C 1
ATOM 3224 O O . LEU A 1 414 ? -9.591 44.531 -13.192 1.00 82.94 414 LEU A O 1
ATOM 3228 N N . ASP A 1 415 ? -10.350 44.141 -15.272 1.00 83.00 415 ASP A N 1
ATOM 3229 C CA . ASP A 1 415 ? -11.700 44.684 -15.040 1.00 83.00 415 ASP A CA 1
ATOM 3230 C C . ASP A 1 415 ? -12.681 43.631 -14.498 1.00 83.00 415 ASP A C 1
ATOM 3232 O O . ASP A 1 415 ? -13.644 43.955 -13.803 1.00 83.00 415 ASP A O 1
ATOM 3236 N N . LYS A 1 416 ? -12.462 42.354 -14.835 1.00 85.50 416 LYS A N 1
ATOM 3237 C CA . LYS A 1 416 ? -13.290 41.215 -14.415 1.00 85.50 416 LYS A CA 1
ATOM 3238 C C . LYS A 1 416 ? -12.487 39.918 -14.454 1.00 85.50 416 LYS A C 1
ATOM 3240 O O . LYS A 1 416 ? -11.560 39.786 -15.248 1.00 85.50 416 LYS A O 1
ATOM 3245 N N . VAL A 1 417 ? -12.888 38.948 -13.638 1.00 85.19 417 VAL A N 1
ATOM 3246 C CA . VAL A 1 417 ? -12.315 37.593 -13.625 1.00 85.19 417 VAL A CA 1
ATOM 3247 C C . VAL A 1 417 ? -13.221 36.676 -14.432 1.00 85.19 417 VAL A C 1
ATOM 3249 O O . VAL A 1 417 ? -14.423 36.607 -14.174 1.00 85.19 417 VAL A O 1
ATOM 3252 N N . THR A 1 418 ? -12.660 35.984 -15.417 1.00 85.81 418 THR A N 1
ATOM 3253 C CA . THR A 1 418 ? -13.366 34.990 -16.235 1.00 85.81 418 THR A CA 1
ATOM 3254 C C . THR A 1 418 ? -12.805 33.590 -15.975 1.00 85.81 418 THR A C 1
ATOM 3256 O O . THR A 1 418 ? -11.775 33.426 -15.322 1.00 85.81 418 THR A O 1
ATOM 3259 N N . VAL A 1 419 ? -13.477 32.553 -16.492 1.00 81.31 419 VAL A N 1
ATOM 3260 C CA . VAL A 1 419 ? -12.999 31.157 -16.407 1.00 81.31 419 VAL A CA 1
ATOM 3261 C C . VAL A 1 419 ? -11.609 31.003 -17.041 1.00 81.31 419 VAL A C 1
ATOM 3263 O O . VAL A 1 419 ? -10.784 30.241 -16.549 1.00 81.31 419 VAL A O 1
ATOM 3266 N N . GLU A 1 420 ? -11.314 31.783 -18.078 1.00 83.44 420 GLU A N 1
ATOM 3267 C CA . GLU A 1 420 ? -9.986 31.871 -18.688 1.00 83.44 420 GLU A CA 1
ATOM 3268 C C . GLU A 1 420 ? -8.934 32.448 -17.725 1.00 83.44 420 GLU A C 1
ATOM 3270 O O . GLU A 1 420 ? -7.830 31.918 -17.652 1.00 83.44 420 GLU A O 1
ATOM 3275 N N . THR A 1 421 ? -9.275 33.461 -16.917 1.00 81.75 421 THR A N 1
ATOM 3276 C CA . THR A 1 421 ? -8.353 34.082 -15.941 1.00 81.75 421 THR A CA 1
ATOM 3277 C C . THR A 1 421 ? -7.855 33.094 -14.880 1.00 81.75 421 THR A C 1
ATOM 3279 O O . THR A 1 421 ? -6.738 33.227 -14.391 1.00 81.75 421 THR A O 1
ATOM 3282 N N . ILE A 1 422 ? -8.659 32.082 -14.539 1.00 80.50 422 ILE A N 1
ATOM 3283 C CA . ILE A 1 422 ? -8.279 30.992 -13.617 1.00 80.50 422 ILE A CA 1
ATOM 3284 C C . ILE A 1 422 ? -7.745 29.744 -14.355 1.00 80.50 422 ILE A C 1
ATOM 3286 O O . ILE A 1 422 ? -7.532 28.681 -13.762 1.00 80.50 422 ILE A O 1
ATOM 3290 N N . GLY A 1 423 ? -7.515 29.865 -15.665 1.00 77.31 423 GLY A N 1
ATOM 3291 C CA . GLY A 1 423 ? -6.937 28.835 -16.523 1.00 77.31 423 GLY A CA 1
ATOM 3292 C C . GLY A 1 423 ? -7.902 27.718 -16.919 1.00 77.31 423 GLY A C 1
ATOM 3293 O O . GLY A 1 423 ? -7.457 26.650 -17.314 1.00 77.31 423 GLY A O 1
ATOM 3294 N N . GLY A 1 424 ? -9.218 27.922 -16.838 1.00 80.94 424 GLY A N 1
ATOM 3295 C CA . GLY A 1 424 ? -10.223 26.936 -17.264 1.00 80.94 424 GLY A CA 1
ATOM 3296 C C . GLY A 1 424 ? -10.285 26.692 -18.780 1.00 80.94 424 GLY A C 1
ATOM 3297 O O . GLY A 1 424 ? -11.121 25.921 -19.242 1.00 80.94 424 GLY A O 1
ATOM 3298 N N . THR A 1 425 ? -9.412 27.338 -19.553 1.00 86.12 425 THR A N 1
ATOM 3299 C CA . THR A 1 425 ? -9.163 27.073 -20.978 1.00 86.12 425 THR A CA 1
ATOM 3300 C C . THR A 1 425 ? -7.970 26.135 -21.206 1.00 86.12 425 THR A C 1
ATOM 3302 O O . THR A 1 425 ? -7.689 25.765 -22.344 1.00 86.12 425 THR A O 1
ATOM 3305 N N . GLU A 1 426 ? -7.268 25.715 -20.149 1.00 81.69 426 GLU A N 1
ATOM 3306 C CA . GLU A 1 426 ? -6.183 24.741 -20.246 1.00 81.69 426 GLU A CA 1
ATOM 3307 C C . GLU A 1 426 ? -6.744 23.333 -20.469 1.00 81.69 426 GLU A C 1
ATOM 3309 O O . GLU A 1 426 ? -7.429 22.778 -19.607 1.00 81.69 426 GLU A O 1
ATOM 3314 N N . CYS A 1 427 ? -6.383 22.707 -21.594 1.00 79.44 427 CYS A N 1
ATOM 3315 C CA . CYS A 1 427 ? -6.828 21.352 -21.939 1.00 79.44 427 CYS A CA 1
ATOM 3316 C C . CYS A 1 427 ? -6.573 20.342 -20.807 1.00 79.44 427 CYS A C 1
ATOM 3318 O O . CYS A 1 427 ? -7.396 19.467 -20.564 1.00 79.44 427 CYS A O 1
ATOM 3320 N N . GLN A 1 428 ? -5.466 20.505 -20.078 1.00 71.94 428 GLN A N 1
ATOM 3321 C CA . GLN A 1 428 ? -5.017 19.624 -18.994 1.00 71.94 428 GLN A CA 1
ATOM 3322 C C . GLN A 1 428 ? -5.950 19.629 -17.770 1.00 71.94 428 GLN A C 1
ATOM 3324 O O . GLN A 1 428 ? -5.940 18.685 -16.990 1.00 71.94 428 GLN A O 1
ATOM 3329 N N . LYS A 1 429 ? -6.753 20.687 -17.586 1.00 67.44 429 LYS A N 1
ATOM 3330 C CA . LYS A 1 429 ? -7.718 20.802 -16.479 1.00 67.44 429 LYS A CA 1
ATOM 3331 C C . LYS A 1 429 ? -9.080 20.183 -16.806 1.00 67.44 429 LYS A C 1
ATOM 3333 O O . LYS A 1 429 ? -9.882 19.972 -15.900 1.00 67.44 429 LYS A O 1
ATOM 3338 N N . CYS A 1 430 ? -9.339 19.897 -18.083 1.00 66.69 430 CYS A N 1
ATOM 3339 C CA . CYS A 1 430 ? -10.607 19.343 -18.566 1.00 66.69 430 CYS A CA 1
ATOM 3340 C C . CYS A 1 430 ? -10.462 17.912 -19.108 1.00 66.69 430 CYS A C 1
ATOM 3342 O O . CYS A 1 430 ? -11.395 17.120 -18.998 1.00 66.69 430 CYS A O 1
ATOM 3344 N N . HIS A 1 431 ? -9.302 17.571 -19.671 1.00 69.00 431 HIS A N 1
ATOM 3345 C CA . HIS A 1 431 ? -9.003 16.278 -20.288 1.00 69.00 431 HIS A CA 1
ATOM 3346 C C . HIS A 1 431 ? -7.924 15.530 -19.489 1.00 69.00 431 HIS A C 1
ATOM 3348 O O . HIS A 1 431 ? -6.817 15.331 -19.990 1.00 69.00 431 HIS A O 1
ATOM 3354 N N . TYR A 1 432 ? -8.252 15.183 -18.238 1.00 57.28 432 TYR A N 1
ATOM 3355 C CA . TYR A 1 432 ? -7.412 14.354 -17.362 1.00 57.28 432 TYR A CA 1
ATOM 3356 C C . TYR A 1 432 ? -7.175 12.951 -17.915 1.00 57.28 432 TYR A C 1
ATOM 3358 O O . TYR A 1 432 ? -8.158 12.341 -18.402 1.00 57.28 432 TYR A O 1
#

Radius of gyration: 42.17 Å; Cα contacts (8 Å, |Δi|>4): 349; chains: 1; bounding box: 132×115×110 Å

Mean predicted aligned error: 19.09 Å

pLDDT: mean 79.99, std 17.57, range [27.52, 95.94]

Sequence (432 aa):
MTNLYWWSNDRINKKQGISLYSLAFTALLLLFSTLSFSQAPDPADIAAGKALFKANCAACHNPTQNGTGPALKGVLARWEAAGDYKGKTGKQMLHEWIRNWNTPVKEGYPHAIEMSNWSPSQMTLFPALKDDEIDKILLYVDNSDVKPAGAATAGAQGAAPAAETGAKAPAMAIYLFLGVLVALVVILVSVTSKLNNVLAAKNGEEVKPSTPFWKSRKLLATLIILATIFVFYNLVDGAIHLGRQQGYQPAQPIKFSHQLHAGKHKIECQYCHSTAAQGKHSNIPSVNTCMNCHKNVQKGPEFGTTEIAKIYAAAGWDPDQGKYVNEPKPIEWVRIHNLPEHVYFNHAQHVNAGKIACQNCHGPVEEMKEVYQFAPLSMGWCINCHRNTEVQFANNNYYSIYEKIHEELKSKKLDKVTVETIGGTECQKCHY

Foldseek 3Di:
DDDDDDDDDDDDDDPDDPDPVVVVVVVVVVVVVPPPPPPDPDLVLLVLLVVLCVVAPLVQEDLDQHGLAGRQACVLVVQQVLADDPPHGSLRLVVCCQQPLVVCVVVPSPVSVVRCPPHPDDGDHRVPDDSSSVVSNSVNSNVVVDDRDDPDDDDDDDDDDDDPPPPPPDVVVVVVVVVVVVVVVLVVVVVVLVVVQVVCVVVVHDRDPDDPPVPDPVVVVVVVVVVVVVVVVVVVVVVVCVPFFAQPFDDWPFQAFLLVVCNVVVPDPCLQQVCLQPKQDGDHHWLVSVVVCCLSVQADPPPGNVRSVVSCVQCCADNVVSDRDDHHHGGPTDDADDDDPVDRGGSNCCVPQVVDDPCVQQNPSNNGSTGHRNDRPDPVVVVVCVVPRDGPPPPDPLCVLVVVVVVCCVVVVDVDDDCVSSPVVPPVVVPD

Secondary structure (DSSP, 8-state):
-------------------HHHHHHHHHHHHTTS----PPPPHHHHHHHHHHHHHHTTTT--SSS-SSS---TTHHHHHHHT--BTTB-HHHHHHHHHH-THHHHHTT-HHHHHHHTS-SSPPPP-TT--HHHHHHHHHHHHTTTS--S---------PPP---------HHHHHHHHHHHHHHHHHHHHHHHHHHHHHHHHTT--------GGG-HHHHHHHHHHHHHHHHHHHHHHHHHTT--TT--PPPSS---HIIIIIIS---HHHH-GGGTTSSSPPPPPHHHHHHHHTT---BTTTBTHHHHHHHHHHTEETTTTEE-S--------------TT----HHIIIIIS---HHHHH--GGG-SS----S---HHHHHHHHHHPPP--TT-HHHHHHHHHHHHHHTTS-S---TTTTTTT-HHHH--